Protein AF-A0A7J4SP15-F1 (afdb_monomer_lite)

Structure (mmCIF, N/CA/C/O backbone):
data_AF-A0A7J4SP15-F1
#
_entry.id   AF-A0A7J4SP15-F1
#
loop_
_atom_site.group_PDB
_atom_site.id
_atom_site.type_symbol
_atom_site.label_atom_id
_atom_site.label_alt_id
_atom_site.label_comp_id
_atom_site.label_asym_id
_atom_site.label_entity_id
_atom_site.label_seq_id
_atom_site.pdbx_PDB_ins_code
_atom_site.Cartn_x
_atom_site.Cartn_y
_atom_site.Cartn_z
_atom_site.occupancy
_atom_site.B_iso_or_equiv
_atom_site.auth_seq_id
_atom_site.auth_comp_id
_atom_site.auth_asym_id
_atom_site.auth_atom_id
_atom_site.pdbx_PDB_model_num
ATOM 1 N N . MET A 1 1 ? -10.908 29.852 -64.408 1.00 55.50 1 MET A N 1
ATOM 2 C CA . MET A 1 1 ? -11.757 29.933 -63.208 1.00 55.50 1 MET A CA 1
ATOM 3 C C . MET A 1 1 ? -12.584 28.686 -63.217 1.00 55.50 1 MET A C 1
ATOM 5 O O . MET A 1 1 ? -13.384 28.509 -64.131 1.00 55.50 1 MET A O 1
ATOM 9 N N . ASP A 1 2 ? -12.293 27.818 -62.268 1.00 74.69 2 ASP A N 1
ATOM 10 C CA . ASP A 1 2 ? -13.042 26.592 -62.079 1.00 74.69 2 ASP A CA 1
ATOM 11 C C . ASP A 1 2 ? -14.372 26.927 -61.396 1.00 74.69 2 ASP A C 1
ATOM 13 O O . ASP A 1 2 ? -14.596 28.045 -60.922 1.00 74.69 2 ASP A O 1
ATOM 17 N N . THR A 1 3 ? -15.310 25.991 -61.428 1.00 79.31 3 THR A N 1
ATOM 18 C CA . THR A 1 3 ? -16.632 26.164 -60.822 1.00 79.31 3 THR A CA 1
ATOM 19 C C . THR A 1 3 ? -16.779 25.199 -59.667 1.00 79.31 3 THR A C 1
ATOM 21 O O . THR A 1 3 ? -16.447 24.023 -59.809 1.00 79.31 3 THR A O 1
ATOM 24 N N . CYS A 1 4 ? -17.340 25.674 -58.559 1.00 81.25 4 CYS A N 1
ATOM 25 C CA . CYS A 1 4 ? -17.628 24.847 -57.396 1.00 81.25 4 CYS A CA 1
ATOM 26 C C . CYS A 1 4 ? -18.456 23.609 -57.783 1.00 81.25 4 CYS A C 1
ATOM 28 O O . CYS A 1 4 ? -19.546 23.755 -58.341 1.00 81.25 4 CYS A O 1
ATOM 30 N N . ILE A 1 5 ? -17.988 22.406 -57.436 1.00 83.38 5 ILE A N 1
ATOM 31 C CA . ILE A 1 5 ? -18.673 21.146 -57.782 1.00 83.38 5 ILE A CA 1
ATOM 32 C C . ILE A 1 5 ? -20.044 20.981 -57.108 1.00 83.38 5 ILE A C 1
ATOM 34 O O . ILE A 1 5 ? -20.837 20.151 -57.543 1.00 83.38 5 ILE A O 1
ATOM 38 N N . ILE A 1 6 ? -20.340 21.784 -56.080 1.00 79.81 6 ILE A N 1
ATOM 39 C CA . ILE A 1 6 ? -21.595 21.723 -55.320 1.00 79.81 6 ILE A CA 1
ATOM 40 C C . ILE A 1 6 ? -22.634 22.747 -55.804 1.00 79.81 6 ILE A C 1
ATOM 42 O O . ILE A 1 6 ? -23.815 22.416 -55.897 1.00 79.81 6 ILE A O 1
ATOM 46 N N . CYS A 1 7 ? -22.232 23.987 -56.110 1.00 78.56 7 CYS A N 1
ATOM 47 C CA . CYS A 1 7 ? -23.170 25.070 -56.460 1.00 78.56 7 CYS A CA 1
ATOM 48 C C . CYS A 1 7 ? -22.936 25.732 -57.826 1.00 78.56 7 CYS A C 1
ATOM 50 O O . CYS A 1 7 ? -23.714 26.601 -58.213 1.00 78.56 7 CYS A O 1
ATOM 52 N N . GLY A 1 8 ? -21.879 25.358 -58.551 1.00 74.62 8 GLY A N 1
ATOM 53 C CA . GLY A 1 8 ? -21.599 25.836 -59.909 1.00 74.62 8 GLY A CA 1
ATOM 54 C C . GLY A 1 8 ? -21.107 27.285 -60.025 1.00 74.62 8 GLY A C 1
ATOM 55 O O . GLY A 1 8 ? -20.916 27.769 -61.138 1.00 74.62 8 GLY A O 1
ATOM 56 N N . ILE A 1 9 ? -20.888 27.991 -58.910 1.00 76.12 9 ILE A N 1
ATOM 57 C CA . ILE A 1 9 ? -20.374 29.372 -58.910 1.00 76.12 9 ILE A CA 1
ATOM 58 C C . ILE A 1 9 ? -18.864 29.373 -59.237 1.00 76.12 9 ILE A C 1
ATOM 60 O O . ILE A 1 9 ? -18.153 28.487 -58.748 1.00 76.12 9 ILE A O 1
ATOM 64 N N . PRO A 1 10 ? -18.350 30.343 -60.026 1.00 77.69 10 PRO A N 1
ATOM 65 C CA . PRO A 1 10 ? -16.916 30.480 -60.298 1.00 77.69 10 PRO A CA 1
ATOM 66 C C . PRO A 1 10 ? -16.089 30.683 -59.021 1.00 77.69 10 PRO A C 1
ATOM 68 O O . PRO A 1 10 ? -16.457 31.489 -58.166 1.00 77.69 10 PRO A O 1
ATOM 71 N N . THR A 1 11 ? -14.965 29.979 -58.890 1.00 79.25 11 THR A N 1
ATOM 72 C CA . THR A 1 11 ? -14.083 30.053 -57.719 1.00 79.25 11 THR A CA 1
ATOM 73 C C . THR A 1 11 ? -12.616 29.766 -58.081 1.00 79.25 11 THR A C 1
ATOM 75 O O . THR A 1 11 ? -12.295 29.386 -59.212 1.00 79.25 11 THR A O 1
ATOM 78 N N . GLU A 1 12 ? -11.709 30.044 -57.145 1.00 67.00 12 GLU A N 1
ATOM 79 C CA . GLU A 1 12 ? -10.288 29.700 -57.244 1.00 67.00 12 GLU A CA 1
ATOM 80 C C . GLU A 1 12 ? -10.118 28.265 -56.717 1.00 67.00 12 GLU A C 1
ATOM 82 O O . GLU A 1 12 ? -9.905 28.055 -55.528 1.00 67.00 12 GLU A O 1
ATOM 87 N N . GLY A 1 13 ? -10.319 27.277 -57.599 1.00 73.38 13 GLY A N 1
ATOM 88 C CA . GLY A 1 13 ? -10.329 25.840 -57.282 1.00 73.38 13 GLY A CA 1
ATOM 89 C C . GLY A 1 13 ? -11.670 25.165 -57.601 1.00 73.38 13 GLY A C 1
ATOM 90 O O . GLY A 1 13 ? -12.583 25.800 -58.126 1.00 73.38 13 GLY A O 1
ATOM 91 N N . ASN A 1 14 ? -11.834 23.875 -57.290 1.00 77.00 14 ASN A N 1
ATOM 92 C CA . ASN A 1 14 ? -13.075 23.150 -57.604 1.00 77.00 14 ASN A CA 1
ATOM 93 C C . ASN A 1 14 ? -14.130 23.229 -56.487 1.00 77.00 14 ASN A C 1
ATOM 95 O O . ASN A 1 14 ? -15.208 22.640 -56.608 1.00 77.00 14 ASN A O 1
ATOM 99 N N . ILE A 1 15 ? -13.873 23.976 -55.410 1.00 84.69 15 ILE A N 1
ATOM 100 C CA . ILE A 1 15 ? -14.813 24.169 -54.303 1.00 84.69 15 ILE A CA 1
ATOM 101 C C . ILE A 1 15 ? -14.767 25.615 -53.795 1.00 84.69 15 ILE A C 1
ATOM 103 O O . ILE A 1 15 ? -13.698 26.180 -53.591 1.00 84.69 15 ILE A O 1
ATOM 107 N N . CYS A 1 16 ? -15.931 26.244 -53.597 1.00 78.69 16 CYS A N 1
ATOM 108 C CA . CYS A 1 16 ? -15.986 27.588 -53.015 1.00 78.69 16 CYS A CA 1
ATOM 109 C C . CYS A 1 16 ? -15.917 27.528 -51.484 1.00 78.69 16 CYS A C 1
ATOM 111 O O . CYS A 1 16 ? -16.307 26.531 -50.878 1.00 78.69 16 CYS A O 1
ATOM 113 N N . SER A 1 17 ? -15.505 28.625 -50.843 1.00 79.56 17 SER A N 1
ATOM 114 C CA . SER A 1 17 ? -15.332 28.705 -49.382 1.00 79.56 17 SER A CA 1
ATOM 115 C C . SER A 1 17 ? -16.562 28.269 -48.575 1.00 79.56 17 SER A C 1
ATOM 117 O O . SER A 1 17 ? -16.413 27.636 -47.536 1.00 79.56 17 SER A O 1
ATOM 119 N N . THR A 1 18 ? -17.778 28.534 -49.066 1.00 80.62 18 THR A N 1
ATOM 120 C CA . THR A 1 18 ? -19.028 28.128 -48.397 1.00 80.62 18 THR A CA 1
ATOM 121 C C . THR A 1 18 ? -19.319 26.627 -48.463 1.00 80.62 18 THR A C 1
ATOM 123 O O . THR A 1 18 ? -20.136 26.150 -47.688 1.00 80.62 18 THR A O 1
ATOM 126 N N . HIS A 1 19 ? -18.696 25.888 -49.387 1.00 80.31 19 HIS A N 1
ATOM 127 C CA . HIS A 1 19 ? -18.874 24.439 -49.548 1.00 80.31 19 HIS A CA 1
ATOM 128 C C . HIS A 1 19 ? -17.584 23.656 -49.256 1.00 80.31 19 HIS A C 1
ATOM 130 O O . HIS A 1 19 ? -17.542 22.450 -49.473 1.00 80.31 19 HIS A O 1
ATOM 136 N N . ALA A 1 20 ? -16.535 24.312 -48.751 1.00 79.88 20 ALA A N 1
ATOM 137 C CA . ALA A 1 20 ? -15.255 23.668 -48.452 1.00 79.88 20 ALA A CA 1
ATOM 138 C C . ALA A 1 20 ? -15.377 22.547 -47.404 1.00 79.88 20 ALA A C 1
ATOM 140 O O . ALA A 1 20 ? -14.605 21.595 -47.434 1.00 79.88 20 ALA A O 1
ATOM 141 N N . GLU A 1 21 ? -16.364 22.633 -46.509 1.00 86.00 21 GLU A N 1
ATOM 142 C CA . GLU A 1 21 ? -16.639 21.592 -45.514 1.00 86.00 21 GLU A CA 1
ATOM 143 C C . GLU A 1 21 ? -17.582 20.493 -46.027 1.00 86.00 21 GLU A C 1
ATOM 145 O O . GLU A 1 21 ? -17.741 19.471 -45.370 1.00 86.00 21 GLU A O 1
ATOM 150 N N . ASP A 1 22 ? -18.208 20.670 -47.195 1.00 83.19 22 ASP A N 1
ATOM 151 C CA . ASP A 1 22 ? -19.156 19.712 -47.783 1.00 83.19 22 ASP A CA 1
ATOM 152 C C . ASP A 1 22 ? -18.482 18.590 -48.583 1.00 83.19 22 ASP A C 1
ATOM 154 O O . ASP A 1 22 ? -19.169 17.694 -49.073 1.00 83.19 22 ASP A O 1
ATOM 158 N N . VAL A 1 23 ? -17.155 18.613 -48.702 1.00 85.25 23 VAL A N 1
ATOM 159 C CA . VAL A 1 23 ? -16.366 17.647 -49.474 1.00 85.25 23 VAL A CA 1
ATOM 160 C C . VAL A 1 23 ? -15.177 17.143 -48.661 1.00 85.25 23 VAL A C 1
ATOM 162 O O . VAL A 1 23 ? -14.679 17.847 -47.781 1.00 85.25 23 VAL A O 1
ATOM 165 N N . PHE A 1 24 ? -14.706 15.938 -48.975 1.00 89.75 24 PHE A N 1
ATOM 166 C CA . PHE A 1 24 ? -13.446 15.414 -48.447 1.00 89.75 24 PHE A CA 1
ATOM 167 C C . PHE A 1 24 ? -12.411 15.244 -49.561 1.00 89.75 24 PHE A C 1
ATOM 169 O O . PHE A 1 24 ? -12.739 15.193 -50.750 1.00 89.75 24 PHE A O 1
ATOM 176 N N . PHE A 1 25 ? -11.148 15.144 -49.158 1.00 91.50 25 PHE A N 1
ATOM 177 C CA . PHE A 1 25 ? -10.006 15.058 -50.052 1.00 91.50 25 PHE A CA 1
ATOM 178 C C . PHE A 1 25 ? -9.258 13.733 -49.875 1.00 91.50 25 PHE A C 1
ATOM 180 O O . PHE A 1 25 ? -9.015 13.277 -48.758 1.00 91.50 25 PHE A O 1
ATOM 187 N N . LYS A 1 26 ? -8.846 13.119 -50.984 1.00 91.19 26 LYS A N 1
ATOM 188 C CA . LYS A 1 26 ? -7.818 12.071 -50.996 1.00 91.19 26 LYS A CA 1
ATOM 189 C C . LYS A 1 26 ? -6.466 12.732 -51.223 1.00 91.19 26 LYS A C 1
ATOM 191 O O . LYS A 1 26 ? -6.318 13.514 -52.163 1.00 91.19 26 LYS A O 1
ATOM 196 N N . PHE A 1 27 ? -5.491 12.444 -50.366 1.00 91.69 27 PHE A N 1
ATOM 197 C CA . PHE A 1 27 ? -4.190 13.099 -50.447 1.00 91.69 27 PHE A CA 1
ATOM 198 C C . PHE A 1 27 ? -3.260 12.397 -51.448 1.00 91.69 27 PHE A C 1
ATOM 200 O O . PHE A 1 27 ? -2.816 11.270 -51.229 1.00 91.69 27 PHE A O 1
ATOM 207 N N . GLY A 1 28 ? -2.956 13.079 -52.553 1.00 81.81 28 GLY A N 1
ATOM 208 C CA . GLY A 1 28 ? -2.071 12.603 -53.621 1.00 81.81 28 GLY A CA 1
ATOM 209 C C . GLY A 1 28 ? -0.625 13.107 -53.533 1.00 81.81 28 GLY A C 1
ATOM 210 O O . GLY A 1 28 ? 0.202 12.692 -54.344 1.00 81.81 28 GLY A O 1
ATOM 211 N N . GLY A 1 29 ? -0.310 13.992 -52.580 1.00 81.12 29 GLY A N 1
ATOM 212 C CA . GLY A 1 29 ? 1.038 14.537 -52.378 1.00 81.12 29 GLY A CA 1
ATOM 213 C C . GLY A 1 29 ? 2.021 13.537 -51.755 1.00 81.12 29 GLY A C 1
ATOM 214 O O . GLY A 1 29 ? 1.660 12.430 -51.372 1.00 81.12 29 GLY A O 1
ATOM 215 N N . ASN A 1 30 ? 3.296 13.909 -51.636 1.00 80.44 30 ASN A N 1
ATOM 216 C CA . ASN A 1 30 ? 4.341 13.030 -51.081 1.00 80.44 30 ASN A CA 1
ATOM 217 C C . ASN A 1 30 ? 4.998 13.572 -49.799 1.00 80.44 30 ASN A C 1
ATOM 219 O O . ASN A 1 30 ? 5.871 12.897 -49.255 1.00 80.44 30 ASN A O 1
ATOM 223 N N . SER A 1 31 ? 4.608 14.763 -49.335 1.00 82.06 31 SER A N 1
ATOM 224 C CA . SER A 1 31 ? 5.150 15.426 -48.141 1.00 82.06 31 SER A CA 1
ATOM 225 C C . SER A 1 31 ? 4.030 16.025 -47.290 1.00 82.06 31 SER A C 1
ATOM 227 O O . SER A 1 31 ? 3.018 16.468 -47.824 1.00 82.06 31 SER A O 1
ATOM 229 N N . SER A 1 32 ? 4.216 16.084 -45.972 1.00 82.81 32 SER A N 1
ATOM 230 C CA . SER A 1 32 ? 3.268 16.690 -45.027 1.00 82.81 32 SER A CA 1
ATOM 231 C C . SER A 1 32 ? 3.025 18.181 -45.287 1.00 82.81 32 SER A C 1
ATOM 233 O O . SER A 1 32 ? 1.924 18.665 -45.064 1.00 82.81 32 SER A O 1
ATOM 235 N N . GLU A 1 33 ? 4.026 18.906 -45.798 1.00 81.88 33 GLU A N 1
ATOM 236 C CA . GLU A 1 33 ? 3.950 20.351 -46.090 1.00 81.88 33 GLU A CA 1
ATOM 237 C C . GLU A 1 33 ? 2.992 20.690 -47.242 1.00 81.88 33 GLU A C 1
ATOM 239 O O . GLU A 1 33 ? 2.583 21.836 -47.403 1.00 81.88 33 GLU A O 1
ATOM 244 N N . GLN A 1 34 ? 2.625 19.684 -48.035 1.00 82.81 34 GLN A N 1
ATOM 245 C CA . GLN A 1 34 ? 1.701 19.805 -49.157 1.00 82.81 34 GLN A CA 1
ATOM 246 C C . GLN A 1 34 ? 0.227 19.657 -48.738 1.00 82.81 34 GLN A C 1
ATOM 248 O O . GLN A 1 34 ? -0.668 19.764 -49.573 1.00 82.81 34 GLN A O 1
ATOM 253 N N . LEU A 1 35 ? -0.054 19.387 -47.458 1.00 86.75 35 LEU A N 1
ATOM 254 C CA . LEU A 1 35 ? -1.421 19.322 -46.950 1.00 86.75 35 LEU A CA 1
ATOM 255 C C . LEU A 1 35 ? -1.997 20.723 -46.749 1.00 86.75 35 LEU A C 1
ATOM 257 O O . LEU A 1 35 ? -1.392 21.601 -46.136 1.00 86.75 35 LEU A O 1
ATOM 261 N N . THR A 1 36 ? -3.236 20.911 -47.186 1.00 86.69 36 THR A N 1
ATOM 262 C CA . THR A 1 36 ? -3.961 22.157 -46.923 1.00 86.69 36 THR A CA 1
ATOM 263 C C . THR A 1 36 ? -4.643 22.111 -45.552 1.00 86.69 36 THR A C 1
ATOM 265 O O . THR A 1 36 ? -5.552 21.304 -45.330 1.00 86.69 36 THR A O 1
ATOM 268 N N . ILE A 1 37 ? -4.239 23.004 -44.642 1.00 90.56 37 ILE A N 1
ATOM 269 C CA . ILE A 1 37 ? -4.848 23.162 -43.311 1.00 90.56 37 ILE A CA 1
ATOM 270 C C . ILE A 1 37 ? -6.329 23.550 -43.443 1.00 90.56 37 ILE A C 1
ATOM 272 O O . ILE A 1 37 ? -6.710 24.375 -44.271 1.00 90.56 37 ILE A O 1
ATOM 276 N N . GLY A 1 38 ? -7.176 22.958 -42.603 1.00 85.25 38 GLY A N 1
ATOM 277 C CA . GLY A 1 38 ? -8.614 23.206 -42.548 1.00 85.25 38 GLY A CA 1
ATOM 278 C C . GLY A 1 38 ? -9.454 22.308 -43.458 1.00 85.25 38 GLY A C 1
ATOM 279 O O . GLY A 1 38 ? -10.674 22.295 -43.295 1.00 85.25 38 GLY A O 1
ATOM 280 N N . ARG A 1 39 ? -8.837 21.533 -44.362 1.00 90.56 39 ARG A N 1
ATOM 281 C CA . ARG A 1 39 ? -9.529 20.538 -45.200 1.00 90.56 39 ARG A CA 1
ATOM 282 C C . ARG A 1 39 ? -9.752 19.218 -44.460 1.00 90.56 39 ARG A C 1
ATOM 284 O O . ARG A 1 39 ? -9.027 18.886 -43.519 1.00 90.56 39 ARG A O 1
ATOM 291 N N . TYR A 1 40 ? -10.750 18.469 -44.921 1.00 92.38 40 TYR A N 1
ATOM 292 C CA . TYR A 1 40 ? -11.063 17.122 -44.448 1.00 92.38 40 TYR A CA 1
ATOM 293 C C . TYR A 1 40 ? -10.455 16.094 -45.396 1.00 92.38 40 TYR A C 1
ATOM 295 O O . TYR A 1 40 ? -10.704 16.156 -46.598 1.00 92.38 40 TYR A O 1
ATOM 303 N N . TYR A 1 41 ? -9.682 15.156 -44.866 1.00 93.75 41 TYR A N 1
ATOM 304 C CA . TYR A 1 41 ? -9.041 14.098 -45.635 1.00 93.75 41 TYR A CA 1
ATOM 305 C C . TYR A 1 41 ? -9.559 12.732 -45.223 1.00 93.75 41 TYR A C 1
ATOM 307 O O . TYR A 1 41 ? -9.874 12.497 -44.056 1.00 93.75 41 TYR A O 1
ATOM 315 N N . GLN A 1 42 ? -9.609 11.835 -46.200 1.00 95.00 42 GLN A N 1
ATOM 316 C CA . GLN A 1 42 ? -9.755 10.410 -45.955 1.00 95.00 42 GLN A CA 1
ATOM 317 C C . GLN A 1 42 ? -8.393 9.822 -45.576 1.00 95.00 42 GLN A C 1
ATOM 319 O O . GLN A 1 42 ? -7.389 10.120 -46.224 1.00 95.00 42 GLN A O 1
ATOM 324 N N . GLY A 1 43 ? -8.371 8.970 -44.559 1.00 94.06 43 GLY A N 1
ATOM 325 C CA . GLY A 1 43 ? -7.193 8.213 -44.160 1.00 94.06 43 GLY A CA 1
ATOM 326 C C . GLY A 1 43 ? -7.562 6.856 -43.578 1.00 94.06 43 GLY A C 1
ATOM 327 O O . GLY A 1 43 ? -8.736 6.499 -43.502 1.00 94.06 43 GLY A O 1
ATOM 328 N N . VAL A 1 44 ? -6.545 6.094 -43.194 1.00 94.06 44 VAL A N 1
ATOM 329 C CA . VAL A 1 44 ? -6.688 4.760 -42.605 1.00 94.06 44 VAL A CA 1
ATOM 330 C C . VAL A 1 44 ? -6.058 4.751 -41.221 1.00 94.06 44 VAL A C 1
ATOM 332 O O . VAL A 1 44 ? -4.960 5.280 -41.048 1.00 94.06 44 VAL A O 1
ATOM 335 N N . VAL A 1 45 ? -6.734 4.164 -40.238 1.00 93.44 45 VAL A N 1
ATOM 336 C CA . VAL A 1 45 ? -6.190 4.004 -38.886 1.00 93.44 45 VAL A CA 1
ATOM 337 C C . VAL A 1 45 ? -4.972 3.083 -38.941 1.00 93.44 45 VAL A C 1
ATOM 339 O O . VAL A 1 45 ? -5.076 1.917 -39.313 1.00 93.44 45 VAL A O 1
ATOM 342 N N . GLU A 1 46 ? -3.805 3.619 -38.595 1.00 89.31 46 GLU A N 1
ATOM 343 C CA . GLU A 1 46 ? -2.527 2.895 -38.590 1.00 89.31 46 GLU A CA 1
ATOM 344 C C . GLU A 1 46 ? -2.158 2.413 -37.181 1.00 89.31 46 GLU A C 1
ATOM 346 O O . GLU A 1 46 ? -1.491 1.392 -37.039 1.00 89.31 46 GLU A O 1
ATOM 351 N N . GLY A 1 47 ? -2.636 3.105 -36.144 1.00 83.25 47 GLY A N 1
ATOM 352 C CA . GLY A 1 47 ? -2.402 2.735 -34.752 1.00 83.25 47 GLY A CA 1
ATOM 353 C C . GLY A 1 47 ? -3.284 3.517 -33.786 1.00 83.25 47 GLY A C 1
ATOM 354 O O . GLY A 1 47 ? -3.694 4.645 -34.070 1.00 83.25 47 GLY A O 1
ATOM 355 N N . ILE A 1 48 ? -3.568 2.913 -32.637 1.00 88.50 48 ILE A N 1
ATOM 356 C CA . ILE A 1 48 ? -4.352 3.505 -31.551 1.00 88.50 48 ILE A CA 1
ATOM 357 C C . ILE A 1 48 ? -3.493 3.430 -30.290 1.00 88.50 48 ILE A C 1
ATOM 359 O O . ILE A 1 48 ? -2.991 2.361 -29.957 1.00 88.50 48 ILE A O 1
ATOM 363 N N . ALA A 1 49 ? -3.305 4.566 -29.624 1.00 81.12 49 ALA A N 1
ATOM 364 C CA . ALA A 1 49 ? -2.546 4.697 -28.384 1.00 81.12 49 ALA A CA 1
ATOM 365 C C . ALA A 1 49 ? -3.330 5.566 -27.396 1.00 81.12 49 ALA A C 1
ATOM 367 O O . ALA A 1 49 ? -4.148 6.382 -27.814 1.00 81.12 49 ALA A O 1
ATOM 368 N N . ASP A 1 50 ? -3.031 5.484 -26.100 1.00 70.69 50 ASP A N 1
ATOM 369 C CA . ASP A 1 50 ? -3.806 6.155 -25.037 1.00 70.69 50 ASP A CA 1
ATOM 370 C C . ASP A 1 50 ? -3.904 7.688 -25.176 1.00 70.69 50 ASP A C 1
ATOM 372 O O . ASP A 1 50 ? -4.764 8.337 -24.573 1.00 70.69 50 ASP A O 1
ATOM 376 N N . PHE A 1 51 ? -3.029 8.297 -25.983 1.00 77.75 51 PHE A N 1
ATOM 377 C CA . PHE A 1 51 ? -3.026 9.731 -26.268 1.00 77.75 51 PHE A CA 1
ATOM 378 C C . PHE A 1 51 ? -3.669 10.121 -27.610 1.00 77.75 51 PHE A C 1
ATOM 380 O O . PHE A 1 51 ? -3.849 11.318 -27.852 1.00 77.75 51 PHE A O 1
ATOM 387 N N . GLY A 1 52 ? -4.065 9.179 -28.473 1.00 83.81 52 GLY A N 1
ATOM 388 C CA . GLY A 1 52 ? -4.727 9.487 -29.743 1.00 83.81 52 GLY A CA 1
ATOM 389 C C . GLY A 1 52 ? -4.677 8.380 -30.798 1.00 83.81 52 GLY A C 1
ATOM 390 O O . GLY A 1 52 ? -4.156 7.290 -30.585 1.00 83.81 52 GLY A O 1
ATOM 391 N N . VAL A 1 53 ? -5.223 8.685 -31.973 1.00 90.50 53 VAL A N 1
ATOM 392 C CA . VAL A 1 53 ? -5.285 7.772 -33.120 1.00 90.50 53 VAL A CA 1
ATOM 393 C C . VAL A 1 53 ? -4.362 8.260 -34.226 1.00 90.50 53 VAL A C 1
ATOM 395 O O . VAL A 1 53 ? -4.459 9.404 -34.672 1.00 90.50 53 VAL A O 1
ATOM 398 N N . PHE A 1 54 ? -3.488 7.385 -34.706 1.00 91.88 54 PHE A N 1
ATOM 399 C CA . PHE A 1 54 ? -2.643 7.647 -35.861 1.00 91.88 54 PHE A CA 1
ATOM 400 C C . PHE A 1 54 ? -3.404 7.319 -37.137 1.00 91.88 54 PHE A C 1
ATOM 402 O O . PHE A 1 54 ? -3.830 6.182 -37.349 1.00 91.88 54 PHE A O 1
ATOM 409 N N . VAL A 1 55 ? -3.576 8.323 -37.993 1.00 93.94 55 VAL A N 1
ATOM 410 C CA . VAL A 1 55 ? -4.315 8.193 -39.248 1.00 93.94 55 VAL A CA 1
ATOM 411 C C . VAL A 1 55 ? -3.378 8.455 -40.414 1.00 93.94 55 VAL A C 1
ATOM 413 O O . VAL A 1 55 ? -2.852 9.556 -40.602 1.00 93.94 55 VAL A O 1
ATOM 416 N N . LYS A 1 56 ? -3.192 7.418 -41.221 1.00 93.94 56 LYS A N 1
ATOM 417 C CA . LYS A 1 56 ? -2.400 7.423 -42.440 1.00 93.94 56 LYS A CA 1
ATOM 418 C C . LYS A 1 56 ? -3.210 8.027 -43.581 1.00 93.94 56 LYS A C 1
ATOM 420 O O . LYS A 1 56 ? -4.167 7.423 -44.058 1.00 93.94 56 LYS A O 1
ATOM 425 N N . LEU A 1 57 ? -2.835 9.224 -44.022 1.00 89.50 57 LEU A N 1
ATOM 426 C CA . LEU A 1 57 ? -3.531 9.963 -45.084 1.00 89.50 57 LEU A CA 1
ATOM 427 C C . LEU A 1 57 ? -3.163 9.448 -46.479 1.00 89.50 57 LEU A C 1
ATOM 429 O O . LEU A 1 57 ? -3.960 9.540 -47.410 1.00 89.50 57 LEU A O 1
ATOM 433 N N . ASN A 1 58 ? -1.953 8.905 -46.629 1.00 86.19 58 ASN A N 1
ATOM 434 C CA . ASN A 1 58 ? -1.525 8.149 -47.803 1.00 86.19 58 ASN A CA 1
ATOM 435 C C . ASN A 1 58 ? -0.317 7.250 -47.478 1.00 86.19 58 ASN A C 1
ATOM 437 O O . ASN A 1 58 ? 0.102 7.143 -46.333 1.00 86.19 58 ASN A O 1
ATOM 441 N N . GLY A 1 59 ? 0.303 6.629 -48.487 1.00 73.06 59 GLY A N 1
ATOM 442 C CA . GLY A 1 59 ? 1.425 5.702 -48.289 1.00 73.06 59 GLY A CA 1
ATOM 443 C C . GLY A 1 59 ? 2.655 6.246 -47.536 1.00 73.06 59 GLY A C 1
ATOM 444 O O . GLY A 1 59 ? 3.489 5.438 -47.136 1.00 73.06 59 GLY A O 1
ATOM 445 N N . LYS A 1 60 ? 2.793 7.567 -47.344 1.00 76.75 60 LYS A N 1
ATOM 446 C CA . LYS A 1 60 ? 3.979 8.202 -46.735 1.00 76.75 60 LYS A CA 1
ATOM 447 C C . LYS A 1 60 ? 3.679 9.210 -45.626 1.00 76.75 60 LYS A C 1
ATOM 449 O O . LYS A 1 60 ? 4.616 9.640 -44.963 1.00 76.75 60 LYS A O 1
ATOM 454 N N . VAL A 1 61 ? 2.427 9.627 -45.460 1.00 86.69 61 VAL A N 1
ATOM 455 C CA . VAL A 1 61 ? 2.063 10.734 -44.574 1.00 86.69 61 VAL A CA 1
ATOM 456 C C . VAL A 1 61 ? 1.036 10.268 -43.551 1.00 86.69 61 VAL A C 1
ATOM 458 O O . VAL A 1 61 ? -0.084 9.905 -43.915 1.00 86.69 61 VAL A O 1
ATOM 461 N N . THR A 1 62 ? 1.421 10.327 -42.277 1.00 90.69 62 THR A N 1
ATOM 462 C CA . THR A 1 62 ? 0.590 9.957 -41.125 1.00 90.69 62 THR A CA 1
ATOM 463 C C . THR A 1 62 ? 0.465 11.158 -40.195 1.00 90.69 62 THR A C 1
ATOM 465 O O . THR A 1 62 ? 1.447 11.843 -39.913 1.00 90.69 62 THR A O 1
ATOM 468 N N . GLY A 1 63 ? -0.757 11.438 -39.749 1.00 90.44 63 GLY A N 1
ATOM 469 C CA . GLY A 1 63 ? -1.043 12.468 -38.754 1.00 90.44 63 GLY A CA 1
ATOM 470 C C . GLY A 1 63 ? -1.597 11.869 -37.467 1.00 90.44 63 GLY A C 1
ATOM 471 O O . GLY A 1 63 ? -2.069 10.732 -37.453 1.00 90.44 63 GLY A O 1
ATOM 472 N N . LEU A 1 64 ? -1.556 12.648 -36.389 1.00 93.81 64 LEU A N 1
ATOM 473 C CA . LEU A 1 64 ? -2.061 12.249 -35.079 1.00 93.81 64 LEU A CA 1
ATOM 474 C C . LEU A 1 64 ? -3.367 12.979 -34.768 1.00 93.81 64 LEU A C 1
ATOM 476 O O . LEU A 1 64 ? -3.403 14.207 -34.701 1.00 93.81 64 LEU A O 1
ATOM 480 N N . LEU A 1 65 ? -4.428 12.217 -34.521 1.00 91.94 65 LEU A N 1
ATOM 481 C CA . LEU A 1 65 ? -5.677 12.699 -33.946 1.00 91.94 65 LEU A CA 1
ATOM 482 C C . LEU A 1 65 ? -5.616 12.530 -32.427 1.00 91.94 65 LEU A C 1
ATOM 484 O O . LEU A 1 65 ? -5.860 11.445 -31.904 1.00 91.94 65 LEU A O 1
ATOM 488 N N . HIS A 1 66 ? -5.253 13.593 -31.713 1.00 87.50 66 HIS A N 1
ATOM 489 C CA . HIS A 1 66 ? -5.069 13.543 -30.260 1.00 87.50 66 HIS A CA 1
ATOM 490 C C . HIS A 1 66 ? -6.382 13.204 -29.533 1.00 87.50 66 HIS A C 1
ATOM 492 O O . HIS A 1 66 ? -7.455 13.627 -29.961 1.00 87.50 66 HIS A O 1
ATOM 498 N N . ARG A 1 67 ? -6.318 12.530 -28.376 1.00 81.56 67 ARG A N 1
ATOM 499 C CA . ARG A 1 67 ? -7.507 12.125 -27.596 1.00 81.56 67 ARG A CA 1
ATOM 500 C C . ARG A 1 67 ? -8.432 13.291 -27.228 1.00 81.56 67 ARG A C 1
ATOM 502 O O . ARG A 1 67 ? -9.642 13.133 -27.161 1.00 81.56 67 ARG A O 1
ATOM 509 N N . ASN A 1 68 ? -7.857 14.481 -27.057 1.00 80.56 68 ASN A N 1
ATOM 510 C CA . ASN A 1 68 ? -8.579 15.717 -26.733 1.00 80.56 68 ASN A CA 1
ATOM 511 C C . ASN A 1 68 ? -9.386 16.266 -27.923 1.00 80.56 68 ASN A C 1
ATOM 513 O O . ASN A 1 68 ? -10.232 17.136 -27.745 1.00 80.56 68 ASN A O 1
ATOM 517 N N . GLU A 1 69 ? -9.099 15.792 -29.136 1.00 84.19 69 GLU A N 1
ATOM 518 C CA . GLU A 1 69 ? -9.787 16.169 -30.370 1.00 84.19 69 GLU A CA 1
ATOM 519 C C . GLU A 1 69 ? -10.842 15.134 -30.783 1.00 84.19 69 GLU A C 1
ATOM 521 O O . GLU A 1 69 ? -11.608 15.396 -31.710 1.00 84.19 69 GLU A O 1
ATOM 526 N N . LEU A 1 70 ? -10.915 13.981 -30.106 1.00 82.00 70 LEU A N 1
ATOM 527 C CA . LEU A 1 70 ? -11.970 12.989 -30.303 1.00 82.00 70 LEU A CA 1
ATOM 528 C C . LEU A 1 70 ? -13.288 13.494 -29.701 1.00 82.00 70 LEU A C 1
ATOM 530 O O . LEU A 1 70 ? -13.323 14.062 -28.612 1.00 82.00 70 LEU A O 1
ATOM 534 N N . LYS A 1 71 ? -14.410 13.248 -30.387 1.00 75.19 71 LYS A N 1
ATOM 535 C CA . LYS A 1 71 ? -15.749 13.574 -29.852 1.00 75.19 71 LYS A CA 1
ATOM 536 C C . LYS A 1 71 ? -16.254 12.579 -28.803 1.00 75.19 71 LYS A C 1
ATOM 538 O O . LYS A 1 71 ? -17.311 12.800 -28.217 1.00 75.19 71 LYS A O 1
ATOM 543 N N . GLN A 1 72 ? -15.522 11.492 -28.593 1.00 73.06 72 GLN A N 1
ATOM 544 C CA . GLN A 1 72 ? -15.829 10.436 -27.641 1.00 73.06 72 GLN A CA 1
ATOM 545 C C . GLN A 1 72 ? -14.536 9.895 -27.034 1.00 73.06 72 GLN A C 1
ATOM 547 O O . GLN A 1 72 ? -13.455 10.094 -27.587 1.00 73.06 72 GLN A O 1
ATOM 552 N N . ARG A 1 73 ? -14.670 9.224 -25.891 1.00 57.25 73 ARG A N 1
ATOM 553 C CA . ARG A 1 73 ? -13.578 8.517 -25.218 1.00 57.25 73 ARG A CA 1
ATOM 554 C C . ARG A 1 73 ? -12.897 7.542 -26.177 1.00 57.25 73 ARG A C 1
ATOM 556 O O . ARG A 1 73 ? -13.587 6.878 -26.952 1.00 57.25 73 ARG A O 1
ATOM 563 N N . LEU A 1 74 ? -11.568 7.462 -26.118 1.00 63.34 74 LEU A N 1
ATOM 564 C CA . LEU A 1 74 ? -10.782 6.568 -26.971 1.00 63.34 74 LEU A CA 1
ATOM 565 C C . LEU A 1 74 ? -11.192 5.105 -26.742 1.00 63.34 74 LEU A C 1
ATOM 567 O O . LEU A 1 74 ? -11.318 4.339 -27.684 1.00 63.34 74 LEU A O 1
ATOM 571 N N . GLU A 1 75 ? -11.521 4.756 -25.502 1.00 53.16 75 GLU A N 1
ATOM 572 C CA . GLU A 1 75 ? -11.949 3.421 -25.078 1.00 53.16 75 GLU A CA 1
ATOM 573 C C . GLU A 1 75 ? -13.346 3.048 -25.606 1.00 53.16 75 GLU A C 1
ATOM 575 O O . GLU A 1 75 ? -13.743 1.888 -25.595 1.00 53.16 75 GLU A O 1
ATOM 580 N N . SER A 1 76 ? -14.122 4.040 -26.051 1.00 70.56 76 SER A N 1
ATOM 581 C CA . SER A 1 76 ? -15.438 3.864 -26.684 1.00 70.56 76 SER A CA 1
ATOM 582 C C . SER A 1 76 ? -15.389 4.089 -28.197 1.00 70.56 76 SER A C 1
ATOM 584 O O . SER A 1 76 ? -16.419 4.025 -28.871 1.00 70.56 76 SER A O 1
ATOM 586 N N . LEU A 1 77 ? -14.206 4.391 -28.737 1.00 77.62 77 LEU A N 1
ATOM 587 C CA . LEU A 1 77 ? -13.988 4.577 -30.157 1.00 77.62 77 LEU A CA 1
ATOM 588 C C . LEU A 1 77 ? -13.955 3.194 -30.812 1.00 77.62 77 LEU A C 1
ATOM 590 O O . LEU A 1 77 ? -12.978 2.469 -30.694 1.00 77.62 77 LEU A O 1
ATOM 594 N N . GLY A 1 78 ? -15.031 2.824 -31.505 1.00 79.31 78 GLY A N 1
ATOM 595 C CA . GLY A 1 78 ? -15.121 1.552 -32.233 1.00 79.31 78 GLY A CA 1
ATOM 596 C C . GLY A 1 78 ? -14.302 1.517 -33.525 1.00 79.31 78 GLY A C 1
ATOM 597 O O . GLY A 1 78 ? -14.778 0.952 -34.501 1.00 79.31 78 GLY A O 1
ATOM 598 N N . TRP A 1 79 ? -13.156 2.199 -33.563 1.00 87.00 79 TRP A N 1
ATOM 599 C CA . TRP A 1 79 ? -12.232 2.160 -34.692 1.00 87.00 79 TRP A CA 1
ATOM 600 C C . TRP A 1 79 ? -11.167 1.105 -34.428 1.00 87.00 79 TRP A C 1
ATOM 602 O O . TRP A 1 79 ? -10.599 1.057 -33.340 1.00 87.00 79 TRP A O 1
ATOM 612 N N . GLU A 1 80 ? -10.869 0.303 -35.436 1.00 85.38 80 GLU A N 1
ATOM 613 C CA . GLU A 1 80 ? -9.802 -0.688 -35.424 1.00 85.38 80 GLU A CA 1
ATOM 614 C C . GLU A 1 80 ? -8.701 -0.305 -36.422 1.00 85.38 80 GLU A C 1
ATOM 616 O O . GLU A 1 80 ? -8.879 0.521 -37.321 1.00 85.38 80 GLU A O 1
ATOM 621 N N . ILE A 1 81 ? -7.515 -0.897 -36.262 1.00 90.31 81 ILE A N 1
ATOM 622 C CA . ILE A 1 81 ? -6.418 -0.706 -37.216 1.00 90.31 81 ILE A CA 1
ATOM 623 C C . ILE A 1 81 ? -6.862 -1.229 -38.588 1.00 90.31 81 ILE A C 1
ATOM 625 O O . ILE A 1 81 ? -7.256 -2.385 -38.724 1.00 90.31 81 ILE A O 1
ATOM 629 N N . GLY A 1 82 ? -6.753 -0.382 -39.611 1.00 86.69 82 GLY A N 1
ATOM 630 C CA . GLY A 1 82 ? -7.237 -0.657 -40.964 1.00 86.69 82 GLY A CA 1
ATOM 631 C C . GLY A 1 82 ? -8.558 0.030 -41.318 1.00 86.69 82 GLY A C 1
ATOM 632 O O . GLY A 1 82 ? -8.900 0.068 -42.502 1.00 86.69 82 GLY A O 1
ATOM 633 N N . ASP A 1 83 ? -9.257 0.630 -40.350 1.00 91.56 83 ASP A N 1
ATOM 634 C CA . ASP A 1 83 ? -10.501 1.347 -40.622 1.00 91.56 83 ASP A CA 1
ATOM 635 C C . ASP A 1 83 ? -10.270 2.625 -41.426 1.00 91.56 83 ASP A C 1
ATOM 637 O O . ASP A 1 83 ? -9.329 3.390 -41.193 1.00 91.56 83 ASP A O 1
ATOM 641 N N . VAL A 1 84 ? -11.173 2.874 -42.373 1.00 92.31 84 VAL A N 1
ATOM 642 C CA . VAL A 1 84 ? -11.206 4.103 -43.165 1.00 92.31 84 VAL A CA 1
ATOM 643 C C . VAL A 1 84 ? -11.926 5.180 -42.365 1.00 92.31 84 VAL A C 1
ATOM 645 O O . VAL A 1 84 ? -13.101 5.036 -42.038 1.00 92.31 84 VAL A O 1
ATOM 648 N N . VAL A 1 85 ? -11.231 6.279 -42.087 1.00 93.88 85 VAL A N 1
ATOM 649 C CA . VAL A 1 85 ? -11.731 7.377 -41.252 1.00 93.88 85 VAL A CA 1
ATOM 650 C C . VAL A 1 85 ? -11.522 8.724 -41.928 1.00 93.88 85 VAL A C 1
ATOM 652 O O . VAL A 1 85 ? -10.664 8.886 -42.802 1.00 93.88 85 VAL A O 1
ATOM 655 N N . TYR A 1 86 ? -12.298 9.719 -41.502 1.00 94.38 86 TYR A N 1
ATOM 656 C CA . TYR A 1 86 ? -12.185 11.084 -42.005 1.00 94.38 86 TYR A CA 1
ATOM 657 C C . TYR A 1 86 ? -11.679 12.007 -40.903 1.00 94.38 86 TYR A C 1
ATOM 659 O O . TYR A 1 86 ? -12.174 12.013 -39.771 1.00 94.38 86 TYR A O 1
ATOM 667 N N . VAL A 1 87 ? -10.695 12.831 -41.246 1.00 93.88 87 VAL A N 1
ATOM 668 C CA . VAL A 1 87 ? -9.976 13.689 -40.299 1.00 93.88 87 VAL A CA 1
ATOM 669 C C . VAL A 1 87 ? -9.754 15.079 -40.881 1.00 93.88 87 VAL A C 1
ATOM 671 O O . VAL A 1 87 ? -9.556 15.244 -42.081 1.00 93.88 87 VAL A O 1
ATOM 674 N N . LYS A 1 88 ? -9.796 16.108 -40.036 1.00 94.19 88 LYS A N 1
ATOM 675 C CA . LYS A 1 88 ? -9.508 17.496 -40.416 1.00 94.19 88 LYS A CA 1
ATOM 676 C C . LYS A 1 88 ? -8.047 17.809 -40.134 1.00 94.19 88 LYS A C 1
ATOM 678 O O . LYS A 1 88 ? -7.606 17.616 -39.009 1.00 94.19 88 LYS A O 1
ATOM 683 N N . VAL A 1 89 ? -7.305 18.363 -41.085 1.00 93.50 89 VAL A N 1
ATOM 684 C CA . VAL A 1 89 ? -5.943 18.849 -40.792 1.00 93.50 89 VAL A CA 1
ATOM 685 C C . VAL A 1 89 ? -6.050 20.165 -40.019 1.00 93.50 89 VAL A C 1
ATOM 687 O O . VAL A 1 89 ? -6.558 21.151 -40.555 1.00 93.50 89 VAL A O 1
ATOM 690 N N . LYS A 1 90 ? -5.606 20.196 -38.758 1.00 90.00 90 LYS A N 1
ATOM 691 C CA . LYS A 1 90 ? -5.639 21.398 -37.902 1.00 90.00 90 LYS A CA 1
ATOM 692 C C . LYS A 1 90 ? -4.339 22.188 -37.949 1.00 90.00 90 LYS A C 1
ATOM 694 O O . LYS A 1 90 ? -4.385 23.414 -37.881 1.00 90.00 90 LYS A O 1
ATOM 699 N N . GLY A 1 91 ? -3.207 21.507 -38.084 1.00 84.06 91 GLY A N 1
ATOM 700 C CA . GLY A 1 91 ? -1.898 22.144 -38.093 1.00 84.06 91 GLY A CA 1
ATOM 701 C C . GLY A 1 91 ? -0.824 21.241 -38.677 1.00 84.06 91 GLY A C 1
ATOM 702 O O . GLY A 1 91 ? -0.932 20.018 -38.636 1.00 84.06 91 GLY A O 1
ATOM 703 N N . ILE A 1 92 ? 0.205 21.870 -39.235 1.00 86.31 92 ILE A N 1
ATOM 704 C CA . ILE A 1 92 ? 1.435 21.215 -39.675 1.00 86.31 92 ILE A CA 1
ATOM 705 C C . ILE A 1 92 ? 2.548 21.919 -38.906 1.00 86.31 92 ILE A C 1
ATOM 707 O O . ILE A 1 92 ? 2.738 23.124 -39.072 1.00 86.31 92 ILE A O 1
ATOM 711 N N . GLN A 1 93 ? 3.208 21.202 -38.002 1.00 77.62 93 GLN A N 1
ATOM 712 C CA . GLN A 1 93 ? 4.275 21.757 -37.172 1.00 77.62 93 GLN A CA 1
ATOM 713 C C . GLN A 1 93 ? 5.628 21.673 -37.892 1.00 77.62 93 GLN A C 1
ATOM 715 O O . GLN A 1 93 ? 5.823 20.854 -38.799 1.00 77.62 93 GLN A O 1
ATOM 720 N N . ASP A 1 94 ? 6.595 22.476 -37.442 1.00 49.91 94 ASP A N 1
ATOM 721 C CA . ASP A 1 94 ? 7.980 22.377 -37.903 1.00 49.91 94 ASP A CA 1
ATOM 722 C C . ASP A 1 94 ? 8.499 20.951 -37.653 1.00 49.91 94 ASP A C 1
ATOM 724 O O . ASP A 1 94 ? 8.406 20.442 -36.533 1.00 49.91 94 ASP A O 1
ATOM 728 N N . LYS A 1 95 ? 9.070 20.323 -38.695 1.00 52.69 95 LYS A N 1
ATOM 729 C CA . LYS A 1 95 ? 9.464 18.894 -38.784 1.00 52.69 95 LYS A CA 1
ATOM 730 C C . LYS A 1 95 ? 8.369 17.912 -39.234 1.00 52.69 95 LYS A C 1
ATOM 732 O O . LYS A 1 95 ? 8.551 16.711 -39.084 1.00 52.69 95 LYS A O 1
ATOM 737 N N . GLY A 1 96 ? 7.268 18.388 -39.817 1.00 59.66 96 GLY A N 1
ATOM 738 C CA . GLY A 1 96 ? 6.340 17.534 -40.573 1.00 59.66 96 GLY A CA 1
ATOM 739 C C . GLY A 1 96 ? 5.324 16.747 -39.740 1.00 59.66 96 GLY A C 1
ATOM 740 O O . GLY A 1 96 ? 4.602 15.919 -40.291 1.00 59.66 96 GLY A O 1
ATOM 741 N N . LYS A 1 97 ? 5.212 17.032 -38.434 1.00 78.06 97 LYS A N 1
ATOM 742 C CA . LYS A 1 97 ? 4.118 16.511 -37.602 1.00 78.06 97 LYS A CA 1
ATOM 743 C C . LYS A 1 97 ? 2.794 17.138 -38.035 1.00 78.06 97 LYS A C 1
ATOM 745 O O . LYS A 1 97 ? 2.707 18.359 -38.174 1.00 78.06 97 LYS A O 1
ATOM 750 N N . ILE A 1 98 ? 1.774 16.306 -38.220 1.00 88.94 98 ILE A N 1
ATOM 751 C CA . ILE A 1 98 ? 0.439 16.741 -38.635 1.00 88.94 98 ILE A CA 1
ATOM 752 C C . ILE A 1 98 ? -0.527 16.530 -37.479 1.00 88.94 98 ILE A C 1
ATOM 754 O O . ILE A 1 98 ? -0.777 15.393 -37.073 1.00 88.94 98 ILE A O 1
ATOM 758 N N . ASP A 1 99 ? -1.099 17.628 -37.000 1.00 90.50 99 ASP A N 1
ATOM 759 C CA . ASP A 1 99 ? -2.162 17.603 -36.007 1.00 90.50 99 ASP A CA 1
ATOM 760 C C . ASP A 1 99 ? -3.501 17.435 -36.722 1.00 90.50 99 ASP A C 1
ATOM 762 O O . ASP A 1 99 ? -3.922 18.280 -37.526 1.00 90.50 99 ASP A O 1
ATOM 766 N N . LEU A 1 100 ? -4.179 16.334 -36.420 1.00 93.62 100 LEU A N 1
ATOM 767 C CA . LEU A 1 100 ? -5.494 16.013 -36.944 1.00 93.62 100 LEU A CA 1
ATOM 768 C C . LEU A 1 100 ? -6.572 16.332 -35.911 1.00 93.62 100 LEU A C 1
ATOM 770 O O . LEU A 1 100 ? -6.383 16.205 -34.704 1.00 93.62 100 LEU A O 1
ATOM 774 N N . GLY A 1 101 ? -7.729 16.743 -36.411 1.00 90.19 101 GLY A N 1
ATOM 775 C CA . GLY A 1 101 ? -8.955 16.946 -35.657 1.00 90.19 101 GLY A CA 1
ATOM 776 C C . GLY A 1 101 ? -10.062 16.027 -36.152 1.00 90.19 101 GLY A C 1
ATOM 777 O O . GLY A 1 101 ? -10.039 15.555 -37.293 1.00 90.19 101 GLY A O 1
ATOM 778 N N . TRP A 1 102 ? -11.062 15.797 -35.306 1.00 90.44 102 TRP A N 1
ATOM 779 C CA . TRP A 1 102 ? -12.220 14.988 -35.669 1.00 90.44 102 TRP A CA 1
ATOM 780 C C . TRP A 1 102 ? -12.974 15.605 -36.853 1.00 90.44 102 TRP A C 1
ATOM 782 O O . TRP A 1 102 ? -13.309 16.794 -36.843 1.00 90.44 102 TRP A O 1
ATOM 792 N N . SER A 1 103 ? -13.264 14.802 -37.879 1.00 89.81 103 SER A N 1
ATOM 793 C CA . SER A 1 103 ? -14.082 15.261 -39.004 1.00 89.81 103 SER A CA 1
ATOM 794 C C . SER A 1 103 ? -15.541 15.442 -38.595 1.00 89.81 103 SER A C 1
ATOM 796 O O . SER A 1 103 ? -16.096 14.683 -37.804 1.00 89.81 103 SER A O 1
ATOM 798 N N . ILE A 1 104 ? -16.208 16.435 -39.178 1.00 83.25 104 ILE A N 1
ATOM 799 C CA . ILE A 1 104 ? -17.640 16.676 -38.956 1.00 83.25 104 ILE A CA 1
ATOM 800 C C . ILE A 1 104 ? -18.535 15.518 -39.431 1.00 83.25 104 ILE A C 1
ATOM 802 O O . ILE A 1 104 ? -19.675 15.434 -38.984 1.00 83.25 104 ILE A O 1
ATOM 806 N N . ARG A 1 105 ? -18.009 14.650 -40.300 1.00 84.12 105 ARG A N 1
ATOM 807 C CA . ARG A 1 105 ? -18.666 13.501 -40.937 1.00 84.12 105 ARG A CA 1
ATOM 808 C C . ARG A 1 105 ? -17.702 12.319 -40.983 1.00 84.12 105 ARG A C 1
ATOM 810 O O . ARG A 1 105 ? -16.501 12.552 -41.141 1.00 84.12 105 ARG A O 1
ATOM 817 N N . GLN A 1 106 ? -18.205 11.099 -40.832 1.00 88.88 106 GLN A N 1
ATOM 818 C CA . GLN A 1 106 ? -17.377 9.882 -40.756 1.00 88.88 106 GLN A CA 1
ATOM 819 C C . GLN A 1 106 ? -17.707 8.838 -41.832 1.00 88.88 106 GLN A C 1
ATOM 821 O O . GLN A 1 106 ? -17.026 7.822 -41.903 1.00 88.88 106 GLN A O 1
ATOM 826 N N . ASP A 1 107 ? -18.682 9.104 -42.703 1.00 83.31 107 ASP A N 1
ATOM 827 C CA . ASP A 1 107 ? -19.016 8.242 -43.843 1.00 83.31 107 ASP A CA 1
ATOM 828 C C . ASP A 1 107 ? -18.907 9.016 -45.166 1.00 83.31 107 ASP A C 1
ATOM 830 O O . ASP A 1 107 ? -19.229 10.207 -45.237 1.00 83.31 107 ASP A O 1
ATOM 834 N N . GLU A 1 108 ? -18.476 8.338 -46.233 1.00 83.00 108 GLU A N 1
ATOM 835 C CA . GLU A 1 108 ? -18.361 8.915 -47.576 1.00 83.00 108 GLU A CA 1
ATOM 836 C C . GLU A 1 108 ? -19.680 9.547 -48.047 1.00 83.00 108 GLU A C 1
ATOM 838 O O . GLU A 1 108 ? -19.678 10.636 -48.622 1.00 83.00 108 GLU A O 1
ATOM 843 N N . ASN A 1 109 ? -20.812 8.896 -47.756 1.00 81.75 109 ASN A N 1
ATOM 844 C CA . ASN A 1 109 ? -22.145 9.309 -48.200 1.00 81.75 109 ASN A CA 1
ATOM 845 C C . ASN A 1 109 ? -22.659 10.568 -47.491 1.00 81.75 109 ASN A C 1
ATOM 847 O O . ASN A 1 109 ? -23.618 11.194 -47.951 1.00 81.75 109 ASN A O 1
ATOM 851 N N . GLU A 1 110 ? -22.050 10.945 -46.365 1.00 82.12 110 GLU A N 1
ATOM 852 C CA . GLU A 1 110 ? -22.385 12.178 -45.653 1.00 82.12 110 GLU A CA 1
ATOM 853 C C . GLU A 1 110 ? -21.763 13.406 -46.331 1.00 82.12 110 GLU A C 1
ATOM 855 O O . GLU A 1 110 ? -22.258 14.527 -46.163 1.00 82.12 110 GLU A O 1
ATOM 860 N N . PHE A 1 111 ? -20.686 13.213 -47.099 1.00 83.69 111 PHE A N 1
ATOM 861 C CA . PHE A 1 111 ? -20.074 14.254 -47.913 1.00 83.69 111 PHE A CA 1
ATOM 862 C C . PHE A 1 111 ? -20.763 14.359 -49.276 1.00 83.69 111 PHE A C 1
ATOM 864 O O . PHE A 1 111 ? -21.214 13.387 -49.874 1.00 83.69 111 PHE A O 1
ATOM 871 N N . ARG A 1 112 ? -20.831 15.578 -49.811 1.00 79.75 112 ARG A N 1
ATOM 872 C CA . ARG A 1 112 ? -21.507 15.880 -51.083 1.00 79.75 112 ARG A CA 1
ATOM 873 C C . ARG A 1 112 ? -20.578 15.748 -52.294 1.00 79.75 112 ARG A C 1
ATOM 875 O O . ARG A 1 112 ? -21.010 15.991 -53.420 1.00 79.75 112 ARG A O 1
ATOM 882 N N . GLY A 1 113 ? -19.314 15.386 -52.073 1.00 79.62 113 GLY A N 1
ATOM 883 C CA . GLY A 1 113 ? -18.317 15.140 -53.113 1.00 79.62 113 GLY A CA 1
ATOM 884 C C . GLY A 1 113 ? -16.940 14.773 -52.550 1.00 79.62 113 GLY A C 1
ATOM 885 O O . GLY A 1 113 ? -16.637 15.057 -51.391 1.00 79.62 113 GLY A O 1
ATOM 886 N N . ALA A 1 114 ? -16.108 14.172 -53.401 1.00 85.62 114 ALA A N 1
ATOM 887 C CA . ALA A 1 114 ? -14.721 13.817 -53.116 1.00 85.62 114 ALA A CA 1
ATOM 888 C C . ALA A 1 114 ? -13.795 14.472 -54.149 1.00 85.62 114 ALA A C 1
ATOM 890 O O . ALA A 1 114 ? -14.117 14.505 -55.340 1.00 85.62 114 ALA A O 1
ATOM 891 N N . LEU A 1 115 ? -12.652 14.985 -53.703 1.00 85.31 115 LEU A N 1
ATOM 892 C CA . LEU A 1 115 ? -11.634 15.612 -54.552 1.00 85.31 115 LEU A CA 1
ATOM 893 C C . LEU A 1 115 ? -10.248 15.026 -54.250 1.00 85.31 115 LEU A C 1
ATOM 895 O O . LEU A 1 115 ? -10.038 14.415 -53.206 1.00 85.31 115 LEU A O 1
ATOM 899 N N . VAL A 1 116 ? -9.288 15.194 -55.160 1.00 86.50 116 VAL A N 1
ATOM 900 C CA . VAL A 1 116 ? -7.887 14.815 -54.917 1.00 86.50 116 VAL A CA 1
ATOM 901 C C . VAL A 1 116 ? -7.073 16.075 -54.670 1.00 86.50 116 VAL A C 1
ATOM 903 O O . VAL A 1 116 ? -7.092 16.989 -55.496 1.00 86.50 116 VAL A O 1
ATOM 906 N N . ASP A 1 117 ? -6.343 16.108 -53.557 1.00 85.06 117 ASP A N 1
ATOM 907 C CA . ASP A 1 117 ? -5.358 17.154 -53.286 1.00 85.06 117 ASP A CA 1
ATOM 908 C C . ASP A 1 117 ? -3.975 16.676 -53.744 1.00 85.06 117 ASP A C 1
ATOM 910 O O . ASP A 1 117 ? -3.373 15.792 -53.129 1.00 85.06 117 ASP A O 1
ATOM 914 N N . GLY A 1 118 ? -3.495 17.218 -54.865 1.00 75.25 118 GLY A N 1
ATOM 915 C CA . GLY A 1 118 ? -2.198 16.867 -55.450 1.00 75.25 118 GLY A CA 1
ATOM 916 C C . GLY A 1 118 ? -0.993 17.478 -54.728 1.00 75.25 118 GLY A C 1
ATOM 917 O O . GLY A 1 118 ? 0.137 17.150 -55.077 1.00 75.25 118 GLY A O 1
ATOM 918 N N . GLY A 1 119 ? -1.213 18.357 -53.746 1.00 66.06 119 GLY A N 1
ATOM 919 C CA . GLY A 1 119 ? -0.156 18.960 -52.938 1.00 66.06 119 GLY A CA 1
ATOM 920 C C . GLY A 1 119 ? 0.400 20.298 -53.433 1.00 66.06 119 GLY A C 1
ATOM 921 O O . GLY A 1 119 ? 0.941 21.056 -52.635 1.00 66.06 119 GLY A O 1
ATOM 922 N N . ASP A 1 120 ? 0.193 20.634 -54.711 1.00 58.00 120 ASP A N 1
ATOM 923 C CA . ASP A 1 120 ? 0.660 21.890 -55.327 1.00 58.00 120 ASP A CA 1
ATOM 924 C C . ASP A 1 120 ? -0.512 22.827 -55.712 1.00 58.00 120 ASP A C 1
ATOM 926 O O . ASP A 1 120 ? -0.412 23.658 -56.616 1.00 58.00 120 ASP A O 1
ATOM 930 N N . GLY A 1 121 ? -1.668 22.681 -55.051 1.00 53.00 121 GLY A N 1
ATOM 931 C CA . GLY A 1 121 ? -2.830 23.568 -55.215 1.00 53.00 121 GLY A CA 1
ATOM 932 C C . GLY A 1 121 ? -3.656 23.371 -56.495 1.00 53.00 121 GLY A C 1
ATOM 933 O O . GLY A 1 121 ? -4.560 24.160 -56.759 1.00 53.00 121 GLY A O 1
ATOM 934 N N . THR A 1 122 ? -3.395 22.324 -57.286 1.00 47.59 122 THR A N 1
ATOM 935 C CA . THR A 1 122 ? -4.246 21.938 -58.425 1.00 47.59 122 THR A CA 1
ATOM 936 C C . THR A 1 122 ? -4.988 20.634 -58.128 1.00 47.59 122 THR A C 1
ATOM 938 O O . THR A 1 122 ? -4.399 19.567 -57.978 1.00 47.59 122 THR A O 1
ATOM 941 N N . GLU A 1 123 ? -6.310 20.741 -58.008 1.00 53.06 123 GLU A N 1
ATOM 942 C CA . GLU A 1 123 ? -7.231 19.633 -57.743 1.00 53.06 123 GLU A CA 1
ATOM 943 C C . GLU A 1 123 ? -7.602 18.939 -59.069 1.00 53.06 123 GLU A C 1
ATOM 945 O O . GLU A 1 123 ? -8.130 19.584 -59.978 1.00 53.06 123 GLU A O 1
ATOM 950 N N . SER A 1 124 ? -7.351 17.630 -59.195 1.00 45.72 124 SER A N 1
ATOM 951 C CA . SER A 1 124 ? -7.707 16.833 -60.387 1.00 45.72 124 SER A CA 1
ATOM 952 C C . SER A 1 124 ? -8.814 15.810 -60.088 1.00 45.72 124 SER A C 1
ATOM 954 O O . SER A 1 124 ? -8.992 15.387 -58.946 1.00 45.72 124 SER A O 1
ATOM 956 N N . LYS A 1 125 ? -9.587 15.425 -61.116 1.00 38.62 125 LYS A N 1
ATOM 957 C CA . LYS A 1 125 ? -10.774 14.550 -61.012 1.00 38.62 125 LYS A CA 1
ATOM 958 C C . LYS A 1 125 ? -10.438 13.047 -61.059 1.00 38.62 125 LYS A C 1
ATOM 960 O O . LYS A 1 125 ? -9.548 12.639 -61.792 1.00 38.62 125 LYS A O 1
ATOM 965 N N . ASN A 1 126 ? -11.241 12.283 -60.302 1.00 34.09 126 ASN A N 1
ATOM 966 C CA . ASN A 1 126 ? -11.312 10.823 -60.096 1.00 34.09 126 ASN A CA 1
ATOM 967 C C . ASN A 1 126 ? -10.753 9.884 -61.181 1.00 34.09 126 ASN A C 1
ATOM 969 O O . ASN A 1 126 ? -11.101 10.023 -62.350 1.00 34.09 126 ASN A O 1
ATOM 973 N N . GLU A 1 127 ? -10.150 8.777 -60.722 1.00 29.39 127 GLU A N 1
ATOM 974 C CA . GLU A 1 127 ? -10.257 7.466 -61.377 1.00 29.39 127 GLU A CA 1
ATOM 975 C C . GLU A 1 127 ? -10.584 6.338 -60.381 1.00 29.39 127 GLU A C 1
ATOM 977 O O . GLU A 1 127 ? -10.157 6.314 -59.228 1.00 29.39 127 GLU A O 1
ATOM 982 N N . SER A 1 128 ? -11.419 5.433 -60.879 1.00 29.02 128 SER A N 1
ATOM 983 C CA . SER A 1 128 ? -11.971 4.220 -60.286 1.00 29.02 128 SER A CA 1
ATOM 984 C C . SER A 1 128 ? -11.098 2.990 -60.564 1.00 29.02 128 SER A C 1
ATOM 986 O O . SER A 1 128 ? -10.709 2.803 -61.714 1.00 29.02 128 SER A O 1
ATOM 988 N N . GLY A 1 129 ? -10.973 2.073 -59.595 1.00 26.98 129 GLY A N 1
ATOM 989 C CA . GLY A 1 129 ? -10.922 0.632 -59.883 1.00 26.98 129 GLY A CA 1
ATOM 990 C C . GLY A 1 129 ? -9.736 -0.193 -59.355 1.00 26.98 129 GLY A C 1
ATOM 991 O O . GLY A 1 129 ? -8.610 -0.010 -59.793 1.00 26.98 129 GLY A O 1
ATOM 992 N N . GLN A 1 130 ? -10.122 -1.215 -58.576 1.00 24.72 130 GLN A N 1
ATOM 993 C CA . GLN A 1 130 ? -9.618 -2.601 -58.488 1.00 24.72 130 GLN A CA 1
ATOM 994 C C . GLN A 1 130 ? -8.679 -3.018 -57.338 1.00 24.72 130 GLN A C 1
ATOM 996 O O . GLN A 1 130 ? -7.569 -2.522 -57.175 1.00 24.72 130 GLN A O 1
ATOM 1001 N N . ASP A 1 131 ? -9.209 -3.996 -56.590 1.00 32.69 131 ASP A N 1
ATOM 1002 C CA . ASP A 1 131 ? -8.630 -4.824 -55.532 1.00 32.69 131 ASP A CA 1
ATOM 1003 C C . ASP A 1 131 ? -7.400 -5.617 -55.983 1.00 32.69 131 ASP A C 1
ATOM 1005 O O . ASP A 1 131 ? -7.437 -6.216 -57.055 1.00 32.69 131 ASP A O 1
ATOM 1009 N N . GLU A 1 132 ? -6.423 -5.797 -55.086 1.00 24.67 132 GLU A N 1
ATOM 1010 C CA . GLU A 1 132 ? -5.732 -7.085 -54.935 1.00 24.67 132 GLU A CA 1
ATOM 1011 C C . GLU A 1 132 ? -5.436 -7.370 -53.454 1.00 24.67 132 GLU A C 1
ATOM 1013 O O . GLU A 1 132 ? -4.701 -6.661 -52.767 1.00 24.67 132 GLU A O 1
ATOM 1018 N N . THR A 1 133 ? -6.032 -8.456 -52.973 1.00 31.84 133 THR A N 1
ATOM 1019 C CA . THR A 1 133 ? -5.690 -9.149 -51.733 1.00 31.84 133 THR A CA 1
ATOM 1020 C C . THR A 1 133 ? -4.383 -9.914 -51.941 1.00 31.84 133 THR A C 1
ATOM 1022 O O . THR A 1 133 ? -4.275 -10.706 -52.875 1.00 31.84 133 THR A O 1
ATOM 1025 N N . SER A 1 134 ? -3.395 -9.760 -51.052 1.00 25.03 134 SER A N 1
ATOM 1026 C CA . SER A 1 134 ? -2.335 -10.768 -50.935 1.00 25.03 134 SER A CA 1
ATOM 1027 C C . SER A 1 134 ? -1.881 -10.989 -49.492 1.00 25.03 134 SER A C 1
ATOM 1029 O O . SER A 1 134 ? -1.636 -10.070 -48.714 1.00 25.03 134 SER A O 1
ATOM 1031 N N . SER A 1 135 ? -1.860 -12.278 -49.168 1.00 24.64 135 SER A N 1
ATOM 1032 C CA . SER A 1 135 ? -1.458 -12.938 -47.933 1.00 24.64 135 SER A CA 1
ATOM 1033 C C . SER A 1 135 ? 0.011 -12.673 -47.591 1.00 24.64 135 SER A C 1
ATOM 1035 O O . SER A 1 135 ? 0.887 -12.910 -48.421 1.00 24.64 135 SER A O 1
ATOM 1037 N N . TRP A 1 136 ? 0.291 -12.277 -46.348 1.00 25.06 136 TRP A N 1
ATOM 1038 C CA . TRP A 1 136 ? 1.654 -12.131 -45.837 1.00 25.06 136 TRP A CA 1
ATOM 1039 C C . TRP A 1 136 ? 2.177 -13.470 -45.302 1.00 25.06 136 TRP A C 1
ATOM 1041 O O . TRP A 1 136 ? 1.909 -13.853 -44.166 1.00 25.06 136 TRP A O 1
ATOM 1051 N N . GLU A 1 137 ? 2.964 -14.174 -46.117 1.00 21.53 137 GLU A N 1
ATOM 1052 C CA . GLU A 1 137 ? 3.985 -15.085 -45.593 1.00 21.53 137 GLU A CA 1
ATOM 1053 C C . GLU A 1 137 ? 5.167 -14.251 -45.080 1.00 21.53 137 GLU A C 1
ATOM 1055 O O . GLU A 1 137 ? 5.778 -13.479 -45.822 1.00 21.53 137 GLU A O 1
ATOM 1060 N N . VAL A 1 138 ? 5.510 -14.416 -43.801 1.00 27.16 138 VAL A N 1
ATOM 1061 C CA . VAL A 1 138 ? 6.674 -13.772 -43.185 1.00 27.16 138 VAL A CA 1
ATOM 1062 C C . VAL A 1 138 ? 7.953 -14.404 -43.736 1.00 27.16 138 VAL A C 1
ATOM 1064 O O . VAL A 1 138 ? 8.330 -15.514 -43.364 1.00 27.16 138 VAL A O 1
ATOM 1067 N N . LYS A 1 139 ? 8.665 -13.664 -44.590 1.00 24.39 139 LYS A N 1
ATOM 1068 C CA . LYS A 1 139 ? 10.098 -13.863 -44.827 1.00 24.39 139 LYS A CA 1
ATOM 1069 C C . LYS A 1 139 ? 10.871 -12.708 -44.205 1.00 24.39 139 LYS A C 1
ATOM 1071 O O . LYS A 1 139 ? 10.769 -11.564 -44.633 1.00 24.39 139 LYS A O 1
ATOM 1076 N N . THR A 1 140 ? 11.664 -13.035 -43.191 1.00 32.97 140 THR A N 1
ATOM 1077 C CA . THR A 1 140 ? 12.677 -12.162 -42.598 1.00 32.97 140 THR A CA 1
ATOM 1078 C C . THR A 1 140 ? 13.794 -11.888 -43.606 1.00 32.97 140 THR A C 1
ATOM 1080 O O . THR A 1 140 ? 14.707 -12.701 -43.753 1.00 32.97 140 THR A O 1
ATOM 1083 N N . GLU A 1 141 ? 13.756 -10.729 -44.260 1.00 27.61 141 GLU A N 1
ATOM 1084 C CA . GLU A 1 141 ? 14.938 -10.112 -44.867 1.00 27.61 141 GLU A CA 1
ATOM 1085 C C . GLU A 1 141 ? 15.367 -8.893 -44.038 1.00 27.61 141 GLU A C 1
ATOM 1087 O O . GLU A 1 141 ? 14.587 -7.978 -43.770 1.00 27.61 141 GLU A O 1
ATOM 1092 N N . ARG A 1 142 ? 16.631 -8.908 -43.594 1.00 31.38 142 ARG A N 1
ATOM 1093 C CA . ARG A 1 142 ? 17.277 -7.833 -42.829 1.00 31.38 142 ARG A CA 1
ATOM 1094 C C . ARG A 1 142 ? 17.464 -6.605 -43.724 1.00 31.38 142 ARG A C 1
ATOM 1096 O O . ARG A 1 142 ? 18.165 -6.690 -44.731 1.00 31.38 142 ARG A O 1
ATOM 1103 N N . LYS A 1 143 ? 16.937 -5.442 -43.324 1.00 30.55 143 LYS A N 1
ATOM 1104 C CA . LYS A 1 143 ? 17.380 -4.158 -43.891 1.00 30.55 143 LYS A CA 1
ATOM 1105 C C . LYS A 1 143 ? 18.779 -3.846 -43.357 1.00 30.55 143 LYS A C 1
ATOM 1107 O O . LYS A 1 143 ? 18.993 -3.782 -42.151 1.00 30.55 143 LYS A O 1
ATOM 1112 N N . SER A 1 144 ? 19.737 -3.650 -44.258 1.00 32.28 144 SER A N 1
ATOM 1113 C CA . SER A 1 144 ? 21.078 -3.164 -43.935 1.00 32.28 144 SER A CA 1
ATOM 1114 C C . SER A 1 144 ? 20.984 -1.788 -43.263 1.00 32.28 144 SER A C 1
ATOM 1116 O O . SER A 1 144 ? 20.691 -0.801 -43.938 1.00 32.28 144 SER A O 1
ATOM 1118 N N . GLY A 1 145 ? 21.193 -1.727 -41.945 1.00 47.00 145 GLY A N 1
ATOM 1119 C CA . GLY A 1 145 ? 21.211 -0.474 -41.184 1.00 47.00 145 GLY A CA 1
ATOM 1120 C C . GLY A 1 145 ? 20.747 -0.568 -39.727 1.00 47.00 145 GLY A C 1
ATOM 1121 O O . GLY A 1 145 ? 21.143 0.291 -38.945 1.00 47.00 145 GLY A O 1
ATOM 1122 N N . SER A 1 146 ? 19.968 -1.587 -39.344 1.00 58.50 146 SER A N 1
ATOM 1123 C CA . SER A 1 146 ? 19.540 -1.786 -37.949 1.00 58.50 146 SER A CA 1
ATOM 1124 C C . SER A 1 146 ? 20.668 -2.389 -37.109 1.00 58.50 146 SER A C 1
ATOM 1126 O O . SER A 1 146 ? 21.320 -3.334 -37.562 1.00 58.50 146 SER A O 1
ATOM 1128 N N . GLY A 1 147 ? 20.897 -1.858 -35.906 1.00 75.69 147 GLY A N 1
ATOM 1129 C CA . GLY A 1 147 ? 21.869 -2.412 -34.962 1.00 75.69 147 GLY A CA 1
ATOM 1130 C C . GLY A 1 147 ? 21.591 -3.877 -34.587 1.00 75.69 147 GLY A C 1
ATOM 1131 O O . GLY A 1 147 ? 20.503 -4.402 -34.821 1.00 75.69 147 GLY A O 1
ATOM 1132 N N . VAL A 1 148 ? 22.599 -4.552 -34.038 1.00 86.88 148 VAL A N 1
ATOM 1133 C CA . VAL A 1 148 ? 22.522 -5.907 -33.486 1.00 86.88 148 VAL A CA 1
ATOM 1134 C C . VAL A 1 148 ? 21.861 -5.832 -32.102 1.00 86.88 148 VAL A C 1
ATOM 1136 O O . VAL A 1 148 ? 22.411 -5.140 -31.244 1.00 86.88 148 VAL A O 1
ATOM 1139 N N . PRO A 1 149 ? 20.737 -6.539 -31.862 1.00 87.25 149 PRO A N 1
ATOM 1140 C CA . PRO A 1 149 ? 20.126 -6.617 -30.535 1.00 87.25 149 PRO A CA 1
ATOM 1141 C C . PRO A 1 149 ? 21.038 -7.318 -29.524 1.00 87.25 149 PRO A C 1
ATOM 1143 O O . PRO A 1 149 ? 21.754 -8.263 -29.878 1.00 87.25 149 PRO A O 1
ATOM 1146 N N . ILE A 1 150 ? 20.963 -6.919 -28.256 1.00 88.31 150 ILE A N 1
ATOM 1147 C CA . ILE A 1 150 ? 21.771 -7.436 -27.144 1.00 88.31 150 ILE A CA 1
ATOM 1148 C C . ILE A 1 150 ? 21.668 -8.963 -27.037 1.00 88.31 150 ILE A C 1
ATOM 1150 O O . ILE A 1 150 ? 22.683 -9.652 -26.928 1.00 88.31 150 ILE A O 1
ATOM 1154 N N . GLY A 1 151 ? 20.465 -9.518 -27.176 1.00 84.56 151 GLY A N 1
ATOM 1155 C CA . GLY A 1 151 ? 20.192 -10.955 -27.123 1.00 84.56 151 GLY A CA 1
ATOM 1156 C C . GLY A 1 151 ? 20.844 -11.771 -28.247 1.00 84.56 151 GLY A C 1
ATOM 1157 O O . GLY A 1 151 ? 20.815 -12.999 -28.214 1.00 84.56 151 GLY A O 1
ATOM 1158 N N . MET A 1 152 ? 21.448 -11.124 -29.251 1.00 87.88 152 MET A N 1
ATOM 1159 C CA . MET A 1 152 ? 22.212 -11.791 -30.311 1.00 87.88 152 MET A CA 1
ATOM 1160 C C . MET A 1 152 ? 23.731 -11.649 -30.159 1.00 87.88 152 MET A C 1
ATOM 1162 O O . MET A 1 152 ? 24.465 -12.273 -30.928 1.00 87.88 152 MET A O 1
ATOM 1166 N N . LEU A 1 153 ? 24.221 -10.897 -29.168 1.00 88.50 153 LEU A N 1
ATOM 1167 C CA . LEU A 1 153 ? 25.648 -10.589 -29.034 1.00 88.50 153 LEU A CA 1
ATOM 1168 C C . LEU A 1 153 ? 26.518 -11.816 -28.748 1.00 88.50 153 LEU A C 1
ATOM 1170 O O . LEU A 1 153 ? 27.684 -11.824 -29.135 1.00 88.50 153 LEU A O 1
ATOM 1174 N N . GLU A 1 154 ? 25.969 -12.893 -28.174 1.00 87.06 154 GLU A N 1
ATOM 1175 C CA . GLU A 1 154 ? 26.722 -14.145 -27.985 1.00 87.06 154 GLU A CA 1
ATOM 1176 C C . GLU A 1 154 ? 27.266 -14.709 -29.306 1.00 87.06 154 GLU A C 1
ATOM 1178 O O . GLU A 1 154 ? 28.341 -15.308 -29.344 1.00 87.06 154 GLU A O 1
ATOM 1183 N N . LYS A 1 155 ? 26.535 -14.504 -30.409 1.00 87.62 155 LYS A N 1
ATOM 1184 C CA . LYS A 1 155 ? 26.921 -14.978 -31.746 1.00 87.62 155 LYS A CA 1
ATOM 1185 C C . LYS A 1 155 ? 27.918 -14.052 -32.440 1.00 87.62 155 LYS A C 1
ATOM 1187 O O . LYS A 1 155 ? 28.484 -14.440 -33.457 1.00 87.62 155 LYS A O 1
ATOM 1192 N N . GLU A 1 156 ? 28.142 -12.865 -31.887 1.00 88.94 156 GLU A N 1
ATOM 1193 C CA . GLU A 1 156 ? 28.984 -11.816 -32.463 1.00 88.94 156 GLU A CA 1
ATOM 1194 C C . GLU A 1 156 ? 30.286 -11.598 -31.675 1.00 88.94 156 GLU A C 1
ATOM 1196 O O . GLU A 1 156 ? 30.999 -10.625 -31.911 1.00 88.94 156 GLU A O 1
ATOM 1201 N N . ILE A 1 157 ? 30.635 -12.506 -30.752 1.00 90.19 157 ILE A N 1
ATOM 1202 C CA . ILE A 1 157 ? 31.877 -12.427 -29.968 1.00 90.19 157 ILE A CA 1
ATOM 1203 C C . ILE A 1 157 ? 33.093 -12.325 -30.901 1.00 90.19 157 ILE A C 1
ATOM 1205 O O . ILE A 1 157 ? 33.342 -13.194 -31.736 1.00 90.19 157 ILE A O 1
ATOM 1209 N N . GLY A 1 158 ? 33.890 -11.274 -30.706 1.00 86.25 158 GLY A N 1
ATOM 1210 C CA . GLY A 1 158 ? 35.082 -10.967 -31.493 1.00 86.25 158 GLY A CA 1
ATOM 1211 C C . GLY A 1 158 ? 34.835 -10.063 -32.704 1.00 86.25 158 GLY A C 1
ATOM 1212 O O . GLY A 1 158 ? 35.813 -9.552 -33.254 1.00 86.25 158 GLY A O 1
ATOM 1213 N N . ASN A 1 159 ? 33.577 -9.823 -33.088 1.00 89.44 159 ASN A N 1
ATOM 1214 C CA . ASN A 1 159 ? 33.212 -8.946 -34.198 1.00 89.44 159 ASN A CA 1
ATOM 1215 C C . ASN A 1 159 ? 32.968 -7.507 -33.727 1.00 89.44 159 ASN A C 1
ATOM 1217 O O . ASN A 1 159 ? 32.567 -7.259 -32.587 1.00 89.44 159 ASN A O 1
ATOM 1221 N N . ASN A 1 160 ? 33.168 -6.561 -34.648 1.00 91.19 160 ASN A N 1
ATOM 1222 C CA . ASN A 1 160 ? 32.696 -5.191 -34.478 1.00 91.19 160 ASN A CA 1
ATOM 1223 C C . ASN A 1 160 ? 31.221 -5.122 -34.861 1.00 91.19 160 ASN A C 1
ATOM 1225 O O . ASN A 1 160 ? 30.843 -5.503 -35.971 1.00 91.19 160 ASN A O 1
ATOM 1229 N N . ILE A 1 161 ? 30.410 -4.614 -33.944 1.00 92.75 161 ILE A N 1
ATOM 1230 C CA . ILE A 1 161 ? 28.971 -4.476 -34.098 1.00 92.75 161 ILE A CA 1
ATOM 1231 C C . ILE A 1 161 ? 28.560 -3.021 -33.949 1.00 92.75 161 ILE A C 1
ATOM 1233 O O . ILE A 1 161 ? 29.262 -2.185 -33.378 1.00 92.75 161 ILE A O 1
ATOM 1237 N N . LYS A 1 162 ? 27.377 -2.746 -34.479 1.00 92.38 162 LYS A N 1
ATOM 1238 C CA . LYS A 1 162 ? 26.629 -1.530 -34.221 1.00 92.38 162 LYS A CA 1
ATOM 1239 C C . LYS A 1 162 ? 25.400 -1.931 -33.424 1.00 92.38 162 LYS A C 1
ATOM 1241 O O . LYS A 1 162 ? 24.724 -2.855 -33.855 1.00 92.38 162 LYS A O 1
ATOM 1246 N N . MET A 1 163 ? 25.108 -1.274 -32.314 1.00 92.50 163 MET A N 1
ATOM 1247 C CA . MET A 1 163 ? 23.908 -1.514 -31.506 1.00 92.50 163 MET A CA 1
ATOM 1248 C C . MET A 1 163 ? 23.279 -0.195 -31.075 1.00 92.50 163 MET A C 1
ATOM 1250 O O . MET A 1 163 ? 23.921 0.855 -31.136 1.00 92.50 163 MET A O 1
ATOM 1254 N N . GLU A 1 164 ? 22.021 -0.244 -30.665 1.00 93.19 164 GLU A N 1
ATOM 1255 C CA . GLU A 1 164 ? 21.256 0.920 -30.226 1.00 93.19 164 GLU A CA 1
ATOM 1256 C C . GLU A 1 164 ? 20.506 0.553 -28.947 1.00 93.19 164 GLU A C 1
ATOM 1258 O O . GLU A 1 164 ? 20.073 -0.586 -28.801 1.00 93.19 164 GLU A O 1
ATOM 1263 N N . GLY A 1 165 ? 20.389 1.489 -28.008 1.00 91.00 165 GLY A N 1
ATOM 1264 C CA . GLY A 1 165 ? 19.713 1.231 -26.739 1.00 91.00 165 GLY A CA 1
ATOM 1265 C C . GLY A 1 165 ? 19.686 2.446 -25.819 1.00 91.00 165 GLY A C 1
ATOM 1266 O O . GLY A 1 165 ? 20.382 3.437 -26.046 1.00 91.00 165 GLY A O 1
ATOM 1267 N N . LYS A 1 166 ? 18.865 2.370 -24.775 1.00 90.88 166 LYS A N 1
ATOM 1268 C CA . LYS A 1 166 ? 18.756 3.371 -23.709 1.00 90.88 166 LYS A CA 1
ATOM 1269 C C . LYS A 1 166 ? 19.878 3.169 -22.692 1.00 90.88 166 LYS A C 1
ATOM 1271 O O . LYS A 1 166 ? 20.129 2.047 -22.265 1.00 90.88 166 LYS A O 1
ATOM 1276 N N . VAL A 1 167 ? 20.529 4.246 -22.262 1.00 88.88 167 VAL A N 1
ATOM 1277 C CA . VAL A 1 167 ? 21.502 4.195 -21.161 1.00 88.88 167 VAL A CA 1
ATOM 1278 C C . VAL A 1 167 ? 20.754 4.010 -19.836 1.00 88.88 167 VAL A C 1
ATOM 1280 O O . VAL A 1 167 ? 20.034 4.917 -19.418 1.00 88.88 167 VAL A O 1
ATOM 1283 N N . SER A 1 168 ? 20.908 2.861 -19.175 1.00 84.00 168 SER A N 1
ATOM 1284 C CA . SER A 1 168 ? 20.254 2.546 -17.893 1.00 84.00 168 SER A CA 1
ATOM 1285 C C . SER A 1 168 ? 21.096 2.923 -16.670 1.00 84.00 168 SER A C 1
ATOM 1287 O O . SER A 1 168 ? 20.536 3.330 -15.658 1.00 84.00 168 SER A O 1
ATOM 1289 N N . ASP A 1 169 ? 22.428 2.853 -16.754 1.00 82.69 169 ASP A N 1
ATOM 1290 C CA . ASP A 1 169 ? 23.348 3.235 -15.668 1.00 82.69 169 ASP A CA 1
ATOM 1291 C C . ASP A 1 169 ? 24.696 3.723 -16.237 1.00 82.69 169 ASP A C 1
ATOM 1293 O O . ASP A 1 169 ? 25.106 3.342 -17.337 1.00 82.69 169 ASP A O 1
ATOM 1297 N N . ILE A 1 170 ? 25.414 4.568 -15.492 1.00 84.06 170 ILE A N 1
ATOM 1298 C CA . ILE A 1 170 ? 26.763 5.033 -15.843 1.00 84.06 170 ILE A CA 1
ATOM 1299 C C . ILE A 1 170 ? 27.664 4.959 -14.610 1.00 84.06 170 ILE A C 1
ATOM 1301 O O . ILE A 1 170 ? 27.486 5.693 -13.639 1.00 84.06 170 ILE A O 1
ATOM 1305 N N . ARG A 1 171 ? 28.720 4.142 -14.680 1.00 85.38 171 ARG A N 1
ATOM 1306 C CA . ARG A 1 171 ? 29.700 3.987 -13.596 1.00 85.38 171 ARG A CA 1
ATOM 1307 C C . ARG A 1 171 ? 31.091 4.407 -14.034 1.00 85.38 171 ARG A C 1
ATOM 1309 O O . ARG A 1 171 ? 31.704 3.806 -14.917 1.00 85.38 171 ARG A O 1
ATOM 1316 N N . GLN A 1 172 ? 31.638 5.410 -13.352 1.00 81.62 172 GLN A N 1
ATOM 1317 C CA . GLN A 1 172 ? 33.039 5.781 -13.513 1.00 81.62 172 GLN A CA 1
ATOM 1318 C C . GLN A 1 172 ? 33.922 4.847 -12.684 1.00 81.62 172 GLN A C 1
ATOM 1320 O O . GLN A 1 172 ? 33.791 4.774 -11.463 1.00 81.62 172 GLN A O 1
ATOM 1325 N N . THR A 1 173 ? 34.857 4.163 -13.340 1.00 83.75 173 THR A N 1
ATOM 1326 C CA . THR A 1 173 ? 35.890 3.379 -12.652 1.00 83.75 173 THR A CA 1
ATOM 1327 C C . THR A 1 173 ? 37.230 4.119 -12.657 1.00 83.75 173 THR A C 1
ATOM 1329 O O . THR A 1 173 ? 37.373 5.190 -13.253 1.00 83.75 173 THR A O 1
ATOM 1332 N N . THR A 1 174 ? 38.245 3.544 -12.007 1.00 79.25 174 THR A N 1
ATOM 1333 C CA . THR A 1 174 ? 39.636 4.018 -12.112 1.00 79.25 174 THR A CA 1
ATOM 1334 C C . THR A 1 174 ? 40.216 3.861 -13.527 1.00 79.25 174 THR A C 1
ATOM 1336 O O . THR A 1 174 ? 41.218 4.500 -13.844 1.00 79.25 174 THR A O 1
ATOM 1339 N N . GLY A 1 175 ? 39.592 3.033 -14.376 1.00 81.38 175 GLY A N 1
ATOM 1340 C CA . GLY A 1 175 ? 39.930 2.831 -15.785 1.00 81.38 175 GLY A CA 1
ATOM 1341 C C . GLY A 1 175 ? 38.835 3.377 -16.714 1.00 81.38 175 GLY A C 1
ATOM 1342 O O . GLY A 1 175 ? 38.655 4.594 -16.749 1.00 81.38 175 GLY A O 1
ATOM 1343 N N . PRO A 1 176 ? 38.133 2.525 -17.488 1.00 85.94 176 PRO A N 1
ATOM 1344 C CA . PRO A 1 176 ? 37.091 2.965 -18.415 1.00 85.94 176 PRO A CA 1
ATOM 1345 C C . PRO A 1 176 ? 35.832 3.470 -17.698 1.00 85.94 176 PRO A C 1
ATOM 1347 O O . PRO A 1 176 ? 35.526 3.072 -16.567 1.00 85.94 176 PRO A O 1
ATOM 1350 N N . THR A 1 177 ? 35.073 4.312 -18.390 1.00 87.25 177 THR A N 1
ATOM 1351 C CA . THR A 1 177 ? 33.681 4.602 -18.038 1.00 87.25 177 THR A CA 1
ATOM 1352 C C . THR A 1 177 ? 32.825 3.428 -18.511 1.00 87.25 177 THR A C 1
ATOM 1354 O O . THR A 1 177 ? 32.941 3.000 -19.659 1.00 87.25 177 THR A O 1
ATOM 1357 N N . LEU A 1 178 ? 32.003 2.874 -17.621 1.00 89.31 178 LEU A N 1
ATOM 1358 C CA . LEU A 1 178 ? 31.073 1.792 -17.934 1.00 89.31 178 LEU A CA 1
ATOM 1359 C C . LEU A 1 178 ? 29.683 2.389 -18.145 1.00 89.31 178 LEU A C 1
ATOM 1361 O O . LEU A 1 178 ? 29.174 3.069 -17.257 1.00 89.31 178 LEU A O 1
ATOM 1365 N N . PHE A 1 179 ? 29.092 2.121 -19.300 1.00 91.12 179 PHE A N 1
ATOM 1366 C CA . PHE A 1 179 ? 27.712 2.450 -19.631 1.00 91.12 179 PHE A CA 1
ATOM 1367 C C . PHE A 1 179 ? 26.915 1.152 -19.636 1.00 91.12 179 PHE A C 1
ATOM 1369 O O . PHE A 1 179 ? 27.279 0.221 -20.348 1.00 91.12 179 PHE A O 1
ATOM 1376 N N . GLU A 1 180 ? 25.861 1.062 -18.837 1.00 90.31 180 GLU A N 1
ATOM 1377 C CA . GLU A 1 180 ? 24.886 -0.016 -18.969 1.00 90.31 180 GLU A CA 1
ATOM 1378 C C . GLU A 1 180 ? 23.832 0.412 -19.988 1.00 90.31 180 GLU A C 1
ATOM 1380 O O . GLU A 1 180 ? 23.293 1.517 -19.908 1.00 90.31 180 GLU A O 1
ATOM 1385 N N . ILE A 1 181 ? 23.605 -0.438 -20.983 1.00 92.06 181 ILE A N 1
ATOM 1386 C CA . ILE A 1 181 ? 22.749 -0.165 -22.132 1.00 92.06 181 ILE A CA 1
ATOM 1387 C C . ILE A 1 181 ? 21.652 -1.209 -22.172 1.00 92.06 181 ILE A C 1
ATOM 1389 O O . ILE A 1 181 ? 21.934 -2.402 -22.061 1.00 92.06 181 ILE A O 1
ATOM 1393 N N . GLN A 1 182 ? 20.424 -0.749 -22.359 1.00 89.56 182 GLN A N 1
ATOM 1394 C CA . GLN A 1 182 ? 19.229 -1.567 -22.431 1.00 89.56 182 GLN A CA 1
ATOM 1395 C C . GLN A 1 182 ? 18.570 -1.443 -23.805 1.00 89.56 182 GLN A C 1
ATOM 1397 O O . GLN A 1 182 ? 18.366 -0.334 -24.301 1.00 89.56 182 GLN A O 1
ATOM 1402 N N . ASP A 1 183 ? 18.191 -2.576 -24.382 1.00 89.12 183 ASP A N 1
ATOM 1403 C CA . ASP A 1 183 ? 17.292 -2.665 -25.533 1.00 89.12 183 ASP A CA 1
ATOM 1404 C C . ASP A 1 183 ? 16.102 -3.590 -25.208 1.00 89.12 183 ASP A C 1
ATOM 1406 O O . ASP A 1 183 ? 15.899 -3.970 -24.051 1.00 89.12 183 ASP A O 1
ATOM 1410 N N . GLU A 1 184 ? 15.292 -3.950 -26.207 1.00 82.00 184 GLU A N 1
ATOM 1411 C CA . GLU A 1 184 ? 14.137 -4.840 -26.033 1.00 82.00 184 GLU A CA 1
ATOM 1412 C C . GLU A 1 184 ? 14.506 -6.282 -25.636 1.00 82.00 184 GLU A C 1
ATOM 1414 O O . GLU A 1 184 ? 13.638 -7.078 -25.291 1.00 82.00 184 GLU A O 1
ATOM 1419 N N . SER A 1 185 ? 15.782 -6.653 -25.719 1.00 83.44 185 SER A N 1
ATOM 1420 C CA . SER A 1 185 ? 16.267 -8.017 -25.514 1.00 83.44 185 SER A CA 1
ATOM 1421 C C . SER A 1 185 ? 17.070 -8.202 -24.226 1.00 83.44 185 SER A C 1
ATOM 1423 O O . SER A 1 185 ? 17.231 -9.337 -23.775 1.00 83.44 185 SER A O 1
ATOM 1425 N N . GLY A 1 186 ? 17.556 -7.123 -23.606 1.00 82.69 186 GLY A N 1
ATOM 1426 C CA . GLY A 1 186 ? 18.222 -7.195 -22.308 1.00 82.69 186 GLY A CA 1
ATOM 1427 C C . GLY A 1 186 ? 19.073 -5.976 -21.968 1.00 82.69 186 GLY A C 1
ATOM 1428 O O . GLY A 1 186 ? 18.938 -4.910 -22.562 1.00 82.69 186 GLY A O 1
ATOM 1429 N N . LYS A 1 187 ? 19.960 -6.148 -20.982 1.00 88.81 187 LYS A N 1
ATOM 1430 C CA . LYS A 1 187 ? 20.945 -5.147 -20.543 1.00 88.81 187 LYS A CA 1
ATOM 1431 C C . LYS A 1 187 ? 22.361 -5.654 -20.818 1.00 88.81 187 LYS A C 1
ATOM 1433 O O . LYS A 1 187 ? 22.635 -6.842 -20.649 1.00 88.81 187 LYS A O 1
ATOM 1438 N N . ILE A 1 188 ? 23.275 -4.766 -21.202 1.00 91.00 188 ILE A N 1
ATOM 1439 C CA . ILE A 1 188 ? 24.698 -5.086 -21.362 1.00 91.00 188 ILE A CA 1
ATOM 1440 C C . ILE A 1 188 ? 25.603 -3.936 -20.926 1.00 91.00 188 ILE A C 1
ATOM 1442 O O . ILE A 1 188 ? 25.236 -2.767 -21.003 1.00 91.00 188 ILE A O 1
ATOM 1446 N N . ILE A 1 189 ? 26.819 -4.270 -20.496 1.00 91.62 189 ILE A N 1
ATOM 1447 C CA . ILE A 1 189 ? 27.852 -3.289 -20.167 1.00 91.62 189 ILE A CA 1
ATOM 1448 C C . ILE A 1 189 ? 28.676 -2.956 -21.415 1.00 91.62 189 ILE A C 1
ATOM 1450 O O . ILE A 1 189 ? 29.318 -3.825 -22.015 1.00 91.62 189 ILE A O 1
ATOM 1454 N N . CYS A 1 190 ? 28.724 -1.670 -21.743 1.00 91.25 190 CYS A N 1
ATOM 1455 C CA . CYS A 1 190 ? 29.582 -1.073 -22.754 1.00 91.25 190 CYS A CA 1
ATOM 1456 C C . CYS A 1 190 ? 30.702 -0.271 -22.072 1.00 91.25 190 CYS A C 1
ATOM 1458 O O . CYS A 1 190 ? 30.443 0.668 -21.319 1.00 91.25 190 CYS A O 1
ATOM 1460 N N . SER A 1 191 ? 31.964 -0.628 -22.310 1.00 91.19 191 SER A N 1
ATOM 1461 C CA . SER A 1 191 ? 33.114 0.076 -21.735 1.00 91.19 191 SER A CA 1
ATOM 1462 C C . SER A 1 191 ? 33.728 1.056 -22.730 1.00 91.19 191 SER A C 1
ATOM 1464 O O . SER A 1 191 ? 34.170 0.630 -23.794 1.00 91.19 191 SER A O 1
ATOM 1466 N N . ALA A 1 192 ? 33.843 2.326 -22.339 1.00 87.75 192 ALA A N 1
ATOM 1467 C CA . ALA A 1 192 ? 34.514 3.375 -23.105 1.00 87.75 192 ALA A CA 1
ATOM 1468 C C . ALA A 1 192 ? 35.795 3.832 -22.393 1.00 87.75 192 ALA A C 1
ATOM 1470 O O . ALA A 1 192 ? 35.784 4.106 -21.188 1.00 87.75 192 ALA A O 1
ATOM 1471 N N . PHE A 1 193 ? 36.904 3.950 -23.125 1.00 84.62 193 PHE A N 1
ATOM 1472 C CA . PHE A 1 193 ? 38.191 4.371 -22.569 1.00 84.62 193 PHE A CA 1
ATOM 1473 C C . PHE A 1 193 ? 38.827 5.498 -23.390 1.00 84.62 193 PHE A C 1
ATOM 1475 O O . PHE A 1 193 ? 38.987 5.380 -24.598 1.00 84.62 193 PHE A O 1
ATOM 1482 N N . GLU A 1 194 ? 39.244 6.570 -22.713 1.00 75.88 194 GLU A N 1
ATOM 1483 C CA . GLU A 1 194 ? 40.069 7.637 -23.304 1.00 75.88 194 GLU A CA 1
ATOM 1484 C C . GLU A 1 194 ? 41.398 7.763 -22.542 1.00 75.88 194 GLU A C 1
ATOM 1486 O O . GLU A 1 194 ? 42.478 7.663 -23.119 1.00 75.88 194 GLU A O 1
ATOM 1491 N N . SER A 1 195 ? 41.332 7.962 -21.221 1.00 71.38 195 SER A N 1
ATOM 1492 C CA . SER A 1 195 ? 42.499 8.029 -20.333 1.00 71.38 195 SER A CA 1
ATOM 1493 C C . SER A 1 195 ? 42.106 7.685 -18.886 1.00 71.38 195 SER A C 1
ATOM 1495 O O . SER A 1 195 ? 40.935 7.846 -18.530 1.00 71.38 195 SER A O 1
ATOM 1497 N N . PRO A 1 196 ? 43.037 7.207 -18.034 1.00 69.06 196 PRO A N 1
ATOM 1498 C CA . PRO A 1 196 ? 42.710 6.789 -16.669 1.00 69.06 196 PRO A CA 1
ATOM 1499 C C . PRO A 1 196 ? 42.065 7.910 -15.843 1.00 69.06 196 PRO A C 1
ATOM 1501 O O . PRO A 1 196 ? 42.614 9.006 -15.738 1.00 69.06 196 PRO A O 1
ATOM 1504 N N . GLY A 1 197 ? 40.912 7.625 -15.234 1.00 61.97 197 GLY A N 1
ATOM 1505 C CA . GLY A 1 197 ? 40.208 8.545 -14.333 1.00 61.97 197 GLY A CA 1
ATOM 1506 C C . GLY A 1 197 ? 39.435 9.690 -15.003 1.00 61.97 197 GLY A C 1
ATOM 1507 O O . GLY A 1 197 ? 38.826 10.487 -14.290 1.00 61.97 197 GLY A O 1
ATOM 1508 N N . LYS A 1 198 ? 39.416 9.784 -16.340 1.00 75.38 198 LYS A N 1
ATOM 1509 C CA . LYS A 1 198 ? 38.613 10.772 -17.077 1.00 75.38 198 LYS A CA 1
ATOM 1510 C C . LYS A 1 198 ? 37.305 10.135 -17.553 1.00 75.38 198 LYS A C 1
ATOM 1512 O O . LYS A 1 198 ? 37.329 9.068 -18.164 1.00 75.38 198 LYS A O 1
ATOM 1517 N N . ARG A 1 199 ? 36.169 10.794 -17.292 1.00 77.50 199 ARG A N 1
ATOM 1518 C CA . ARG A 1 199 ? 34.860 10.366 -17.808 1.00 77.50 199 ARG A CA 1
ATOM 1519 C C . ARG A 1 199 ? 34.798 10.592 -19.316 1.00 77.50 199 ARG A C 1
ATOM 1521 O O . ARG A 1 199 ? 34.939 11.729 -19.767 1.00 77.50 199 ARG A O 1
ATOM 1528 N N . VAL A 1 200 ? 34.576 9.519 -20.068 1.00 79.56 200 VAL A N 1
ATOM 1529 C CA . VAL A 1 200 ? 34.336 9.574 -21.516 1.00 79.56 200 VAL A CA 1
ATOM 1530 C C . VAL A 1 200 ? 32.865 9.940 -21.745 1.00 79.56 200 VAL A C 1
ATOM 1532 O O . VAL A 1 200 ? 32.010 9.476 -20.997 1.00 79.56 200 VAL A O 1
ATOM 1535 N N . TYR A 1 201 ? 32.574 10.799 -22.729 1.00 81.75 201 TYR A N 1
ATOM 1536 C CA . TYR A 1 201 ? 31.224 11.305 -23.040 1.00 81.75 201 TYR A CA 1
ATOM 1537 C C . TYR A 1 201 ? 30.482 11.925 -21.833 1.00 81.75 201 TYR A C 1
ATOM 1539 O O . TYR A 1 201 ? 29.445 11.415 -21.408 1.00 81.75 201 TYR A O 1
ATOM 1547 N N . PRO A 1 202 ? 30.985 13.036 -21.258 1.00 79.94 202 PRO A N 1
ATOM 1548 C CA . PRO A 1 202 ? 30.378 13.654 -20.074 1.00 79.94 202 PRO A CA 1
ATOM 1549 C C . PRO A 1 202 ? 28.950 14.165 -20.313 1.00 79.94 202 PRO A C 1
ATOM 1551 O O . PRO A 1 202 ? 28.182 14.263 -19.353 1.00 79.94 202 PRO A O 1
ATOM 1554 N N . ASP A 1 203 ? 28.613 14.463 -21.569 1.00 82.56 203 ASP A N 1
ATOM 1555 C CA . ASP A 1 203 ? 27.310 14.988 -21.973 1.00 82.56 203 ASP A CA 1
ATOM 1556 C C . ASP A 1 203 ? 26.223 13.908 -22.039 1.00 82.56 203 ASP A C 1
ATOM 1558 O O . ASP A 1 203 ? 25.052 14.250 -21.921 1.00 82.56 203 ASP A O 1
ATOM 1562 N N . ILE A 1 204 ? 26.600 12.625 -22.160 1.00 85.75 204 ILE A N 1
ATOM 1563 C CA . ILE A 1 204 ? 25.640 11.515 -22.174 1.00 85.75 204 ILE A CA 1
ATOM 1564 C C . ILE A 1 204 ? 25.099 11.290 -20.765 1.00 85.75 204 ILE A C 1
ATOM 1566 O O . ILE A 1 204 ? 25.860 11.191 -19.790 1.00 85.75 204 ILE A O 1
ATOM 1570 N N . LYS A 1 205 ? 23.776 11.184 -20.660 1.00 82.31 205 LYS A N 1
ATOM 1571 C CA . LYS A 1 205 ? 23.061 10.986 -19.395 1.00 82.31 205 LYS A CA 1
ATOM 1572 C C . LYS A 1 205 ? 22.293 9.671 -19.382 1.00 82.31 205 LYS A C 1
ATOM 1574 O O . LYS A 1 205 ? 21.949 9.120 -20.424 1.00 82.31 205 LYS A O 1
ATOM 1579 N N . VAL A 1 206 ? 22.019 9.183 -18.175 1.00 81.50 206 VAL A N 1
ATOM 1580 C CA . VAL A 1 206 ? 21.068 8.085 -17.965 1.00 81.50 206 VAL A CA 1
ATOM 1581 C C . VAL A 1 206 ? 19.713 8.493 -18.554 1.00 81.50 206 VAL A C 1
ATOM 1583 O O . VAL A 1 206 ? 19.291 9.639 -18.401 1.00 81.50 206 VAL A O 1
ATOM 1586 N N . GLY A 1 207 ? 19.067 7.567 -19.258 1.00 78.94 207 GLY A N 1
ATOM 1587 C CA . GLY A 1 207 ? 17.807 7.777 -19.970 1.00 78.94 207 GLY A CA 1
ATOM 1588 C C . GLY A 1 207 ? 17.953 8.187 -21.438 1.00 78.94 207 GLY A C 1
ATOM 1589 O O . GLY A 1 207 ? 16.985 8.064 -22.183 1.00 78.94 207 GLY A O 1
ATOM 1590 N N . GLU A 1 208 ? 19.134 8.621 -21.890 1.00 88.00 208 GLU A N 1
ATOM 1591 C CA . GLU A 1 208 ? 19.346 8.940 -23.306 1.00 88.00 208 GLU A CA 1
ATOM 1592 C C . GLU A 1 208 ? 19.456 7.670 -24.156 1.00 88.00 208 GLU A C 1
ATOM 1594 O O . GLU A 1 208 ? 20.034 6.664 -23.738 1.00 88.00 208 GLU A O 1
ATOM 1599 N N . VAL A 1 209 ? 18.921 7.724 -25.377 1.00 90.75 209 VAL A N 1
ATOM 1600 C CA . VAL A 1 209 ? 19.111 6.664 -26.370 1.00 90.75 209 VAL A CA 1
ATOM 1601 C C . VAL A 1 209 ? 20.416 6.917 -27.099 1.00 90.75 209 VAL A C 1
ATOM 1603 O O . VAL A 1 209 ? 20.680 8.026 -27.564 1.00 90.75 209 VAL A O 1
ATOM 1606 N N . VAL A 1 210 ? 21.240 5.885 -27.217 1.00 93.06 210 VAL A N 1
ATOM 1607 C CA . VAL A 1 210 ? 22.547 5.967 -27.857 1.00 93.06 210 VAL A CA 1
ATOM 1608 C C . VAL A 1 210 ? 22.710 4.884 -28.911 1.00 93.06 210 VAL A C 1
ATOM 1610 O O . VAL A 1 210 ? 22.146 3.797 -28.827 1.00 93.06 210 VAL A O 1
ATOM 1613 N N . GLN A 1 211 ? 23.528 5.197 -29.905 1.00 93.25 211 GLN A N 1
ATOM 1614 C CA . GLN A 1 211 ? 24.069 4.265 -30.874 1.00 93.25 211 GLN A CA 1
ATOM 1615 C C . GLN A 1 211 ? 25.527 3.998 -30.525 1.00 93.25 211 GLN A C 1
ATOM 1617 O O . GLN A 1 211 ? 26.311 4.933 -30.339 1.00 93.25 211 GLN A O 1
ATOM 1622 N N . ILE A 1 212 ? 25.889 2.725 -30.464 1.00 92.81 212 ILE A N 1
ATOM 1623 C CA . ILE A 1 212 ? 27.208 2.264 -30.052 1.00 92.81 212 ILE A CA 1
ATOM 1624 C C . ILE A 1 212 ? 27.817 1.468 -31.192 1.00 92.81 212 ILE A C 1
ATOM 1626 O O . ILE A 1 212 ? 27.207 0.535 -31.709 1.00 92.81 212 ILE A O 1
ATOM 1630 N N . GLU A 1 213 ? 29.030 1.844 -31.571 1.00 93.56 213 GLU A N 1
ATOM 1631 C CA . GLU A 1 213 ? 29.893 1.072 -32.456 1.00 93.56 213 GLU A CA 1
ATOM 1632 C C . GLU A 1 213 ? 31.060 0.559 -31.609 1.00 93.56 213 GLU A C 1
ATOM 1634 O O . GLU A 1 213 ? 31.708 1.336 -30.902 1.00 93.56 213 GLU A O 1
ATOM 1639 N N . GLY A 1 214 ? 31.295 -0.749 -31.619 1.00 91.75 214 GLY A N 1
ATOM 1640 C CA . GLY A 1 214 ? 32.316 -1.351 -30.771 1.00 91.75 214 GLY A CA 1
ATOM 1641 C C . GLY A 1 214 ? 32.456 -2.850 -30.962 1.00 91.75 214 GLY A C 1
ATOM 1642 O O . GLY A 1 214 ? 31.717 -3.472 -31.726 1.00 91.75 214 GLY A O 1
ATOM 1643 N N . LYS A 1 215 ? 33.415 -3.441 -30.258 1.00 92.56 215 LYS A N 1
ATOM 1644 C CA . LYS A 1 215 ? 33.757 -4.856 -30.376 1.00 92.56 215 LYS A CA 1
ATOM 1645 C C . LYS A 1 215 ? 33.138 -5.671 -29.249 1.00 92.56 215 LYS A C 1
ATOM 1647 O O . LYS A 1 215 ? 33.281 -5.322 -28.078 1.00 92.56 215 LYS A O 1
ATOM 1652 N N . VAL A 1 216 ? 32.489 -6.784 -29.586 1.00 92.38 216 VAL A N 1
ATOM 1653 C CA . VAL A 1 216 ? 31.950 -7.710 -28.579 1.00 92.38 216 VAL A CA 1
ATOM 1654 C C . VAL A 1 216 ? 33.079 -8.552 -28.001 1.00 92.38 216 VAL A C 1
ATOM 1656 O O . VAL A 1 216 ? 33.800 -9.231 -28.736 1.00 92.38 216 VAL A O 1
ATOM 1659 N N . GLU A 1 217 ? 33.212 -8.564 -26.680 1.00 89.19 217 GLU A N 1
ATOM 1660 C CA . GLU A 1 217 ? 34.225 -9.343 -25.978 1.00 89.19 217 GLU A CA 1
ATOM 1661 C C . GLU A 1 217 ? 33.633 -10.162 -24.834 1.00 89.19 217 GLU A C 1
ATOM 1663 O O . GLU A 1 217 ? 32.670 -9.772 -24.176 1.00 89.19 217 GLU A O 1
ATOM 1668 N N . LEU A 1 218 ? 34.267 -11.301 -24.558 1.00 86.75 218 LEU A N 1
ATOM 1669 C CA . LEU A 1 218 ? 33.981 -12.106 -23.381 1.00 86.75 218 LEU A CA 1
ATOM 1670 C C . LEU A 1 218 ? 35.016 -11.788 -22.299 1.00 86.75 218 LEU A C 1
ATOM 1672 O O . LEU A 1 218 ? 36.192 -12.133 -22.430 1.00 86.75 218 LEU A O 1
ATOM 1676 N N . ARG A 1 219 ? 34.588 -11.161 -21.202 1.00 77.75 219 ARG A N 1
ATOM 1677 C CA . ARG A 1 219 ? 35.476 -10.787 -20.095 1.00 77.75 219 ARG A CA 1
ATOM 1678 C C . ARG A 1 219 ? 34.961 -11.378 -18.793 1.00 77.75 219 ARG A C 1
ATOM 1680 O O . ARG A 1 219 ? 33.839 -11.121 -18.390 1.00 77.75 219 ARG A O 1
ATOM 1687 N N . ARG A 1 220 ? 35.798 -12.178 -18.118 1.00 71.75 220 ARG A N 1
ATOM 1688 C CA . ARG A 1 220 ? 35.453 -12.873 -16.855 1.00 71.75 220 ARG A CA 1
ATOM 1689 C C . ARG A 1 220 ? 34.171 -13.725 -16.937 1.00 71.75 220 ARG A C 1
ATOM 1691 O O . ARG A 1 220 ? 33.496 -13.907 -15.934 1.00 71.75 220 ARG A O 1
ATOM 1698 N N . GLY A 1 221 ? 33.867 -14.263 -18.119 1.00 72.19 221 GLY A N 1
ATOM 1699 C CA . GLY A 1 221 ? 32.696 -15.115 -18.348 1.00 72.19 221 GLY A CA 1
ATOM 1700 C C . GLY A 1 221 ? 31.404 -14.368 -18.692 1.00 72.19 221 GLY A C 1
ATOM 1701 O O . GLY A 1 221 ? 30.418 -15.030 -18.980 1.00 72.19 221 GLY A O 1
ATOM 1702 N N . SER A 1 222 ? 31.410 -13.031 -18.723 1.00 81.50 222 SER A N 1
ATOM 1703 C CA . SER A 1 222 ? 30.277 -12.205 -19.164 1.00 81.50 222 SER A CA 1
ATOM 1704 C C . SER A 1 222 ? 30.583 -11.493 -20.481 1.00 81.50 222 SER A C 1
ATOM 1706 O O . SER A 1 222 ? 31.720 -11.068 -20.714 1.00 81.50 222 SER A O 1
ATOM 1708 N N . ILE A 1 223 ? 29.568 -11.352 -21.330 1.00 87.69 223 ILE A N 1
ATOM 1709 C CA . ILE A 1 223 ? 29.655 -10.616 -22.594 1.00 87.69 223 ILE A CA 1
ATOM 1710 C C . ILE A 1 223 ? 29.589 -9.116 -22.293 1.00 87.69 223 ILE A C 1
ATOM 1712 O O . ILE A 1 223 ? 28.789 -8.671 -21.475 1.00 87.69 223 ILE A O 1
ATOM 1716 N N . GLN A 1 224 ? 30.453 -8.343 -22.940 1.00 91.44 224 GLN A N 1
ATOM 1717 C CA . GLN A 1 224 ? 30.490 -6.884 -22.871 1.00 91.44 224 GLN A CA 1
ATOM 1718 C C . GLN A 1 224 ? 30.873 -6.313 -24.241 1.00 91.44 224 GLN A C 1
ATOM 1720 O O . GLN A 1 224 ? 31.411 -7.031 -25.087 1.00 91.44 224 GLN A O 1
ATOM 1725 N N . VAL A 1 225 ? 30.645 -5.018 -24.450 1.00 91.25 225 VAL A N 1
ATOM 1726 C CA . VAL A 1 225 ? 31.072 -4.318 -25.672 1.00 91.25 225 VAL A CA 1
ATOM 1727 C C . VAL A 1 225 ? 32.155 -3.303 -25.324 1.00 91.25 225 VAL A C 1
ATOM 1729 O O . VAL A 1 225 ? 31.939 -2.414 -24.504 1.00 91.25 225 VAL A O 1
ATOM 1732 N N . GLU A 1 226 ? 33.330 -3.411 -25.937 1.00 91.88 226 GLU A N 1
ATOM 1733 C CA . GLU A 1 226 ? 34.327 -2.340 -25.905 1.00 91.88 226 GLU A CA 1
ATOM 1734 C C . GLU A 1 226 ? 33.939 -1.303 -26.961 1.00 91.88 226 GLU A C 1
ATOM 1736 O O . GLU A 1 226 ? 33.972 -1.587 -28.157 1.00 91.88 226 GLU A O 1
ATOM 1741 N N . SER A 1 227 ? 33.477 -0.130 -26.525 1.00 89.62 227 SER A N 1
ATOM 1742 C CA . SER A 1 227 ? 32.938 0.887 -27.427 1.00 89.62 227 SER A CA 1
ATOM 1743 C C . SER A 1 227 ? 34.057 1.709 -28.062 1.00 89.62 227 SER A C 1
ATOM 1745 O O . SER A 1 227 ? 34.823 2.355 -27.341 1.00 89.62 227 SER A O 1
ATOM 1747 N N . ASP A 1 228 ? 34.074 1.769 -29.391 1.00 87.94 228 ASP A N 1
ATOM 1748 C CA . ASP A 1 228 ? 34.904 2.700 -30.158 1.00 87.94 228 ASP A CA 1
ATOM 1749 C C . ASP A 1 228 ? 34.249 4.088 -30.202 1.00 87.94 228 ASP A C 1
ATOM 1751 O O . ASP A 1 228 ? 34.917 5.117 -30.079 1.00 87.94 228 ASP A O 1
ATOM 1755 N N . VAL A 1 229 ? 32.922 4.120 -30.385 1.00 89.62 229 VAL A N 1
ATOM 1756 C CA . VAL A 1 229 ? 32.132 5.351 -30.490 1.00 89.62 229 VAL A CA 1
ATOM 1757 C C . VAL A 1 229 ? 30.764 5.169 -29.837 1.00 89.62 229 VAL A C 1
ATOM 1759 O O . VAL A 1 229 ? 30.066 4.194 -30.109 1.00 89.62 229 VAL A O 1
ATOM 1762 N N . ILE A 1 230 ? 30.346 6.160 -29.046 1.00 91.31 230 ILE A N 1
ATOM 1763 C CA . ILE A 1 230 ? 28.970 6.305 -28.554 1.00 91.31 230 ILE A CA 1
ATOM 1764 C C . ILE A 1 230 ? 28.401 7.626 -29.088 1.00 91.31 230 ILE A C 1
ATOM 1766 O O . ILE A 1 230 ? 29.010 8.683 -28.907 1.00 91.31 230 ILE A O 1
ATOM 1770 N N . ARG A 1 231 ? 27.252 7.578 -29.773 1.00 90.69 231 ARG A N 1
ATOM 1771 C CA . ARG A 1 231 ? 26.544 8.761 -30.294 1.00 90.69 231 ARG A CA 1
ATOM 1772 C C . ARG A 1 231 ? 25.130 8.832 -29.718 1.00 90.69 231 ARG A C 1
ATOM 1774 O O . ARG A 1 231 ? 24.428 7.829 -29.804 1.00 90.69 231 ARG A O 1
ATOM 1781 N N . PRO A 1 232 ? 24.673 9.984 -29.203 1.00 89.69 232 PRO A N 1
ATOM 1782 C CA . PRO A 1 232 ? 23.271 10.146 -28.840 1.00 89.69 232 PRO A CA 1
ATOM 1783 C C . PRO A 1 232 ? 22.383 10.053 -30.088 1.00 89.69 232 PRO A C 1
ATOM 1785 O O . PRO A 1 232 ? 22.705 10.603 -31.146 1.00 89.69 232 PRO A O 1
ATOM 1788 N N . LEU A 1 233 ? 21.265 9.348 -29.955 1.00 87.69 233 LEU A N 1
ATOM 1789 C CA . LEU A 1 233 ? 20.173 9.295 -30.917 1.00 87.69 233 LEU A CA 1
ATOM 1790 C C . LEU A 1 233 ? 19.037 10.198 -30.427 1.00 87.69 233 LEU A C 1
ATOM 1792 O O . LEU A 1 233 ? 18.803 10.339 -29.231 1.00 87.69 233 LEU A O 1
ATOM 1796 N N . SER A 1 234 ? 18.331 10.833 -31.360 1.00 81.12 234 SER A N 1
ATOM 1797 C CA . SER A 1 234 ? 17.184 11.696 -31.054 1.00 81.12 234 SER A CA 1
ATOM 1798 C C . SER A 1 234 ? 16.161 11.665 -32.189 1.00 81.12 234 SER A C 1
ATOM 1800 O O . SER A 1 234 ? 16.476 11.233 -33.301 1.00 81.12 234 SER A O 1
ATOM 1802 N N . GLY A 1 235 ? 14.944 12.135 -31.908 1.00 78.06 235 GLY A N 1
ATOM 1803 C CA . GLY A 1 235 ? 13.827 12.090 -32.853 1.00 78.06 235 GLY A CA 1
ATOM 1804 C C . GLY A 1 235 ? 13.284 10.673 -33.039 1.00 78.06 235 GLY A C 1
ATOM 1805 O O . GLY A 1 235 ? 13.499 9.809 -32.195 1.00 78.06 235 GLY A O 1
ATOM 1806 N N . GLU A 1 236 ? 12.634 10.427 -34.176 1.00 69.88 236 GLU A N 1
ATOM 1807 C CA . GLU A 1 236 ? 11.833 9.217 -34.437 1.00 69.88 236 GLU A CA 1
ATOM 1808 C C . GLU A 1 236 ? 12.568 7.895 -34.167 1.00 69.88 236 GLU A C 1
ATOM 1810 O O . GLU A 1 236 ? 11.976 6.953 -33.652 1.00 69.88 236 GLU A O 1
ATOM 1815 N N . ASN A 1 237 ? 13.870 7.819 -34.463 1.00 76.19 237 ASN A N 1
ATOM 1816 C CA . ASN A 1 237 ? 14.653 6.603 -34.217 1.00 76.19 237 ASN A CA 1
ATOM 1817 C C . ASN A 1 237 ? 14.834 6.317 -32.721 1.00 76.19 237 ASN A C 1
ATOM 1819 O O . ASN A 1 237 ? 14.801 5.160 -32.317 1.00 76.19 237 ASN A O 1
ATOM 1823 N N . ALA A 1 238 ? 15.042 7.355 -31.905 1.00 76.88 238 ALA A N 1
ATOM 1824 C CA . ALA A 1 238 ? 15.143 7.198 -30.458 1.00 76.88 238 ALA A CA 1
ATOM 1825 C C . ALA A 1 238 ? 13.776 6.853 -29.857 1.00 76.88 238 ALA A C 1
ATOM 1827 O O . ALA A 1 238 ? 13.689 5.937 -29.042 1.00 76.88 238 ALA A O 1
ATOM 1828 N N . ASP A 1 239 ? 12.721 7.526 -30.321 1.00 73.25 239 ASP A N 1
ATOM 1829 C CA . ASP A 1 239 ? 11.348 7.296 -29.865 1.00 73.25 239 ASP A CA 1
ATOM 1830 C C . ASP A 1 239 ? 10.908 5.848 -30.150 1.00 73.25 239 ASP A C 1
ATOM 1832 O O . ASP A 1 239 ? 10.422 5.168 -29.252 1.00 73.25 239 ASP A O 1
ATOM 1836 N N . ALA A 1 240 ? 11.190 5.323 -31.349 1.00 77.56 240 ALA A N 1
ATOM 1837 C CA . ALA A 1 240 ? 10.870 3.942 -31.718 1.00 77.56 240 ALA A CA 1
ATOM 1838 C C . ALA A 1 240 ? 11.637 2.887 -30.897 1.00 77.56 240 ALA A C 1
ATOM 1840 O O . ALA A 1 240 ? 11.142 1.778 -30.691 1.00 77.56 240 ALA A O 1
ATOM 1841 N N . ILE A 1 241 ? 12.860 3.192 -30.448 1.00 79.44 241 ILE A N 1
ATOM 1842 C CA . ILE A 1 241 ? 13.624 2.301 -29.560 1.00 79.44 241 ILE A CA 1
ATOM 1843 C C . ILE A 1 241 ? 13.015 2.318 -28.159 1.00 79.44 241 ILE A C 1
ATOM 1845 O O . ILE A 1 241 ? 12.805 1.257 -27.577 1.00 79.44 241 ILE A O 1
ATOM 1849 N N . LEU A 1 242 ? 12.703 3.504 -27.631 1.00 77.88 242 LEU A N 1
ATOM 1850 C CA . LEU A 1 242 ? 12.063 3.636 -26.323 1.00 77.88 242 LEU A CA 1
ATOM 1851 C C . LEU A 1 242 ? 10.708 2.929 -26.295 1.00 77.88 242 LEU A C 1
ATOM 1853 O O . LEU A 1 242 ? 10.456 2.182 -25.360 1.00 77.88 242 LEU A O 1
ATOM 1857 N N . GLU A 1 243 ? 9.893 3.082 -27.338 1.00 75.44 243 GLU A N 1
ATOM 1858 C CA . GLU A 1 243 ? 8.591 2.418 -27.459 1.00 75.44 243 GLU A CA 1
ATOM 1859 C C . GLU A 1 243 ? 8.716 0.889 -27.400 1.00 75.44 243 GLU A C 1
ATOM 1861 O O . GLU A 1 243 ? 7.995 0.232 -26.650 1.00 75.44 243 GLU A O 1
ATOM 1866 N N . LYS A 1 244 ? 9.687 0.310 -28.118 1.00 81.75 244 LYS A N 1
ATOM 1867 C CA . LYS A 1 244 ? 9.956 -1.136 -28.065 1.00 81.75 244 LYS A CA 1
ATOM 1868 C C . LYS A 1 244 ? 10.410 -1.598 -26.685 1.00 81.75 244 LYS A C 1
ATOM 1870 O O . LYS A 1 244 ? 9.939 -2.630 -26.212 1.00 81.75 244 LYS A O 1
ATOM 1875 N N . ILE A 1 245 ? 11.318 -0.851 -26.051 1.00 79.56 245 ILE A N 1
ATOM 1876 C CA . ILE A 1 245 ? 11.789 -1.156 -24.694 1.00 79.56 245 ILE A CA 1
ATOM 1877 C C . ILE A 1 245 ? 10.604 -1.123 -23.727 1.00 79.56 245 ILE A C 1
ATOM 1879 O O . ILE A 1 245 ? 10.409 -2.076 -22.978 1.00 79.56 245 ILE A O 1
ATOM 1883 N N . SER A 1 246 ? 9.790 -0.067 -23.775 1.00 78.69 246 SER A N 1
ATOM 1884 C CA . SER A 1 246 ? 8.618 0.099 -22.916 1.00 78.69 246 SER A CA 1
ATOM 1885 C C . SER A 1 246 ? 7.594 -1.016 -23.112 1.00 78.69 246 SER A C 1
ATOM 1887 O O . SER A 1 246 ? 7.110 -1.552 -22.120 1.00 78.69 246 SER A O 1
ATOM 1889 N N . LEU A 1 247 ? 7.315 -1.429 -24.354 1.00 81.50 247 LEU A N 1
ATOM 1890 C CA . LEU A 1 247 ? 6.399 -2.538 -24.636 1.00 81.50 247 LEU A CA 1
ATOM 1891 C C . LEU A 1 247 ? 6.891 -3.854 -24.015 1.00 81.50 247 LEU A C 1
ATOM 1893 O O . LEU A 1 247 ? 6.118 -4.563 -23.379 1.00 81.50 247 LEU A O 1
ATOM 1897 N N . VAL A 1 248 ? 8.180 -4.180 -24.157 1.00 84.81 248 VAL A N 1
ATOM 1898 C CA . VAL A 1 248 ? 8.732 -5.411 -23.566 1.00 84.81 248 VAL A CA 1
ATOM 1899 C C . VAL A 1 248 ? 8.751 -5.349 -22.042 1.00 84.81 248 VAL A C 1
ATOM 1901 O O . VAL A 1 248 ? 8.439 -6.344 -21.387 1.00 84.81 248 VAL A O 1
ATOM 1904 N N . VAL A 1 249 ? 9.101 -4.196 -21.465 1.00 83.69 249 VAL A N 1
ATOM 1905 C CA . VAL A 1 249 ? 9.044 -3.995 -20.011 1.00 83.69 249 VAL A CA 1
ATOM 1906 C C . VAL A 1 249 ? 7.614 -4.182 -19.511 1.00 83.69 249 VAL A C 1
ATOM 1908 O O . VAL A 1 249 ? 7.424 -4.894 -18.529 1.00 83.69 249 VAL A O 1
ATOM 1911 N N . TYR A 1 250 ? 6.624 -3.622 -20.206 1.00 86.00 250 TYR A N 1
ATOM 1912 C CA . TYR A 1 250 ? 5.209 -3.773 -19.876 1.00 86.00 250 TYR A CA 1
ATOM 1913 C C . TYR A 1 250 ? 4.759 -5.240 -19.924 1.00 86.00 250 TYR A C 1
ATOM 1915 O O . TYR A 1 250 ? 4.217 -5.745 -18.945 1.00 86.00 250 TYR A O 1
ATOM 1923 N N . GLU A 1 251 ? 5.053 -5.960 -21.010 1.00 87.25 251 GLU A N 1
ATOM 1924 C CA . GLU A 1 251 ? 4.713 -7.385 -21.148 1.00 87.25 251 GLU A CA 1
ATOM 1925 C C . GLU A 1 251 ? 5.383 -8.251 -20.066 1.00 87.25 251 GLU A C 1
ATOM 1927 O O . GLU A 1 251 ? 4.759 -9.160 -19.526 1.00 87.25 251 GLU A O 1
ATOM 1932 N N . LYS A 1 252 ? 6.637 -7.953 -19.687 1.00 88.12 252 LYS A N 1
ATOM 1933 C CA . LYS A 1 252 ? 7.333 -8.641 -18.579 1.00 88.12 252 LYS A CA 1
ATOM 1934 C C . LYS A 1 252 ? 6.741 -8.275 -17.208 1.00 88.12 252 LYS A C 1
ATOM 1936 O O . LYS A 1 252 ? 6.739 -9.096 -16.284 1.00 88.12 252 LYS A O 1
ATOM 1941 N N . ALA A 1 253 ? 6.300 -7.031 -17.044 1.00 92.62 253 ALA A N 1
ATOM 1942 C CA . ALA A 1 253 ? 5.748 -6.522 -15.796 1.00 92.62 253 ALA A CA 1
ATOM 1943 C C . ALA A 1 253 ? 4.323 -7.005 -15.542 1.00 92.62 253 ALA A C 1
ATOM 1945 O O . ALA A 1 253 ? 3.939 -7.158 -14.385 1.00 92.62 253 ALA A O 1
ATOM 1946 N N . ARG A 1 254 ? 3.547 -7.256 -16.594 1.00 94.62 254 ARG A N 1
ATOM 1947 C CA . ARG A 1 254 ? 2.190 -7.763 -16.456 1.00 94.62 254 ARG A CA 1
ATOM 1948 C C . ARG A 1 254 ? 2.210 -9.121 -15.738 1.00 94.62 254 ARG A C 1
ATOM 1950 O O . ARG A 1 254 ? 2.954 -10.015 -16.148 1.00 94.62 254 ARG A O 1
ATOM 1957 N N . PRO A 1 255 ? 1.444 -9.297 -14.649 1.00 92.75 255 PRO A N 1
ATOM 1958 C CA . PRO A 1 255 ? 1.417 -10.571 -13.955 1.00 92.75 255 PRO A CA 1
ATOM 1959 C C . PRO A 1 255 ? 0.664 -11.625 -14.768 1.00 92.75 255 PRO A C 1
ATOM 1961 O O . PRO A 1 255 ? -0.281 -11.324 -15.499 1.00 92.75 255 PRO A O 1
ATOM 1964 N N . ASP A 1 256 ? 1.065 -12.885 -14.600 1.00 89.81 256 ASP A N 1
ATOM 1965 C CA . ASP A 1 256 ? 0.253 -14.016 -15.040 1.00 89.81 256 ASP A CA 1
ATOM 1966 C C . ASP A 1 256 ? -1.100 -14.015 -14.312 1.00 89.81 256 ASP A C 1
ATOM 1968 O O . ASP A 1 256 ? -1.293 -13.339 -13.297 1.00 89.81 256 ASP A O 1
ATOM 1972 N N . LYS A 1 257 ? -2.046 -14.827 -14.796 1.00 92.69 257 LYS A N 1
ATOM 1973 C CA . LYS A 1 257 ? -3.304 -15.046 -14.072 1.00 92.69 257 LYS A CA 1
ATOM 1974 C C . LYS A 1 257 ? -3.018 -15.505 -12.643 1.00 92.69 257 LYS A C 1
ATOM 1976 O O . LYS A 1 257 ? -2.275 -16.465 -12.441 1.00 92.69 257 LYS A O 1
ATOM 1981 N N . PHE A 1 258 ? -3.659 -14.854 -11.682 1.00 95.06 258 PHE A N 1
ATOM 1982 C CA . PHE A 1 258 ? -3.494 -15.125 -10.262 1.00 95.06 258 PHE A CA 1
ATOM 1983 C C . PHE A 1 258 ? -4.833 -15.484 -9.620 1.00 95.06 258 PHE A C 1
ATOM 1985 O O . PHE A 1 258 ? -5.902 -15.129 -10.113 1.00 95.06 258 PHE A O 1
ATOM 1992 N N . GLU A 1 259 ? -4.763 -16.241 -8.532 1.00 95.62 259 GLU A N 1
ATOM 1993 C CA . GLU A 1 259 ? -5.928 -16.648 -7.755 1.00 95.62 259 GLU A CA 1
ATOM 1994 C C . GLU A 1 259 ? -6.130 -15.662 -6.604 1.00 95.62 259 GLU A C 1
ATOM 1996 O O . GLU A 1 259 ? -5.260 -15.540 -5.740 1.00 95.62 259 GLU A O 1
ATOM 2001 N N . SER A 1 260 ? -7.273 -14.976 -6.576 1.00 94.38 260 SER A N 1
ATOM 2002 C CA . SER A 1 260 ? -7.630 -14.072 -5.478 1.00 94.38 260 SER A CA 1
ATOM 2003 C C . SER A 1 260 ? -7.678 -14.790 -4.128 1.00 94.38 260 SER A C 1
ATOM 2005 O O . SER A 1 260 ? -7.884 -16.004 -4.045 1.00 94.38 260 SER A O 1
ATOM 2007 N N . ILE A 1 261 ? -7.465 -14.040 -3.051 1.00 92.88 261 ILE A N 1
ATOM 2008 C CA . ILE A 1 261 ? -7.650 -14.527 -1.680 1.00 92.88 261 ILE A CA 1
ATOM 2009 C C . ILE A 1 261 ? -9.146 -14.599 -1.376 1.00 92.88 261 ILE A C 1
ATOM 2011 O O . ILE A 1 261 ? -9.618 -15.599 -0.842 1.00 92.88 261 ILE A O 1
ATOM 2015 N N . GLU A 1 262 ? -9.895 -13.576 -1.777 1.00 91.81 262 GLU A N 1
ATOM 2016 C CA . GLU A 1 262 ? -11.352 -13.553 -1.771 1.00 91.81 262 GLU A CA 1
ATOM 2017 C C . GLU A 1 262 ? -11.871 -13.102 -3.143 1.00 91.81 262 GLU A C 1
ATOM 2019 O O . GLU A 1 262 ? -11.611 -11.989 -3.603 1.00 91.81 262 GLU A O 1
ATOM 2024 N N . GLU A 1 263 ? -12.632 -13.975 -3.808 1.00 90.69 263 GLU A N 1
ATOM 2025 C CA . GLU A 1 263 ? -13.230 -13.656 -5.105 1.00 90.69 263 GLU A CA 1
ATOM 2026 C C . GLU A 1 263 ? -14.143 -12.427 -5.013 1.00 90.69 263 GLU A C 1
ATOM 2028 O O . GLU A 1 263 ? -15.041 -12.354 -4.177 1.00 90.69 263 GLU A O 1
ATOM 2033 N N . GLY A 1 264 ? -13.934 -11.466 -5.915 1.00 89.75 264 GLY A N 1
ATOM 2034 C CA . GLY A 1 264 ? -14.756 -10.260 -5.988 1.00 89.75 264 GLY A CA 1
ATOM 2035 C C . GLY A 1 264 ? -14.488 -9.235 -4.887 1.00 89.75 264 GLY A C 1
ATOM 2036 O O . GLY A 1 264 ? -15.217 -8.251 -4.824 1.00 89.75 264 GLY A O 1
ATOM 2037 N N . LEU A 1 265 ? -13.452 -9.410 -4.056 1.00 91.31 265 LEU A N 1
ATOM 2038 C CA . LEU A 1 265 ? -13.088 -8.417 -3.044 1.00 91.31 265 LEU A CA 1
ATOM 2039 C C . LEU A 1 265 ? -12.699 -7.071 -3.676 1.00 91.31 265 LEU A C 1
ATOM 2041 O O . LEU A 1 265 ? -13.115 -6.021 -3.187 1.00 91.31 265 LEU A O 1
ATOM 2045 N N . VAL A 1 266 ? -11.927 -7.109 -4.765 1.00 92.69 266 VAL A N 1
ATOM 2046 C CA . VAL A 1 266 ? -11.487 -5.948 -5.556 1.00 92.69 266 VAL A CA 1
ATOM 2047 C C . VAL A 1 266 ? -11.736 -6.190 -7.044 1.00 92.69 266 VAL A C 1
ATOM 2049 O O . VAL A 1 266 ? -11.883 -7.331 -7.484 1.00 92.69 266 VAL A O 1
ATOM 2052 N N . ASP A 1 267 ? -11.748 -5.120 -7.841 1.00 92.62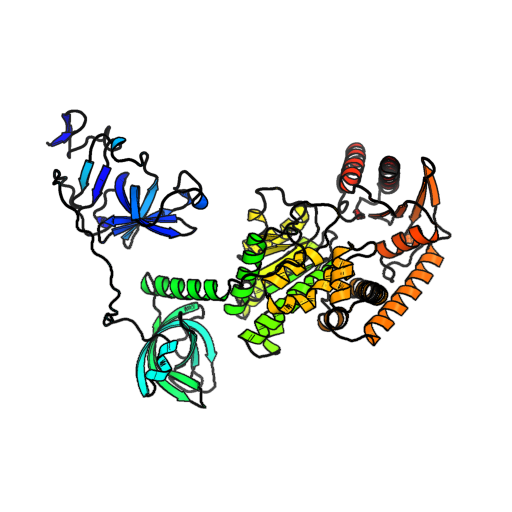 267 ASP A N 1
ATOM 2053 C CA . ASP A 1 267 ? -11.755 -5.249 -9.300 1.00 92.62 267 ASP A CA 1
ATOM 2054 C C . ASP A 1 267 ? -10.446 -5.895 -9.778 1.00 92.62 267 ASP A C 1
ATOM 2056 O O . ASP A 1 267 ? -9.364 -5.322 -9.627 1.00 92.62 267 ASP A O 1
ATOM 2060 N N . TYR A 1 268 ? -10.554 -7.093 -10.360 1.00 93.69 268 TYR A N 1
ATOM 2061 C CA . TYR A 1 268 ? -9.407 -7.899 -10.787 1.00 93.69 268 TYR A CA 1
ATOM 2062 C C . TYR A 1 268 ? -8.510 -7.132 -11.766 1.00 93.69 268 TYR A C 1
ATOM 2064 O O . TYR A 1 268 ? -7.288 -7.158 -11.636 1.00 93.69 268 TYR A O 1
ATOM 2072 N N . ALA A 1 269 ? -9.108 -6.401 -12.714 1.00 93.19 269 ALA A N 1
ATOM 2073 C CA . ALA A 1 269 ? -8.358 -5.612 -13.689 1.00 93.19 269 ALA A CA 1
ATOM 2074 C C . ALA A 1 269 ? -7.581 -4.469 -13.018 1.00 93.19 269 ALA A C 1
ATOM 2076 O O . ALA A 1 269 ? -6.455 -4.161 -13.401 1.00 93.19 269 ALA A O 1
ATOM 2077 N N . SER A 1 270 ? -8.143 -3.837 -11.990 1.00 93.06 270 SER A N 1
ATOM 2078 C CA . SER A 1 270 ? -7.448 -2.809 -11.214 1.00 93.06 270 SER A CA 1
ATOM 2079 C C . SER A 1 270 ? -6.310 -3.391 -10.372 1.00 93.06 270 SER A C 1
ATOM 2081 O O . SER A 1 270 ? -5.236 -2.790 -10.342 1.00 93.06 270 SER A O 1
ATOM 2083 N N . ALA A 1 271 ? -6.483 -4.573 -9.769 1.00 95.94 271 ALA A N 1
ATOM 2084 C CA . ALA A 1 271 ? -5.399 -5.280 -9.080 1.00 95.94 271 ALA A CA 1
ATOM 2085 C C . ALA A 1 271 ? -4.269 -5.696 -10.045 1.00 95.94 271 ALA A C 1
ATOM 2087 O O . ALA A 1 271 ? -3.098 -5.464 -9.746 1.00 95.94 271 ALA A O 1
ATOM 2088 N N . GLU A 1 272 ? -4.604 -6.222 -11.231 1.00 96.62 272 GLU A N 1
ATOM 2089 C CA . GLU A 1 272 ? -3.643 -6.545 -12.299 1.00 96.62 272 GLU A CA 1
ATOM 2090 C C . GLU A 1 272 ? -2.866 -5.298 -12.751 1.00 96.62 272 GLU A C 1
ATOM 2092 O O . GLU A 1 272 ? -1.640 -5.341 -12.871 1.00 96.62 272 GLU A O 1
ATOM 2097 N N . ARG A 1 273 ? -3.551 -4.161 -12.944 1.00 95.44 273 ARG A N 1
ATOM 2098 C CA . ARG A 1 273 ? -2.905 -2.883 -13.286 1.00 95.44 273 ARG A CA 1
ATOM 2099 C C . ARG A 1 273 ? -1.971 -2.396 -12.180 1.00 95.44 273 ARG A C 1
ATOM 2101 O O . ARG A 1 273 ? -0.841 -2.026 -12.479 1.00 95.44 273 ARG A O 1
ATOM 2108 N N . ALA A 1 274 ? -2.400 -2.432 -10.916 1.00 97.62 274 ALA A N 1
ATOM 2109 C CA . ALA A 1 274 ? -1.555 -2.036 -9.787 1.00 97.62 274 ALA A CA 1
ATOM 2110 C C . ALA A 1 274 ? -0.296 -2.911 -9.695 1.00 97.62 274 ALA A C 1
ATOM 2112 O O . ALA A 1 274 ? 0.808 -2.396 -9.534 1.00 97.62 274 ALA A O 1
ATOM 2113 N N . ALA A 1 275 ? -0.450 -4.226 -9.853 1.00 98.25 275 ALA A N 1
ATOM 2114 C CA . ALA A 1 275 ? 0.668 -5.158 -9.887 1.00 98.25 275 ALA A CA 1
ATOM 2115 C C . ALA A 1 275 ? 1.617 -4.906 -11.065 1.00 98.25 275 ALA A C 1
ATOM 2117 O O . ALA A 1 275 ? 2.834 -4.957 -10.884 1.00 98.25 275 ALA A O 1
ATOM 2118 N N . THR A 1 276 ? 1.071 -4.591 -12.242 1.00 96.75 276 THR A N 1
ATOM 2119 C CA . THR A 1 276 ? 1.854 -4.238 -13.432 1.00 96.75 276 THR A CA 1
ATOM 2120 C C . THR A 1 276 ? 2.700 -2.994 -13.169 1.00 96.75 276 THR A C 1
ATOM 2122 O O . THR A 1 276 ? 3.910 -3.046 -13.358 1.00 96.75 276 THR A O 1
ATOM 2125 N N . GLU A 1 277 ? 2.116 -1.916 -12.640 1.00 96.88 277 GLU A N 1
ATOM 2126 C CA . GLU A 1 277 ? 2.850 -0.686 -12.296 1.00 96.88 277 GLU A CA 1
ATOM 2127 C C . GLU A 1 277 ? 3.953 -0.926 -11.256 1.00 96.88 277 GLU A C 1
ATOM 2129 O O . GLU A 1 277 ? 5.078 -0.446 -11.395 1.00 96.88 277 GLU A O 1
ATOM 2134 N N . ILE A 1 278 ? 3.666 -1.729 -10.228 1.00 98.25 278 ILE A N 1
ATOM 2135 C CA . ILE A 1 278 ? 4.654 -2.108 -9.212 1.00 98.25 278 ILE A CA 1
ATOM 2136 C C . ILE A 1 278 ? 5.817 -2.875 -9.849 1.00 98.25 278 ILE A C 1
ATOM 2138 O O . ILE A 1 278 ? 6.980 -2.556 -9.603 1.00 98.25 278 ILE A O 1
ATOM 2142 N N . ARG A 1 279 ? 5.529 -3.870 -10.693 1.00 97.06 279 ARG A N 1
ATOM 2143 C CA . ARG A 1 279 ? 6.558 -4.668 -11.374 1.00 97.06 279 ARG A CA 1
ATOM 2144 C C . ARG A 1 279 ? 7.339 -3.843 -12.395 1.00 97.06 279 ARG A C 1
ATOM 2146 O O . ARG A 1 279 ? 8.548 -4.029 -12.502 1.00 97.06 279 ARG A O 1
ATOM 2153 N N . MET A 1 280 ? 6.704 -2.896 -13.086 1.00 93.94 280 MET A N 1
ATOM 2154 C CA . MET A 1 280 ? 7.393 -1.937 -13.955 1.00 93.94 280 MET A CA 1
ATOM 2155 C C . MET A 1 280 ? 8.380 -1.090 -13.156 1.00 93.94 280 MET A C 1
ATOM 2157 O O . MET A 1 280 ? 9.550 -1.021 -13.530 1.00 93.94 280 MET A O 1
ATOM 2161 N N . ALA A 1 281 ? 7.957 -0.533 -12.016 1.00 94.12 281 ALA A N 1
ATOM 2162 C CA . ALA A 1 281 ? 8.846 0.234 -11.151 1.00 94.12 281 ALA A CA 1
ATOM 2163 C C . ALA A 1 281 ? 10.072 -0.590 -10.721 1.00 94.12 281 ALA A C 1
ATOM 2165 O O . ALA A 1 281 ? 11.200 -0.098 -10.778 1.00 94.12 281 ALA A O 1
ATOM 2166 N N . ILE A 1 282 ? 9.883 -1.874 -10.393 1.00 93.69 282 ILE A N 1
ATOM 2167 C CA . ILE A 1 282 ? 10.991 -2.792 -10.099 1.00 93.69 282 ILE A CA 1
ATOM 2168 C C . ILE A 1 282 ? 11.906 -2.950 -11.313 1.00 93.69 282 ILE A C 1
ATOM 2170 O O . ILE A 1 282 ? 13.104 -2.756 -11.161 1.00 93.69 282 ILE A O 1
ATOM 2174 N N . LEU A 1 283 ? 11.392 -3.261 -12.506 1.00 87.94 283 LEU A N 1
ATOM 2175 C CA . LEU A 1 283 ? 12.204 -3.490 -13.715 1.00 87.94 283 LEU A CA 1
ATOM 2176 C C . LEU A 1 283 ? 12.989 -2.248 -14.167 1.00 87.94 283 LEU A C 1
ATOM 2178 O O . LEU A 1 283 ? 14.108 -2.357 -14.687 1.00 87.94 283 LEU A O 1
ATOM 2182 N N . GLU A 1 284 ? 12.415 -1.068 -13.946 1.00 83.94 284 GLU A N 1
ATOM 2183 C CA . GLU A 1 284 ? 12.991 0.228 -14.306 1.00 83.94 284 GLU A CA 1
ATOM 2184 C C . GLU A 1 284 ? 13.840 0.856 -13.193 1.00 83.94 284 GLU A C 1
ATOM 2186 O O . GLU A 1 284 ? 14.345 1.965 -13.356 1.00 83.94 284 GLU A O 1
ATOM 2191 N N . SER A 1 285 ? 14.053 0.141 -12.082 1.00 86.75 285 SER A N 1
ATOM 2192 C CA . SER A 1 285 ? 14.838 0.626 -10.934 1.00 86.75 285 SER A CA 1
ATOM 2193 C C . SER A 1 285 ? 14.259 1.899 -10.296 1.00 86.75 285 SER A C 1
ATOM 2195 O O . SER A 1 285 ? 14.988 2.708 -9.720 1.00 86.75 285 SER A O 1
ATOM 2197 N N . ILE A 1 286 ? 12.940 2.076 -10.388 1.00 89.88 286 ILE A N 1
ATOM 2198 C CA . ILE A 1 286 ? 12.193 3.158 -9.753 1.00 89.88 286 ILE A CA 1
ATOM 2199 C C . ILE A 1 286 ? 11.922 2.768 -8.289 1.00 89.88 286 ILE A C 1
ATOM 2201 O O . ILE A 1 286 ? 11.348 1.707 -8.035 1.00 89.88 286 ILE A O 1
ATOM 2205 N N . PRO A 1 287 ? 12.315 3.596 -7.300 1.00 93.81 287 PRO A N 1
ATOM 2206 C CA . PRO A 1 287 ? 12.003 3.347 -5.902 1.00 93.81 287 PRO A CA 1
ATOM 2207 C C . PRO A 1 287 ? 10.496 3.306 -5.653 1.00 93.81 287 PRO A C 1
ATOM 2209 O O . PRO A 1 287 ? 9.738 4.097 -6.207 1.00 93.81 287 PRO A O 1
ATOM 2212 N N . ILE A 1 288 ? 10.078 2.429 -4.751 1.00 97.69 288 ILE A N 1
ATOM 2213 C CA . ILE A 1 288 ? 8.698 2.239 -4.326 1.00 97.69 288 ILE A CA 1
ATOM 2214 C C . ILE A 1 288 ? 8.592 2.650 -2.861 1.00 97.69 288 ILE A C 1
ATOM 2216 O O . ILE A 1 288 ? 9.291 2.121 -1.992 1.00 97.69 288 ILE A O 1
ATOM 2220 N N . ILE A 1 289 ? 7.707 3.602 -2.577 1.00 96.75 289 ILE A N 1
ATOM 2221 C CA . ILE A 1 289 ? 7.441 4.088 -1.223 1.00 96.75 289 ILE A CA 1
ATOM 2222 C C . ILE A 1 289 ? 6.047 3.630 -0.801 1.00 96.75 289 ILE A C 1
ATOM 2224 O O . ILE A 1 289 ? 5.044 4.088 -1.341 1.00 96.75 289 ILE A O 1
ATOM 2228 N N . ILE A 1 290 ? 5.980 2.758 0.205 1.00 97.50 290 ILE A N 1
ATOM 2229 C CA . ILE A 1 290 ? 4.724 2.251 0.769 1.00 97.50 290 ILE A CA 1
ATOM 2230 C C . ILE A 1 290 ? 4.351 3.096 1.986 1.00 97.50 290 ILE A C 1
ATOM 2232 O O . ILE A 1 290 ? 5.048 3.090 3.002 1.00 97.50 290 ILE A O 1
ATOM 2236 N N . ARG A 1 291 ? 3.234 3.813 1.913 1.00 94.00 291 ARG A N 1
ATOM 2237 C CA . ARG A 1 291 ? 2.638 4.571 3.014 1.00 94.00 291 ARG A CA 1
ATOM 2238 C C . ARG A 1 291 ? 1.455 3.811 3.590 1.00 94.00 291 ARG A C 1
ATOM 2240 O O . ARG A 1 291 ? 0.588 3.389 2.842 1.00 94.00 291 ARG A O 1
ATOM 2247 N N . HIS A 1 292 ? 1.396 3.680 4.911 1.00 93.06 292 HIS A N 1
ATOM 2248 C CA . HIS A 1 292 ? 0.261 3.052 5.593 1.00 93.06 292 HIS A CA 1
ATOM 2249 C C . HIS A 1 292 ? -0.038 3.739 6.932 1.00 93.06 292 HIS A C 1
ATOM 2251 O O . HIS A 1 292 ? 0.876 4.314 7.537 1.00 93.06 292 HIS A O 1
ATOM 2257 N N . PRO A 1 293 ? -1.277 3.670 7.444 1.00 89.38 293 PRO A N 1
ATOM 2258 C CA . PRO A 1 293 ? -1.593 4.201 8.758 1.00 89.38 293 PRO A CA 1
ATOM 2259 C C . PRO A 1 293 ? -0.843 3.422 9.844 1.00 89.38 293 PRO A C 1
ATOM 2261 O O . PRO A 1 293 ? -0.628 2.212 9.744 1.00 89.38 293 PRO A O 1
ATOM 2264 N N . ALA A 1 294 ? -0.445 4.107 10.915 1.00 89.12 294 ALA A N 1
ATOM 2265 C CA . ALA A 1 294 ? 0.230 3.510 12.070 1.00 89.12 294 ALA A CA 1
ATOM 2266 C C . ALA A 1 294 ? -0.739 2.727 12.988 1.00 89.12 294 ALA A C 1
ATOM 2268 O O . ALA A 1 294 ? -0.726 2.885 14.209 1.00 89.12 294 ALA A O 1
ATOM 2269 N N . THR A 1 295 ? -1.603 1.905 12.395 1.00 89.75 295 THR A N 1
ATOM 2270 C CA . THR A 1 295 ? -2.543 0.983 13.052 1.00 89.75 295 THR A CA 1
ATOM 2271 C C . THR A 1 295 ? -2.042 -0.455 12.911 1.00 89.75 295 THR A C 1
ATOM 2273 O O . THR A 1 295 ? -1.081 -0.700 12.180 1.00 89.75 295 THR A O 1
ATOM 2276 N N . VAL A 1 296 ? -2.662 -1.413 13.609 1.00 92.94 296 VAL A N 1
ATOM 2277 C CA . VAL A 1 296 ? -2.332 -2.840 13.428 1.00 92.94 296 VAL A CA 1
ATOM 2278 C C . VAL A 1 296 ? -2.574 -3.256 11.982 1.00 92.94 296 VAL A C 1
ATOM 2280 O O . VAL A 1 296 ? -1.643 -3.698 11.319 1.00 92.94 296 VAL A O 1
ATOM 2283 N N . ASP A 1 297 ? -3.784 -3.009 11.480 1.00 94.12 297 ASP A N 1
ATOM 2284 C CA . ASP A 1 297 ? -4.164 -3.318 10.102 1.00 94.12 297 ASP A CA 1
ATOM 2285 C C . ASP A 1 297 ? -3.231 -2.648 9.081 1.00 94.12 297 ASP A C 1
ATOM 2287 O O . ASP A 1 297 ? -2.700 -3.313 8.203 1.00 94.12 297 ASP A O 1
ATOM 2291 N N . GLY A 1 298 ? -2.902 -1.362 9.255 1.00 94.00 298 GLY A N 1
ATOM 2292 C CA . GLY A 1 298 ? -1.975 -0.668 8.359 1.00 94.00 298 GLY A CA 1
ATOM 2293 C C . GLY A 1 298 ? -0.567 -1.269 8.337 1.00 94.00 298 GLY A C 1
ATOM 2294 O O . GLY A 1 298 ? 0.031 -1.378 7.268 1.00 94.00 298 GLY A O 1
ATOM 2295 N N . HIS A 1 299 ? -0.023 -1.680 9.491 1.00 95.62 299 HIS A N 1
ATOM 2296 C CA . HIS A 1 299 ? 1.290 -2.338 9.536 1.00 95.62 299 HIS A CA 1
ATOM 2297 C C . HIS A 1 299 ? 1.275 -3.686 8.821 1.00 95.62 299 HIS A C 1
ATOM 2299 O O . HIS A 1 299 ? 2.215 -3.971 8.079 1.00 95.62 299 HIS A O 1
ATOM 2305 N N . ILE A 1 300 ? 0.225 -4.487 9.021 1.00 97.25 300 ILE A N 1
ATOM 2306 C CA . ILE A 1 300 ? 0.080 -5.783 8.355 1.00 97.25 300 ILE A CA 1
ATOM 2307 C C . ILE A 1 300 ? -0.088 -5.567 6.849 1.00 97.25 300 ILE A C 1
ATOM 2309 O O . ILE A 1 300 ? 0.671 -6.136 6.071 1.00 97.25 300 ILE A O 1
ATOM 2313 N N . ALA A 1 301 ? -0.985 -4.674 6.432 1.00 97.69 301 ALA A N 1
ATOM 2314 C CA . ALA A 1 301 ? -1.226 -4.306 5.040 1.00 97.69 301 ALA A CA 1
ATOM 2315 C C . ALA A 1 301 ? 0.051 -3.838 4.320 1.00 97.69 301 ALA A C 1
ATOM 2317 O O . ALA A 1 301 ? 0.403 -4.340 3.252 1.00 97.69 301 ALA A O 1
ATOM 2318 N N . GLY A 1 302 ? 0.797 -2.918 4.939 1.00 97.56 302 GLY A N 1
ATOM 2319 C CA . GLY A 1 302 ? 2.054 -2.421 4.392 1.00 97.56 302 GLY A CA 1
ATOM 2320 C C . GLY A 1 302 ? 3.122 -3.508 4.286 1.00 97.56 302 GLY A C 1
ATOM 2321 O O . GLY A 1 302 ? 3.798 -3.590 3.263 1.00 97.56 302 GLY A O 1
ATOM 2322 N N . ALA A 1 303 ? 3.268 -4.345 5.317 1.00 97.25 303 ALA A N 1
ATOM 2323 C CA . ALA A 1 303 ? 4.212 -5.461 5.309 1.00 97.25 303 ALA A CA 1
ATOM 2324 C C . ALA A 1 303 ? 3.826 -6.550 4.294 1.00 97.25 303 ALA A C 1
ATOM 2326 O O . ALA A 1 303 ? 4.705 -7.153 3.694 1.00 97.25 303 ALA A O 1
ATOM 2327 N N . THR A 1 304 ? 2.528 -6.758 4.061 1.00 97.75 304 THR A N 1
ATOM 2328 C CA . THR A 1 304 ? 1.989 -7.725 3.091 1.00 97.75 304 THR A CA 1
ATOM 2329 C C . THR A 1 304 ? 2.463 -7.410 1.674 1.00 97.75 304 THR A C 1
ATOM 2331 O O . THR A 1 304 ? 3.046 -8.262 1.007 1.00 97.75 304 THR A O 1
ATOM 2334 N N . ILE A 1 305 ? 2.277 -6.165 1.226 1.00 97.25 305 ILE A N 1
ATOM 2335 C CA . ILE A 1 305 ? 2.734 -5.730 -0.102 1.00 97.25 305 ILE A CA 1
ATOM 2336 C C . ILE A 1 305 ? 4.259 -5.660 -0.154 1.00 97.25 305 ILE A C 1
ATOM 2338 O O . ILE A 1 305 ? 4.859 -6.113 -1.127 1.00 97.25 305 ILE A O 1
ATOM 2342 N N . GLU A 1 306 ? 4.893 -5.118 0.893 1.00 97.62 306 GLU A N 1
ATOM 2343 C CA . GLU A 1 306 ? 6.354 -5.047 0.992 1.00 97.62 306 GLU A CA 1
ATOM 2344 C C . GLU A 1 306 ? 6.989 -6.430 0.820 1.00 97.62 306 GLU A C 1
ATOM 2346 O O . GLU A 1 306 ? 7.963 -6.549 0.081 1.00 97.62 306 GLU A O 1
ATOM 2351 N N . HIS A 1 307 ? 6.406 -7.469 1.428 1.00 96.12 307 HIS A N 1
ATOM 2352 C CA . HIS A 1 307 ? 6.868 -8.847 1.300 1.00 96.12 307 HIS A CA 1
ATOM 2353 C C . HIS A 1 307 ? 6.922 -9.263 -0.170 1.00 96.12 307 HIS A C 1
ATOM 2355 O O . HIS A 1 307 ? 8.011 -9.546 -0.663 1.00 96.12 307 HIS A O 1
ATOM 2361 N N . SER A 1 308 ? 5.807 -9.226 -0.909 1.00 97.06 308 SER A N 1
ATOM 2362 C CA . SER A 1 308 ? 5.782 -9.599 -2.338 1.00 97.06 308 SER A CA 1
ATOM 2363 C C . SER A 1 308 ? 6.747 -8.785 -3.203 1.00 97.06 308 SER A C 1
ATOM 2365 O O . SER A 1 308 ? 7.445 -9.346 -4.047 1.00 97.06 308 SER A O 1
ATOM 2367 N N . ILE A 1 309 ? 6.847 -7.473 -2.967 1.00 97.12 309 ILE A N 1
ATOM 2368 C CA . ILE A 1 309 ? 7.761 -6.606 -3.725 1.00 97.12 309 ILE A CA 1
ATOM 2369 C C . ILE A 1 309 ? 9.224 -6.980 -3.456 1.00 97.12 309 ILE A C 1
ATOM 2371 O O . ILE A 1 309 ? 10.027 -6.999 -4.387 1.00 97.12 309 ILE A O 1
ATOM 2375 N N . ILE A 1 310 ? 9.586 -7.309 -2.211 1.00 94.62 310 ILE A N 1
ATOM 2376 C CA . ILE A 1 310 ? 10.961 -7.681 -1.856 1.00 94.62 310 ILE A CA 1
ATOM 2377 C C . ILE A 1 310 ? 11.440 -8.883 -2.670 1.00 94.62 310 ILE A C 1
ATOM 2379 O O . ILE A 1 310 ? 12.540 -8.809 -3.211 1.00 94.62 310 ILE A O 1
ATOM 2383 N N . ARG A 1 311 ? 10.635 -9.945 -2.831 1.00 92.75 311 ARG A N 1
ATOM 2384 C CA . ARG A 1 311 ? 11.061 -11.101 -3.645 1.00 92.75 311 ARG A CA 1
ATOM 2385 C C . ARG A 1 311 ? 11.263 -10.727 -5.102 1.00 92.75 311 ARG A C 1
ATOM 2387 O O . ARG A 1 311 ? 12.274 -11.107 -5.674 1.00 92.75 311 ARG A O 1
ATOM 2394 N N . GLN A 1 312 ? 10.361 -9.941 -5.680 1.00 93.44 312 GLN A N 1
ATOM 2395 C CA . GLN A 1 312 ? 10.506 -9.464 -7.058 1.00 93.44 312 GLN A CA 1
ATOM 2396 C C . GLN A 1 312 ? 11.788 -8.622 -7.240 1.00 93.44 312 GLN A C 1
ATOM 2398 O O . GLN A 1 312 ? 12.510 -8.772 -8.225 1.00 93.44 312 GLN A O 1
ATOM 2403 N N . VAL A 1 313 ? 12.135 -7.784 -6.256 1.00 92.94 313 VAL A N 1
ATOM 2404 C CA . VAL A 1 313 ? 13.407 -7.037 -6.234 1.00 92.94 313 VAL A CA 1
ATOM 2405 C C . VAL A 1 313 ? 14.609 -7.976 -6.080 1.00 92.94 313 VAL A C 1
ATOM 2407 O O . VAL A 1 313 ? 15.629 -7.786 -6.743 1.00 92.94 313 VAL A O 1
ATOM 2410 N N . GLU A 1 314 ? 14.529 -8.991 -5.222 1.00 90.31 314 GLU A N 1
ATOM 2411 C CA . GLU A 1 314 ? 15.591 -9.988 -5.053 1.00 90.31 314 GLU A CA 1
ATOM 2412 C C . GLU A 1 314 ? 15.809 -10.822 -6.321 1.00 90.31 314 GLU A C 1
ATOM 2414 O O . GLU A 1 314 ? 16.957 -11.070 -6.687 1.00 90.31 314 GLU A O 1
ATOM 2419 N N . GLU A 1 315 ? 14.740 -11.209 -7.013 1.00 88.56 315 GLU A N 1
ATOM 2420 C CA . GLU A 1 315 ? 14.791 -11.958 -8.270 1.00 88.56 315 GLU A CA 1
ATOM 2421 C C . GLU A 1 315 ? 15.409 -11.132 -9.407 1.00 88.56 315 GLU A C 1
ATOM 2423 O O . GLU A 1 315 ? 16.229 -11.656 -10.161 1.00 88.56 315 GLU A O 1
ATOM 2428 N N . GLU A 1 316 ? 15.085 -9.837 -9.506 1.00 87.19 316 GLU A N 1
ATOM 2429 C CA . GLU A 1 316 ? 15.622 -8.967 -10.562 1.00 87.19 316 GLU A CA 1
ATOM 2430 C C . GLU A 1 316 ? 17.073 -8.527 -10.288 1.00 87.19 316 GLU A C 1
ATOM 2432 O O . GLU A 1 316 ? 17.890 -8.476 -11.208 1.00 87.19 316 GLU A O 1
ATOM 2437 N N . TYR A 1 317 ? 17.431 -8.224 -9.033 1.00 84.88 317 TYR A N 1
ATOM 2438 C CA . TYR A 1 317 ? 18.726 -7.608 -8.701 1.00 84.88 317 TYR A CA 1
ATOM 2439 C C . TYR A 1 317 ? 19.720 -8.531 -7.981 1.00 84.88 317 TYR A C 1
ATOM 2441 O O . TYR A 1 317 ? 20.909 -8.206 -7.899 1.00 84.88 317 TYR A O 1
ATOM 2449 N N . GLY A 1 318 ? 19.272 -9.659 -7.423 1.00 72.12 318 GLY A N 1
ATOM 2450 C CA . GLY A 1 318 ? 20.106 -10.682 -6.777 1.00 72.12 318 GLY A CA 1
ATOM 2451 C C . GLY A 1 318 ? 20.860 -10.251 -5.508 1.00 72.12 318 GLY A C 1
ATOM 2452 O O . GLY A 1 318 ? 21.639 -11.037 -4.967 1.00 72.12 318 GLY A O 1
ATOM 2453 N N . GLN A 1 319 ? 20.694 -9.011 -5.032 1.00 72.00 319 GLN A N 1
ATOM 2454 C CA . GLN A 1 319 ? 21.434 -8.452 -3.895 1.00 72.00 319 GLN A CA 1
ATOM 2455 C C . GLN A 1 319 ? 20.491 -7.892 -2.830 1.00 72.00 319 GLN A C 1
ATOM 2457 O O . GLN A 1 319 ? 19.704 -6.995 -3.107 1.00 72.00 319 GLN A O 1
ATOM 2462 N N . ILE A 1 320 ? 20.684 -8.300 -1.572 1.00 64.00 320 ILE A N 1
ATOM 2463 C CA . ILE A 1 320 ? 19.933 -7.788 -0.404 1.00 64.00 320 ILE A CA 1
ATOM 2464 C C . ILE A 1 320 ? 20.023 -6.254 -0.294 1.00 64.00 320 ILE A C 1
ATOM 2466 O O . ILE A 1 320 ? 19.070 -5.579 0.081 1.00 64.00 320 ILE A O 1
ATOM 2470 N N . GLN A 1 321 ? 21.160 -5.663 -0.677 1.00 69.75 321 GLN A N 1
ATOM 2471 C CA . GLN A 1 321 ? 21.358 -4.206 -0.665 1.00 69.75 321 GLN A CA 1
ATOM 2472 C C . GLN A 1 321 ? 20.429 -3.465 -1.639 1.00 69.75 321 GLN A C 1
ATOM 2474 O O . GLN A 1 321 ? 20.171 -2.278 -1.439 1.00 69.75 321 GLN A O 1
ATOM 2479 N N . ALA A 1 322 ? 19.909 -4.149 -2.664 1.00 76.62 322 ALA A N 1
ATOM 2480 C CA . ALA A 1 322 ? 18.927 -3.584 -3.576 1.00 76.62 322 ALA A CA 1
ATOM 2481 C C . ALA A 1 322 ? 17.601 -3.299 -2.857 1.00 76.62 322 ALA A C 1
ATOM 2483 O O . ALA A 1 322 ? 16.965 -2.298 -3.171 1.00 76.62 322 ALA A O 1
ATOM 2484 N N . ILE A 1 323 ? 17.223 -4.085 -1.844 1.00 80.94 323 ILE A N 1
ATOM 2485 C CA . ILE A 1 323 ? 15.952 -3.913 -1.126 1.00 80.94 323 ILE A CA 1
ATOM 2486 C C . ILE A 1 323 ? 15.838 -2.500 -0.542 1.00 80.94 323 ILE A C 1
ATOM 2488 O O . ILE A 1 323 ? 14.860 -1.804 -0.787 1.00 80.94 323 ILE A O 1
ATOM 2492 N N . HIS A 1 324 ? 16.865 -2.033 0.174 1.00 79.50 324 HIS A N 1
ATOM 2493 C CA . HIS A 1 324 ? 16.854 -0.703 0.799 1.00 79.50 324 HIS A CA 1
ATOM 2494 C C . HIS A 1 324 ? 16.898 0.461 -0.196 1.00 79.50 324 HIS A C 1
ATOM 2496 O O . HIS A 1 324 ? 16.597 1.590 0.183 1.00 79.50 324 HIS A O 1
ATOM 2502 N N . ARG A 1 325 ? 17.301 0.209 -1.446 1.00 82.00 325 ARG A N 1
ATOM 2503 C CA . ARG A 1 325 ? 17.288 1.220 -2.507 1.00 82.00 325 ARG A CA 1
ATOM 2504 C C . ARG A 1 325 ? 15.932 1.293 -3.205 1.00 82.00 325 ARG A C 1
ATOM 2506 O O . ARG A 1 325 ? 15.517 2.384 -3.575 1.00 82.00 325 ARG A O 1
ATOM 2513 N N . HIS A 1 326 ? 15.273 0.152 -3.391 1.00 89.69 326 HIS A N 1
ATOM 2514 C CA . HIS A 1 326 ? 14.082 0.059 -4.234 1.00 89.69 326 HIS A CA 1
ATOM 2515 C C . HIS A 1 326 ? 12.775 0.058 -3.453 1.00 89.69 326 HIS A C 1
ATOM 2517 O O . HIS A 1 326 ? 11.756 0.390 -4.036 1.00 89.69 326 HIS A O 1
ATOM 2523 N N . VAL A 1 327 ? 12.765 -0.299 -2.167 1.00 94.81 327 VAL A N 1
ATOM 2524 C CA . VAL A 1 327 ? 11.522 -0.378 -1.390 1.00 94.81 327 VAL A CA 1
ATOM 2525 C C . VAL A 1 327 ? 11.717 0.230 -0.016 1.00 94.81 327 VAL A C 1
ATOM 2527 O O . VAL A 1 327 ? 12.590 -0.187 0.753 1.00 94.81 327 VAL A O 1
ATOM 2530 N N . ASP A 1 328 ? 10.856 1.180 0.327 1.00 94.38 328 ASP A N 1
ATOM 2531 C CA . ASP A 1 328 ? 10.806 1.786 1.650 1.00 94.38 328 ASP A CA 1
ATOM 2532 C C . ASP A 1 328 ? 9.363 1.872 2.149 1.00 94.38 328 ASP A C 1
ATOM 2534 O O . ASP A 1 328 ? 8.499 2.475 1.512 1.00 94.38 328 ASP A O 1
ATOM 2538 N N . ARG A 1 329 ? 9.098 1.282 3.314 1.00 95.44 329 ARG A N 1
ATOM 2539 C CA . ARG A 1 329 ? 7.796 1.359 3.976 1.00 95.44 329 ARG A CA 1
ATOM 2540 C C . ARG A 1 329 ? 7.846 2.431 5.050 1.00 95.44 329 ARG A C 1
ATOM 2542 O O . ARG A 1 329 ? 8.755 2.444 5.873 1.00 95.44 329 ARG A O 1
ATOM 2549 N N . ARG A 1 330 ? 6.867 3.334 5.073 1.00 93.31 330 ARG A N 1
ATOM 2550 C CA . ARG A 1 330 ? 6.818 4.471 6.000 1.00 93.31 330 ARG A CA 1
ATOM 2551 C C . ARG A 1 330 ? 5.418 4.631 6.595 1.00 93.31 330 ARG A C 1
ATOM 2553 O O . ARG A 1 330 ? 4.519 5.106 5.894 1.00 93.31 330 ARG A O 1
ATOM 2560 N N . PRO A 1 331 ? 5.222 4.330 7.888 1.00 91.69 331 PRO A N 1
ATOM 2561 C CA . PRO A 1 331 ? 3.952 4.609 8.539 1.00 91.69 331 PRO A CA 1
ATOM 2562 C C . PRO A 1 331 ? 3.664 6.118 8.591 1.00 91.69 331 PRO A C 1
ATOM 2564 O O . PRO A 1 331 ? 4.580 6.950 8.592 1.00 91.69 331 PRO A O 1
ATOM 2567 N N . TYR A 1 332 ? 2.385 6.477 8.652 1.00 86.44 332 TYR A N 1
ATOM 2568 C CA . TYR A 1 332 ? 1.914 7.834 8.925 1.00 86.44 332 TYR A CA 1
ATOM 2569 C C . TYR A 1 332 ? 0.829 7.833 10.006 1.00 86.44 332 TYR A C 1
ATOM 2571 O O . TYR A 1 332 ? 0.210 6.812 10.305 1.00 86.44 332 TYR A O 1
ATOM 2579 N N . GLN A 1 333 ? 0.617 8.988 10.634 1.00 79.12 333 GLN A N 1
ATOM 2580 C CA . GLN A 1 333 ? -0.416 9.141 11.654 1.00 79.12 333 GLN A CA 1
ATOM 2581 C C . GLN A 1 333 ? -1.715 9.630 11.015 1.00 79.12 333 GLN A C 1
ATOM 2583 O O . GLN A 1 333 ? -1.719 10.690 10.394 1.00 79.12 333 GLN A O 1
ATOM 2588 N N . SER A 1 334 ? -2.805 8.887 11.220 1.00 68.56 334 SER A N 1
ATOM 2589 C CA . SER A 1 334 ? -4.146 9.235 10.727 1.00 68.56 334 SER A CA 1
ATOM 2590 C C . SER A 1 334 ? -4.838 10.289 11.605 1.00 68.56 334 SER A C 1
ATOM 2592 O O . SER A 1 334 ? -5.901 10.053 12.179 1.00 68.56 334 SER A O 1
ATOM 2594 N N . ASN A 1 335 ? -4.174 11.422 11.834 1.00 65.56 335 ASN A N 1
ATOM 2595 C CA . ASN A 1 335 ? -4.608 12.478 12.757 1.00 65.56 335 ASN A CA 1
ATOM 2596 C C . ASN A 1 335 ? -4.488 13.893 12.164 1.00 65.56 335 ASN A C 1
ATOM 2598 O O . ASN A 1 335 ? -4.321 14.848 12.923 1.00 65.56 335 ASN A O 1
ATOM 2602 N N . GLY A 1 336 ? -4.549 14.032 10.836 1.00 67.00 336 GLY A N 1
ATOM 2603 C CA . GLY A 1 336 ? -4.398 15.316 10.142 1.00 67.00 336 GLY A CA 1
ATOM 2604 C C . GLY A 1 336 ? -2.940 15.697 9.858 1.00 67.00 336 GLY A C 1
ATOM 2605 O O . GLY A 1 336 ? -2.656 16.820 9.447 1.00 67.00 336 GLY A O 1
ATOM 2606 N N . GLN A 1 337 ? -1.986 14.794 10.103 1.00 71.25 337 GLN A N 1
ATOM 2607 C CA . GLN A 1 337 ? -0.559 14.996 9.823 1.00 71.25 337 GLN A CA 1
ATOM 2608 C C . GLN A 1 337 ? -0.134 14.434 8.454 1.00 71.25 337 GLN A C 1
ATOM 2610 O O . GLN A 1 337 ? 1.050 14.462 8.115 1.00 71.25 337 GLN A O 1
ATOM 2615 N N . GLU A 1 338 ? -1.077 13.949 7.649 1.00 79.00 338 GLU A N 1
ATOM 2616 C CA . GLU A 1 338 ? -0.859 13.376 6.320 1.00 79.00 338 GLU A CA 1
ATOM 2617 C C . GLU A 1 338 ? -0.218 14.396 5.372 1.00 79.00 338 GLU A C 1
ATOM 2619 O O . GLU A 1 338 ? 0.753 14.075 4.689 1.00 79.00 338 GLU A O 1
ATOM 2624 N N . MET A 1 339 ? -0.668 15.657 5.404 1.00 83.94 339 MET A N 1
ATOM 2625 C CA . MET A 1 339 ? -0.047 16.741 4.634 1.00 83.94 339 MET A CA 1
ATOM 2626 C C . MET A 1 339 ? 1.416 16.969 5.046 1.00 83.94 339 MET A C 1
ATOM 2628 O O . MET A 1 339 ? 2.292 17.085 4.192 1.00 83.94 339 MET A O 1
ATOM 2632 N N . ASN A 1 340 ? 1.718 16.964 6.349 1.00 84.38 340 ASN A N 1
ATOM 2633 C CA . ASN A 1 340 ? 3.098 17.091 6.833 1.00 84.38 340 ASN A CA 1
ATOM 2634 C C . ASN A 1 340 ? 3.969 15.918 6.362 1.00 84.38 340 ASN A C 1
ATOM 2636 O O . ASN A 1 340 ? 5.117 16.112 5.955 1.00 84.38 340 ASN A O 1
ATOM 2640 N N . ALA A 1 341 ? 3.421 14.702 6.387 1.00 85.56 341 ALA A N 1
ATOM 2641 C CA . ALA A 1 341 ? 4.090 13.509 5.890 1.00 85.56 341 ALA A CA 1
ATOM 2642 C C . ALA A 1 341 ? 4.360 13.598 4.375 1.00 85.56 341 ALA A C 1
ATOM 2644 O O . ALA A 1 341 ? 5.465 13.271 3.935 1.00 85.56 341 ALA A O 1
ATOM 2645 N N . ALA A 1 342 ? 3.396 14.100 3.600 1.00 88.06 342 ALA A N 1
ATOM 2646 C CA . ALA A 1 342 ? 3.521 14.286 2.160 1.00 88.06 342 ALA A CA 1
ATOM 2647 C C . ALA A 1 342 ? 4.539 15.371 1.779 1.00 88.06 342 ALA A C 1
ATOM 2649 O O . ALA A 1 342 ? 5.346 15.167 0.871 1.00 88.06 342 ALA A O 1
ATOM 2650 N N . ILE A 1 343 ? 4.568 16.494 2.504 1.00 90.44 343 ILE A N 1
ATOM 2651 C CA . ILE A 1 343 ? 5.582 17.546 2.324 1.00 90.44 343 ILE A CA 1
ATOM 2652 C C . ILE A 1 343 ? 6.982 16.985 2.589 1.00 90.44 343 ILE A C 1
ATOM 2654 O O . ILE A 1 343 ? 7.904 17.233 1.811 1.00 90.44 343 ILE A O 1
ATOM 2658 N N . LEU A 1 344 ? 7.153 16.203 3.660 1.00 91.00 344 LEU A N 1
ATOM 2659 C CA . LEU A 1 344 ? 8.441 15.594 3.989 1.00 91.00 344 LEU A CA 1
ATOM 2660 C C . LEU A 1 344 ? 8.908 14.619 2.902 1.00 91.00 344 LEU A C 1
ATOM 2662 O O . LEU A 1 344 ? 10.084 14.625 2.539 1.00 91.00 344 LEU A O 1
ATOM 2666 N N . ASP A 1 345 ? 8.005 13.796 2.375 1.00 92.81 345 ASP A N 1
ATOM 2667 C CA . ASP A 1 345 ? 8.322 12.890 1.271 1.00 92.81 345 ASP A CA 1
ATOM 2668 C C . ASP A 1 345 ? 8.680 13.639 -0.005 1.00 92.81 345 ASP A C 1
ATOM 2670 O O . ASP A 1 345 ? 9.684 13.310 -0.629 1.00 92.81 345 ASP A O 1
ATOM 2674 N N . THR A 1 346 ? 7.907 14.669 -0.347 1.00 93.06 346 THR A N 1
ATOM 2675 C CA . THR A 1 346 ? 8.160 15.521 -1.512 1.00 93.06 346 THR A CA 1
ATOM 2676 C C . THR A 1 346 ? 9.532 16.184 -1.401 1.00 93.06 346 THR A C 1
ATOM 2678 O O . THR A 1 346 ? 10.322 16.144 -2.339 1.00 93.06 346 THR A O 1
ATOM 2681 N N . SER A 1 347 ? 9.870 16.732 -0.229 1.00 93.50 347 SER A N 1
ATOM 2682 C CA . SER A 1 347 ? 11.187 17.329 0.018 1.00 93.50 347 SER A CA 1
ATOM 2683 C C . SER A 1 347 ? 12.312 16.306 -0.150 1.00 93.50 347 SER A C 1
ATOM 2685 O O . SER A 1 347 ? 13.292 16.583 -0.836 1.00 93.50 347 SER A O 1
ATOM 2687 N N . ARG A 1 348 ? 12.169 15.107 0.434 1.00 91.81 348 ARG A N 1
ATOM 2688 C CA . ARG A 1 348 ? 13.165 14.027 0.312 1.00 91.81 348 ARG A CA 1
ATOM 2689 C C . ARG A 1 348 ? 13.343 13.575 -1.131 1.00 91.81 348 ARG A C 1
ATOM 2691 O O . ARG A 1 348 ? 14.475 13.394 -1.564 1.00 91.81 348 ARG A O 1
ATOM 2698 N N . MET A 1 349 ? 12.242 13.416 -1.858 1.00 92.38 349 MET A N 1
ATOM 2699 C CA . MET A 1 349 ? 12.233 13.058 -3.270 1.00 92.38 349 MET A CA 1
ATOM 2700 C C . MET A 1 349 ? 13.018 14.084 -4.088 1.00 92.38 349 MET A C 1
ATOM 2702 O O . MET A 1 349 ? 14.009 13.723 -4.715 1.00 92.38 349 MET A O 1
ATOM 2706 N N . LEU A 1 350 ? 12.653 15.368 -4.006 1.00 91.00 350 LEU A N 1
ATOM 2707 C CA . LEU A 1 350 ? 13.319 16.443 -4.748 1.00 91.00 350 LEU A CA 1
ATOM 2708 C C . LEU A 1 350 ? 14.807 16.573 -4.388 1.00 91.00 350 LEU A C 1
ATOM 2710 O O . LEU A 1 350 ? 15.642 16.806 -5.262 1.00 91.00 350 LEU A O 1
ATOM 2714 N N . GLU A 1 351 ? 15.167 16.390 -3.115 1.00 89.75 351 GLU A N 1
ATOM 2715 C CA . GLU A 1 351 ? 16.568 16.361 -2.690 1.00 89.75 351 GLU A CA 1
ATOM 2716 C C . GLU A 1 351 ? 17.339 15.177 -3.287 1.00 89.75 351 GLU A C 1
ATOM 2718 O O . GLU A 1 351 ? 18.484 15.359 -3.709 1.00 89.75 351 GLU A O 1
ATOM 2723 N N . SER A 1 352 ? 16.728 13.988 -3.346 1.00 86.19 352 SER A N 1
ATOM 2724 C CA . SER A 1 352 ? 17.328 12.796 -3.961 1.00 86.19 352 SER A CA 1
ATOM 2725 C C . SER A 1 352 ? 17.542 12.992 -5.458 1.00 86.19 352 SER A C 1
ATOM 2727 O O . SER A 1 352 ? 18.642 12.757 -5.958 1.00 86.19 352 SER A O 1
ATOM 2729 N N . GLN A 1 353 ? 16.544 13.535 -6.161 1.00 83.31 353 GLN A N 1
ATOM 2730 C CA . GLN A 1 353 ? 16.671 13.870 -7.579 1.00 83.31 353 GLN A CA 1
ATOM 2731 C C . GLN A 1 353 ? 17.801 14.874 -7.819 1.00 83.31 353 GLN A C 1
ATOM 2733 O O . GLN A 1 353 ? 18.636 14.684 -8.700 1.00 83.31 353 GLN A O 1
ATOM 2738 N N . LEU A 1 354 ? 17.880 15.932 -7.008 1.00 82.00 354 LEU A N 1
ATOM 2739 C CA . LEU A 1 354 ? 18.893 16.969 -7.183 1.00 82.00 354 LEU A CA 1
ATOM 2740 C C . LEU A 1 354 ? 20.313 16.471 -6.871 1.00 82.00 354 LEU A C 1
ATOM 2742 O O . LEU A 1 354 ? 21.265 16.873 -7.540 1.00 82.00 354 LEU A O 1
ATOM 2746 N N . ARG A 1 355 ? 20.480 15.635 -5.837 1.00 83.19 355 ARG A N 1
ATOM 2747 C CA . ARG A 1 355 ? 21.803 15.175 -5.375 1.00 83.19 355 ARG A CA 1
ATOM 2748 C C . ARG A 1 355 ? 22.312 13.953 -6.123 1.00 83.19 355 ARG A C 1
ATOM 2750 O O . ARG A 1 355 ? 23.509 13.877 -6.392 1.00 83.19 355 ARG A O 1
ATOM 2757 N N . TYR A 1 356 ? 21.429 13.005 -6.401 1.00 78.88 356 TYR A N 1
ATOM 2758 C CA . TYR A 1 356 ? 21.787 11.674 -6.887 1.00 78.88 356 TYR A CA 1
ATOM 2759 C C . TYR A 1 356 ? 21.192 11.366 -8.260 1.00 78.88 356 TYR A C 1
ATOM 2761 O O . TYR A 1 356 ? 21.555 10.355 -8.848 1.00 78.88 356 TYR A O 1
ATOM 2769 N N . SER A 1 357 ? 20.361 12.263 -8.813 1.00 76.00 357 SER A N 1
ATOM 2770 C CA . SER A 1 357 ? 19.616 12.014 -10.058 1.00 76.00 357 SER A CA 1
ATOM 2771 C C . SER A 1 357 ? 18.741 10.763 -9.972 1.00 76.00 357 SER A C 1
ATOM 2773 O O . SER A 1 357 ? 18.517 10.097 -10.980 1.00 76.00 357 SER A O 1
ATOM 2775 N N . ASP A 1 358 ? 18.253 10.453 -8.766 1.00 81.12 358 ASP A N 1
ATOM 2776 C CA . ASP A 1 358 ? 17.332 9.342 -8.557 1.00 81.12 358 ASP A CA 1
ATOM 2777 C C . ASP A 1 358 ? 16.025 9.587 -9.335 1.00 81.12 358 ASP A C 1
ATOM 2779 O O . ASP A 1 358 ? 15.582 10.738 -9.455 1.00 81.12 358 ASP A O 1
ATOM 2783 N N . PRO A 1 359 ? 15.386 8.533 -9.868 1.00 84.75 359 PRO A N 1
ATOM 2784 C CA . PRO A 1 359 ? 14.087 8.668 -10.511 1.00 84.75 359 PRO A CA 1
ATOM 2785 C C . PRO A 1 359 ? 13.008 9.063 -9.493 1.00 84.75 359 PRO A C 1
ATOM 2787 O O . PRO A 1 359 ? 13.148 8.857 -8.284 1.00 84.75 359 PRO A O 1
ATOM 2790 N N . VAL A 1 360 ? 11.915 9.644 -9.995 1.00 90.56 360 VAL A N 1
ATOM 2791 C CA . VAL A 1 360 ? 10.738 9.938 -9.170 1.00 90.56 360 VAL A CA 1
ATOM 2792 C C . VAL A 1 360 ? 10.144 8.609 -8.674 1.00 90.56 360 VAL A C 1
ATOM 2794 O O . VAL A 1 360 ? 9.864 7.757 -9.514 1.00 90.56 360 VAL A O 1
ATOM 2797 N N . PRO A 1 361 ? 9.946 8.402 -7.358 1.00 95.12 361 PRO A N 1
ATOM 2798 C CA . PRO A 1 361 ? 9.402 7.154 -6.833 1.00 95.12 361 PRO A CA 1
ATOM 2799 C C . PRO A 1 361 ? 7.944 6.898 -7.233 1.00 95.12 361 PRO A C 1
ATOM 2801 O O . PRO A 1 361 ? 7.151 7.833 -7.361 1.00 95.12 361 PRO A O 1
ATOM 2804 N N . LEU A 1 362 ? 7.577 5.619 -7.300 1.00 96.75 362 LEU A N 1
ATOM 2805 C CA . LEU A 1 362 ? 6.190 5.165 -7.233 1.00 96.75 362 LEU A CA 1
ATOM 2806 C C . LEU A 1 362 ? 5.732 5.179 -5.768 1.00 96.75 362 LEU A C 1
ATOM 2808 O O . LEU A 1 362 ? 6.402 4.623 -4.896 1.00 96.75 362 LEU A O 1
ATOM 2812 N N . TYR A 1 363 ? 4.577 5.773 -5.485 1.00 96.44 363 TYR A N 1
ATOM 2813 C CA . TYR A 1 363 ? 3.984 5.765 -4.149 1.00 96.44 363 TYR A CA 1
ATOM 2814 C C . TYR A 1 363 ? 2.795 4.810 -4.072 1.00 96.44 363 TYR A C 1
ATOM 2816 O O . TYR A 1 363 ? 1.883 4.876 -4.889 1.00 96.44 363 TYR A O 1
ATOM 2824 N N . ILE A 1 364 ? 2.764 3.968 -3.041 1.00 97.50 364 ILE A N 1
ATOM 2825 C CA . ILE A 1 364 ? 1.621 3.115 -2.704 1.00 97.50 364 ILE A CA 1
ATOM 2826 C C . ILE A 1 364 ? 1.044 3.622 -1.385 1.00 97.50 364 ILE A C 1
ATOM 2828 O O . ILE A 1 364 ? 1.670 3.473 -0.338 1.00 97.50 364 ILE A O 1
ATOM 2832 N N . PHE A 1 365 ? -0.135 4.233 -1.422 1.00 94.06 365 PHE A N 1
ATOM 2833 C CA . PHE A 1 365 ? -0.839 4.740 -0.249 1.00 94.06 365 PHE A CA 1
ATOM 2834 C C . PHE A 1 365 ? -1.938 3.777 0.179 1.00 94.06 365 PHE A C 1
ATOM 2836 O O . PHE A 1 365 ? -2.985 3.678 -0.452 1.00 94.06 365 PHE A O 1
ATOM 2843 N N . ILE A 1 366 ? -1.723 3.104 1.297 1.00 94.00 366 ILE A N 1
ATOM 2844 C CA . ILE A 1 366 ? -2.736 2.310 1.981 1.00 94.00 366 ILE A CA 1
ATOM 2845 C C . ILE A 1 366 ? -3.470 3.252 2.935 1.00 94.00 366 ILE A C 1
ATOM 2847 O O . ILE A 1 366 ? -2.824 3.838 3.800 1.00 94.00 366 ILE A O 1
ATOM 2851 N N . SER A 1 367 ? -4.781 3.435 2.766 1.00 87.31 367 SER A N 1
ATOM 2852 C CA . SER A 1 367 ? -5.586 4.382 3.549 1.00 87.31 367 SER A CA 1
ATOM 2853 C C . SER A 1 367 ? -7.053 3.964 3.624 1.00 87.31 367 SER A C 1
ATOM 2855 O O . SER A 1 367 ? -7.689 3.755 2.593 1.00 87.31 367 SER A O 1
ATOM 2857 N N . ASP A 1 368 ? -7.592 3.944 4.842 1.00 75.38 368 ASP A N 1
ATOM 2858 C CA . ASP A 1 368 ? -8.999 3.711 5.207 1.00 75.38 368 ASP A CA 1
ATOM 2859 C C . ASP A 1 368 ? -9.799 5.016 5.382 1.00 75.38 368 ASP A C 1
ATOM 2861 O O . ASP A 1 368 ? -10.916 5.014 5.890 1.00 75.38 368 ASP A O 1
ATOM 2865 N N . SER A 1 369 ? -9.217 6.166 5.030 1.00 73.56 369 SER A N 1
ATOM 2866 C CA . SER A 1 369 ? -9.868 7.459 5.241 1.00 73.56 369 SER A CA 1
ATOM 2867 C C . SER A 1 369 ? -11.161 7.580 4.443 1.00 73.56 369 SER A C 1
ATOM 2869 O O . SER A 1 369 ? -11.106 7.560 3.231 1.00 73.56 369 SER A O 1
ATOM 2871 N N . GLU A 1 370 ? -12.288 7.862 5.095 1.00 70.12 370 GLU A N 1
ATOM 2872 C CA . GLU A 1 370 ? -13.519 8.312 4.411 1.00 70.12 370 GLU A CA 1
ATOM 2873 C C . GLU A 1 370 ? -13.556 9.825 4.128 1.00 70.12 370 GLU A C 1
ATOM 2875 O O . GLU A 1 370 ? -14.559 10.376 3.678 1.00 70.12 370 GLU A O 1
ATOM 2880 N N . ASP A 1 371 ? -12.464 10.525 4.421 1.00 69.81 371 ASP A N 1
ATOM 2881 C CA . ASP A 1 371 ? -12.338 11.965 4.245 1.00 69.81 371 ASP A CA 1
ATOM 2882 C C . ASP A 1 371 ? -11.393 12.280 3.082 1.00 69.81 371 ASP A C 1
ATOM 2884 O O . ASP A 1 371 ? -10.192 11.983 3.141 1.00 69.81 371 ASP A O 1
ATOM 2888 N N . SER A 1 372 ? -11.939 12.906 2.034 1.00 69.00 372 SER A N 1
ATOM 2889 C CA . SER A 1 372 ? -11.185 13.331 0.854 1.00 69.00 372 SER A CA 1
ATOM 2890 C C . SER A 1 372 ? -10.045 14.296 1.195 1.00 69.00 372 SER A C 1
ATOM 2892 O O . SER A 1 372 ? -9.019 14.284 0.515 1.00 69.00 372 SER A O 1
ATOM 2894 N N . GLU A 1 373 ? -10.171 15.095 2.265 1.00 69.12 373 GLU A N 1
ATOM 2895 C CA . GLU A 1 373 ? -9.133 16.052 2.673 1.00 69.12 373 GLU A CA 1
ATOM 2896 C C . GLU A 1 373 ? -7.823 15.353 3.058 1.00 69.12 373 GLU A C 1
ATOM 2898 O O . GLU A 1 373 ? -6.729 15.873 2.817 1.00 69.12 373 GLU A O 1
ATOM 2903 N N . ARG A 1 374 ? -7.901 14.122 3.580 1.00 73.19 374 ARG A N 1
ATOM 2904 C CA . ARG A 1 374 ? -6.709 13.337 3.941 1.00 73.19 374 ARG A CA 1
ATOM 2905 C C . ARG A 1 374 ? -5.907 12.876 2.726 1.00 73.19 374 ARG A C 1
ATOM 2907 O O . ARG A 1 374 ? -4.717 12.589 2.857 1.00 73.19 374 ARG A O 1
ATOM 2914 N N . TYR A 1 375 ? -6.520 12.862 1.544 1.00 79.56 375 TYR A N 1
ATOM 2915 C CA . TYR A 1 375 ? -5.854 12.535 0.285 1.00 79.56 375 TYR A CA 1
ATOM 2916 C C . TYR A 1 375 ? -5.226 13.765 -0.395 1.00 79.56 375 TYR A C 1
ATOM 2918 O O . TYR A 1 375 ? -4.443 13.609 -1.330 1.00 79.56 375 TYR A O 1
ATOM 2926 N N . GLU A 1 376 ? -5.473 14.996 0.076 1.00 79.94 376 GLU A N 1
ATOM 2927 C CA . GLU A 1 376 ? -4.906 16.216 -0.532 1.00 79.94 376 GLU A CA 1
ATOM 2928 C C . GLU A 1 376 ? -3.373 16.244 -0.486 1.00 79.94 376 GLU A C 1
ATOM 2930 O O . GLU A 1 376 ? -2.725 16.712 -1.423 1.00 79.94 376 GLU A O 1
ATOM 2935 N N . GLY A 1 377 ? -2.768 15.675 0.564 1.00 79.62 377 GLY A N 1
ATOM 2936 C CA . GLY A 1 377 ? -1.314 15.499 0.629 1.00 79.62 377 GLY A CA 1
ATOM 2937 C C . GLY A 1 377 ? -0.773 14.642 -0.523 1.00 79.62 377 GLY A C 1
ATOM 2938 O O . GLY A 1 377 ? 0.323 14.889 -1.019 1.00 79.62 377 GLY A O 1
ATOM 2939 N N . MET A 1 378 ? -1.555 13.680 -1.015 1.00 82.62 378 MET A N 1
ATOM 2940 C CA . MET A 1 378 ? -1.158 12.823 -2.136 1.00 82.62 378 MET A CA 1
ATOM 2941 C C . MET A 1 378 ? -1.165 13.590 -3.464 1.00 82.62 378 MET A C 1
ATOM 2943 O O . MET A 1 378 ? -0.290 13.359 -4.299 1.00 82.62 378 MET A O 1
ATOM 2947 N N . LYS A 1 379 ? -2.069 14.570 -3.633 1.00 84.94 379 LYS A N 1
ATOM 2948 C CA . LYS A 1 379 ? -2.065 15.459 -4.809 1.00 84.94 379 LYS A CA 1
ATOM 2949 C C . LYS A 1 379 ? -0.755 16.223 -4.935 1.00 84.94 379 LYS A C 1
ATOM 2951 O O . LYS A 1 379 ? -0.222 16.341 -6.033 1.00 84.94 379 LYS A O 1
ATOM 2956 N N . LEU A 1 380 ? -0.220 16.717 -3.814 1.00 87.88 380 LEU A N 1
ATOM 2957 C CA . LEU A 1 380 ? 1.062 17.425 -3.795 1.00 87.88 380 LEU A CA 1
ATOM 2958 C C . LEU A 1 380 ? 2.178 16.565 -4.393 1.00 87.88 380 LEU A C 1
ATOM 2960 O O . LEU A 1 380 ? 2.939 17.047 -5.225 1.00 87.88 380 LEU A O 1
ATOM 2964 N N . ILE A 1 381 ? 2.245 15.294 -4.001 1.00 90.25 381 ILE A N 1
ATOM 2965 C CA . ILE A 1 381 ? 3.243 14.346 -4.506 1.00 90.25 381 ILE A CA 1
ATOM 2966 C C . ILE A 1 381 ? 3.068 14.135 -6.020 1.00 90.25 381 ILE A C 1
ATOM 2968 O O . ILE A 1 381 ? 4.049 14.181 -6.762 1.00 90.25 381 ILE A O 1
ATOM 2972 N N . GLY A 1 382 ? 1.823 14.020 -6.492 1.00 88.75 382 GLY A N 1
ATOM 2973 C CA . GLY A 1 382 ? 1.508 13.910 -7.919 1.00 88.75 382 GLY A CA 1
ATOM 2974 C C . GLY A 1 382 ? 1.869 15.143 -8.754 1.00 88.75 382 GLY A C 1
ATOM 2975 O O . GLY A 1 382 ? 2.351 14.998 -9.873 1.00 88.75 382 GLY A O 1
ATOM 2976 N N . ILE A 1 383 ? 1.736 16.358 -8.206 1.00 90.00 383 ILE A N 1
ATOM 2977 C CA . ILE A 1 383 ? 2.140 17.608 -8.885 1.00 90.00 383 ILE A CA 1
ATOM 2978 C C . ILE A 1 383 ? 3.631 17.593 -9.259 1.00 90.00 383 ILE A C 1
ATOM 2980 O O . ILE A 1 383 ? 4.020 18.171 -10.274 1.00 90.00 383 ILE A O 1
ATOM 2984 N N . TYR A 1 384 ? 4.464 16.913 -8.469 1.00 88.38 384 TYR A N 1
ATOM 2985 C CA . TYR A 1 384 ? 5.893 16.748 -8.746 1.00 88.38 384 TYR A CA 1
ATOM 2986 C C . TYR A 1 384 ? 6.217 15.529 -9.628 1.00 88.38 384 TYR A C 1
ATOM 2988 O O . TYR A 1 384 ? 7.387 15.190 -9.792 1.00 88.38 384 TYR A O 1
ATOM 2996 N N . GLY A 1 385 ? 5.201 14.907 -10.236 1.00 87.12 385 GLY A N 1
ATOM 2997 C CA . GLY A 1 385 ? 5.348 13.866 -11.254 1.00 87.12 385 GLY A CA 1
ATOM 2998 C C . GLY A 1 385 ? 5.485 12.444 -10.715 1.00 87.12 385 GLY A C 1
ATOM 2999 O O . GLY A 1 385 ? 5.904 11.565 -11.461 1.00 87.12 385 GLY A O 1
ATOM 3000 N N . ALA A 1 386 ? 5.185 12.208 -9.437 1.00 91.44 386 ALA A N 1
ATOM 3001 C CA . ALA A 1 386 ? 5.256 10.872 -8.852 1.00 91.44 386 ALA A CA 1
ATOM 3002 C C . ALA A 1 386 ? 3.964 10.102 -9.092 1.00 91.44 386 ALA A C 1
ATOM 3004 O O . ALA A 1 386 ? 2.915 10.580 -8.672 1.00 91.44 386 ALA A O 1
ATOM 3005 N N . ASN A 1 387 ? 4.040 8.912 -9.692 1.00 92.94 387 ASN A N 1
ATOM 3006 C CA . ASN A 1 387 ? 2.894 8.010 -9.831 1.00 92.94 387 ASN A CA 1
ATOM 3007 C C . ASN A 1 387 ? 2.461 7.465 -8.463 1.00 92.94 387 ASN A C 1
ATOM 3009 O O . ASN A 1 387 ? 3.267 7.316 -7.539 1.00 92.94 387 ASN A O 1
ATOM 3013 N N . ARG A 1 388 ? 1.166 7.196 -8.319 1.00 93.69 388 ARG A N 1
ATOM 3014 C CA . ARG A 1 388 ? 0.485 6.907 -7.060 1.00 93.69 388 ARG A CA 1
ATOM 3015 C C . ARG A 1 388 ? -0.539 5.796 -7.278 1.00 93.69 388 ARG A C 1
ATOM 3017 O O . ARG A 1 388 ? -1.375 5.855 -8.176 1.00 93.69 388 ARG A O 1
ATOM 3024 N N . ILE A 1 389 ? -0.502 4.815 -6.389 1.00 95.62 389 ILE A N 1
ATOM 3025 C CA . ILE A 1 389 ? -1.522 3.781 -6.231 1.00 95.62 389 ILE A CA 1
ATOM 3026 C C . ILE A 1 389 ? -2.151 3.989 -4.858 1.00 95.62 389 ILE A C 1
ATOM 3028 O O . ILE A 1 389 ? -1.429 4.145 -3.874 1.00 95.62 389 ILE A O 1
ATOM 3032 N N . ILE A 1 390 ? -3.477 3.983 -4.768 1.00 94.06 390 ILE A N 1
ATOM 3033 C CA . ILE A 1 390 ? -4.199 4.022 -3.491 1.00 94.06 390 ILE A CA 1
ATOM 3034 C C . ILE A 1 390 ? -4.866 2.671 -3.244 1.00 94.06 390 ILE A C 1
ATOM 3036 O O . ILE A 1 390 ? -5.506 2.133 -4.140 1.00 94.06 390 ILE A O 1
ATOM 3040 N N . ILE A 1 391 ? -4.758 2.143 -2.025 1.00 94.56 391 ILE A N 1
ATOM 3041 C CA . ILE A 1 391 ? -5.445 0.930 -1.562 1.00 94.56 391 ILE A CA 1
ATOM 3042 C C . ILE A 1 391 ? -6.331 1.297 -0.369 1.00 94.56 391 ILE A C 1
ATOM 3044 O O . ILE A 1 391 ? -5.863 1.930 0.576 1.00 94.56 391 ILE A O 1
ATOM 3048 N N . GLY A 1 392 ? -7.610 0.924 -0.426 1.00 89.06 392 GLY A N 1
ATOM 3049 C CA . GLY A 1 392 ? -8.660 1.356 0.501 1.00 89.06 392 GLY A CA 1
ATOM 3050 C C . GLY A 1 392 ? -9.479 2.490 -0.108 1.00 89.06 392 GLY A C 1
ATOM 3051 O O . GLY A 1 392 ? -10.622 2.275 -0.494 1.00 89.06 392 GLY A O 1
ATOM 3052 N N . GLY A 1 393 ? -8.873 3.669 -0.285 1.00 76.88 393 GLY A N 1
ATOM 3053 C CA . GLY A 1 393 ? -9.433 4.755 -1.107 1.00 76.88 393 GLY A CA 1
ATOM 3054 C C . GLY A 1 393 ? -10.835 5.238 -0.712 1.00 76.88 393 GLY A C 1
ATOM 3055 O O . GLY A 1 393 ? -11.532 5.774 -1.577 1.00 76.88 393 GLY A O 1
ATOM 3056 N N . GLY A 1 394 ? -11.241 5.036 0.548 1.00 72.12 394 GLY A N 1
ATOM 3057 C CA . GLY A 1 394 ? -12.496 5.550 1.106 1.00 72.12 394 GLY A CA 1
ATOM 3058 C C . GLY A 1 394 ? -12.640 7.059 0.879 1.00 72.12 394 GLY A C 1
ATOM 3059 O O . GLY A 1 394 ? -11.666 7.755 0.591 1.00 72.12 394 GLY A O 1
ATOM 3060 N N . GLY A 1 395 ? -13.859 7.593 0.919 1.00 68.81 395 GLY A N 1
ATOM 3061 C CA . GLY A 1 395 ? -14.105 9.037 0.774 1.00 68.81 395 GLY A CA 1
ATOM 3062 C C . GLY A 1 395 ? -13.784 9.676 -0.589 1.00 68.81 395 GLY A C 1
ATOM 3063 O O . GLY A 1 395 ? -14.220 10.799 -0.850 1.00 68.81 395 GLY A O 1
ATOM 3064 N N . ILE A 1 396 ? -13.060 8.999 -1.487 1.00 76.81 396 ILE A N 1
ATOM 3065 C CA . ILE A 1 396 ? -12.840 9.455 -2.862 1.00 76.81 396 ILE A CA 1
ATOM 3066 C C . ILE A 1 396 ? -14.115 9.166 -3.652 1.00 76.81 396 ILE A C 1
ATOM 3068 O O . ILE A 1 396 ? -14.402 8.012 -3.977 1.00 76.81 396 ILE A O 1
ATOM 3072 N N . GLY A 1 397 ? -14.884 10.212 -3.956 1.00 68.50 397 GLY A N 1
ATOM 3073 C CA . GLY A 1 397 ? -16.091 10.093 -4.773 1.00 68.50 397 GLY A CA 1
ATOM 3074 C C . GLY A 1 397 ? -15.794 9.588 -6.188 1.00 68.50 397 GLY A C 1
ATOM 3075 O O . GLY A 1 397 ? -14.719 9.852 -6.728 1.00 68.50 397 GLY A O 1
ATOM 3076 N N . GLU A 1 398 ? -16.762 8.892 -6.788 1.00 69.56 398 GLU A N 1
ATOM 3077 C CA . GLU A 1 398 ? -16.666 8.442 -8.181 1.00 69.56 398 GLU A CA 1
ATOM 3078 C C . GLU A 1 398 ? -16.355 9.614 -9.124 1.00 69.56 398 GLU A C 1
ATOM 3080 O O . GLU A 1 398 ? -16.995 10.669 -9.080 1.00 69.56 398 GLU A O 1
ATOM 3085 N N . GLY A 1 399 ? -15.370 9.421 -9.999 1.00 71.62 399 GLY A N 1
ATOM 3086 C CA . GLY A 1 399 ? -14.906 10.421 -10.957 1.00 71.62 399 GLY A CA 1
ATOM 3087 C C . GLY A 1 399 ? -13.897 11.419 -10.385 1.00 71.62 399 GLY A C 1
ATOM 3088 O O . GLY A 1 399 ? -13.438 12.291 -11.122 1.00 71.62 399 GLY A O 1
ATOM 3089 N N . ALA A 1 400 ? -13.535 11.318 -9.101 1.00 76.44 400 ALA A N 1
ATOM 3090 C CA . ALA A 1 400 ? -12.487 12.135 -8.492 1.00 76.44 400 ALA A CA 1
ATOM 3091 C C . ALA A 1 400 ? -11.137 11.408 -8.384 1.00 76.44 400 ALA A C 1
ATOM 3093 O O . ALA A 1 400 ? -10.146 12.057 -8.046 1.00 76.44 400 ALA A O 1
ATOM 3094 N N . GLU A 1 401 ? -11.083 10.104 -8.676 1.00 78.69 401 GLU A N 1
ATOM 3095 C CA . GLU A 1 401 ? -9.912 9.235 -8.505 1.00 78.69 401 GLU A CA 1
ATOM 3096 C C . GLU A 1 401 ? -8.660 9.777 -9.199 1.00 78.69 401 GLU A C 1
ATOM 3098 O O . GLU A 1 401 ? -7.607 9.863 -8.568 1.00 78.69 401 GLU A O 1
ATOM 3103 N N . GLU A 1 402 ? -8.801 10.229 -10.449 1.00 73.94 402 GLU A N 1
ATOM 3104 C CA . GLU A 1 402 ? -7.698 10.739 -11.279 1.00 73.94 402 GLU A CA 1
ATOM 3105 C C . GLU A 1 402 ? -6.973 11.932 -10.639 1.00 73.94 402 GLU A C 1
ATOM 3107 O O . GLU A 1 402 ? -5.795 12.170 -10.903 1.00 73.94 402 GLU A O 1
ATOM 3112 N N . ASN A 1 403 ? -7.649 12.680 -9.758 1.00 77.69 403 ASN A N 1
ATOM 3113 C CA . ASN A 1 403 ? -7.022 13.796 -9.056 1.00 77.69 403 ASN A CA 1
ATOM 3114 C C . ASN A 1 403 ? -6.057 13.330 -7.962 1.00 77.69 403 ASN A C 1
ATOM 3116 O O . ASN A 1 403 ? -5.176 14.093 -7.572 1.00 77.69 403 ASN A O 1
ATOM 3120 N N . TYR A 1 404 ? -6.246 12.122 -7.429 1.00 82.38 404 TYR A N 1
ATOM 3121 C CA . TYR A 1 404 ? -5.524 11.616 -6.264 1.00 82.38 404 TYR A CA 1
ATOM 3122 C C . TYR A 1 404 ? -4.508 10.539 -6.633 1.00 82.38 404 TYR A C 1
ATOM 3124 O O . TYR A 1 404 ? -3.416 10.540 -6.066 1.00 82.38 404 TYR A O 1
ATOM 3132 N N . ALA A 1 405 ? -4.816 9.664 -7.591 1.00 87.06 405 ALA A N 1
ATOM 3133 C CA . ALA A 1 405 ? -3.947 8.563 -7.995 1.00 87.06 405 ALA A CA 1
ATOM 3134 C C . ALA A 1 405 ? -4.268 8.049 -9.401 1.00 87.06 405 ALA A C 1
ATOM 3136 O O . ALA A 1 405 ? -5.392 8.165 -9.879 1.00 87.06 405 ALA A O 1
ATOM 3137 N N . GLU A 1 406 ? -3.274 7.439 -10.041 1.00 89.50 406 GLU A N 1
ATOM 3138 C CA . GLU A 1 406 ? -3.418 6.787 -11.342 1.00 89.50 406 GLU A CA 1
ATOM 3139 C C . GLU A 1 406 ? -4.220 5.480 -11.216 1.00 89.50 406 GLU A C 1
ATOM 3141 O O . GLU A 1 406 ? -4.942 5.092 -12.135 1.00 89.50 406 GLU A O 1
ATOM 3146 N N . ILE A 1 407 ? -4.127 4.811 -10.058 1.00 92.44 407 ILE A N 1
ATOM 3147 C CA . ILE A 1 407 ? -4.871 3.585 -9.749 1.00 92.44 407 ILE A CA 1
ATOM 3148 C C . ILE A 1 407 ? -5.424 3.665 -8.325 1.00 92.44 407 ILE A C 1
ATOM 3150 O O . ILE A 1 407 ? -4.699 3.977 -7.379 1.00 92.44 407 ILE A O 1
ATOM 3154 N N . VAL A 1 408 ? -6.704 3.329 -8.160 1.00 92.00 408 VAL A N 1
ATOM 3155 C CA . VAL A 1 408 ? -7.359 3.226 -6.852 1.00 92.00 408 VAL A CA 1
ATOM 3156 C C . VAL A 1 408 ? -7.972 1.835 -6.706 1.00 92.00 408 VAL A C 1
ATOM 3158 O O . VAL A 1 408 ? -8.793 1.421 -7.520 1.00 92.00 408 VAL A O 1
ATOM 3161 N N . ILE A 1 409 ? -7.568 1.119 -5.661 1.00 92.56 409 ILE A N 1
ATOM 3162 C CA . ILE A 1 409 ? -8.061 -0.202 -5.280 1.00 92.56 409 ILE A CA 1
ATOM 3163 C C . ILE A 1 409 ? -9.049 -0.024 -4.130 1.00 92.56 409 ILE A C 1
ATOM 3165 O O . ILE A 1 409 ? -8.655 0.266 -2.998 1.00 92.56 409 ILE A O 1
ATOM 3169 N N . LYS A 1 410 ? -10.335 -0.196 -4.434 1.00 89.12 410 LYS A N 1
ATOM 3170 C CA . LYS A 1 410 ? -11.444 -0.169 -3.473 1.00 89.12 410 LYS A CA 1
ATOM 3171 C C . LYS A 1 410 ? -12.044 -1.565 -3.350 1.00 89.12 410 LYS A C 1
ATOM 3173 O O . LYS A 1 410 ? -11.933 -2.374 -4.273 1.00 89.12 410 LYS A O 1
ATOM 3178 N N . SER A 1 411 ? -12.709 -1.822 -2.228 1.00 88.75 411 SER A N 1
ATOM 3179 C CA . SER A 1 411 ? -13.556 -3.006 -2.120 1.00 88.75 411 SER A CA 1
ATOM 3180 C C . SER A 1 411 ? -14.769 -2.870 -3.047 1.00 88.75 411 SER A C 1
ATOM 3182 O O . SER A 1 411 ? -15.388 -1.806 -3.090 1.00 88.75 411 SER A O 1
ATOM 3184 N N . ILE A 1 412 ? -15.123 -3.929 -3.779 1.00 84.12 412 ILE A N 1
ATOM 3185 C CA . ILE A 1 412 ? -16.415 -4.011 -4.471 1.00 84.12 412 ILE A CA 1
ATOM 3186 C C . ILE A 1 412 ? -17.442 -4.357 -3.393 1.00 84.12 412 ILE A C 1
ATOM 3188 O O . ILE A 1 412 ? -17.422 -5.468 -2.876 1.00 84.12 412 ILE A O 1
ATOM 3192 N N . GLU A 1 413 ? -18.288 -3.401 -3.005 1.00 66.25 413 GLU A N 1
ATOM 3193 C CA . GLU A 1 413 ? -19.218 -3.530 -1.874 1.00 66.25 413 GLU A CA 1
ATOM 3194 C C . GLU A 1 413 ? -19.969 -4.876 -1.849 1.00 66.25 413 GLU A C 1
ATOM 3196 O O . GLU A 1 413 ? -20.966 -5.079 -2.545 1.00 66.25 413 GLU A O 1
ATOM 3201 N N . GLN A 1 414 ? -19.508 -5.791 -0.993 1.00 49.41 414 GLN A N 1
ATOM 3202 C CA . GLN A 1 414 ? -20.192 -7.032 -0.644 1.00 49.41 414 GLN A CA 1
ATOM 3203 C C . GLN A 1 414 ? -19.953 -7.344 0.837 1.00 49.41 414 GLN A C 1
ATOM 3205 O O . GLN A 1 414 ? -19.012 -8.043 1.185 1.00 49.41 414 GLN A O 1
ATOM 3210 N N . GLY A 1 415 ? -20.827 -6.822 1.704 1.00 49.94 415 GLY A N 1
ATOM 3211 C CA . GLY A 1 415 ? -21.019 -7.282 3.087 1.00 49.94 415 GLY A CA 1
ATOM 3212 C C . GLY A 1 415 ? -19.828 -7.156 4.058 1.00 49.94 415 GLY A C 1
ATOM 3213 O O . GLY A 1 415 ? -18.826 -7.854 3.948 1.00 49.94 415 GLY A O 1
ATOM 3214 N N . GLY A 1 416 ? -20.022 -6.374 5.125 1.00 57.88 416 GLY A N 1
ATOM 3215 C CA . GLY A 1 416 ?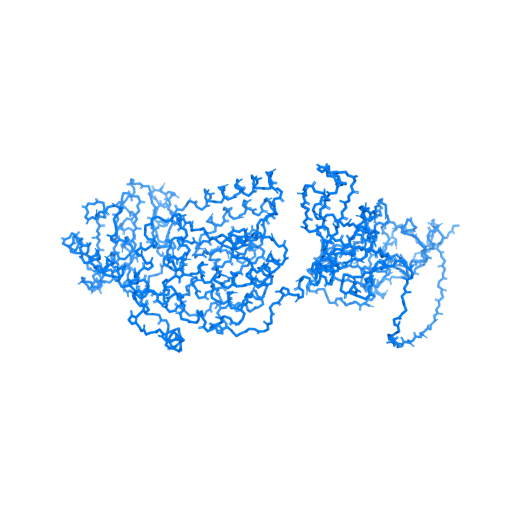 -19.082 -6.271 6.249 1.00 57.88 416 GLY A CA 1
ATOM 3216 C C . GLY A 1 416 ? -17.880 -5.357 5.987 1.00 57.88 416 GLY A C 1
ATOM 3217 O O . GLY A 1 416 ? -17.565 -5.019 4.851 1.00 57.88 416 GLY A O 1
ATOM 3218 N N . GLU A 1 417 ? -17.221 -4.932 7.065 1.00 68.12 417 GLU A N 1
ATOM 3219 C CA . GLU A 1 417 ? -16.027 -4.084 7.004 1.00 68.12 417 GLU A CA 1
ATOM 3220 C C . GLU A 1 417 ? -14.827 -4.908 6.503 1.00 68.12 417 GLU A C 1
ATOM 3222 O O . GLU A 1 417 ? -14.450 -5.929 7.095 1.00 68.12 417 GLU A O 1
ATOM 3227 N N . LYS A 1 418 ? -14.245 -4.487 5.377 1.00 86.00 418 LYS A N 1
ATOM 3228 C CA . LYS A 1 418 ? -13.053 -5.104 4.786 1.00 86.00 418 LYS A CA 1
ATOM 3229 C C . LYS A 1 418 ? -11.812 -4.356 5.254 1.00 86.00 418 LYS A C 1
ATOM 3231 O O . LYS A 1 418 ? -11.768 -3.131 5.202 1.00 86.00 418 LYS A O 1
ATOM 3236 N N . THR A 1 419 ? -10.807 -5.095 5.707 1.00 91.94 419 THR A N 1
ATOM 3237 C CA . THR A 1 419 ? -9.571 -4.504 6.226 1.00 91.94 419 THR A CA 1
ATOM 3238 C C . THR A 1 419 ? -8.628 -4.083 5.103 1.00 91.94 419 THR A C 1
ATOM 3240 O O . THR A 1 419 ? -8.638 -4.644 4.003 1.00 91.94 419 THR A O 1
ATOM 3243 N N . LEU A 1 420 ? -7.752 -3.119 5.391 1.00 94.50 420 LEU A N 1
ATOM 3244 C CA . LEU A 1 420 ? -6.690 -2.700 4.477 1.00 94.50 420 LEU A CA 1
ATOM 3245 C C . LEU A 1 420 ? -5.752 -3.859 4.155 1.00 94.50 420 LEU A C 1
ATOM 3247 O O . LEU A 1 420 ? -5.237 -3.935 3.040 1.00 94.50 420 LEU A O 1
ATOM 3251 N N . THR A 1 421 ? -5.551 -4.770 5.110 1.00 97.25 421 THR A N 1
ATOM 3252 C CA . THR A 1 421 ? -4.776 -5.993 4.909 1.00 97.25 421 THR A CA 1
ATOM 3253 C C . THR A 1 421 ? -5.393 -6.878 3.840 1.00 97.25 421 THR A C 1
ATOM 3255 O O . THR A 1 421 ? -4.661 -7.321 2.963 1.00 97.25 421 THR A O 1
ATOM 3258 N N . ALA A 1 422 ? -6.710 -7.105 3.856 1.00 95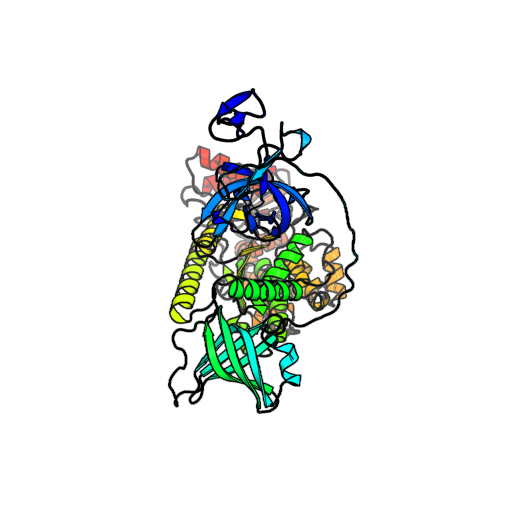.81 422 ALA A N 1
ATOM 3259 C CA . ALA A 1 422 ? -7.369 -7.937 2.851 1.00 95.81 422 ALA A CA 1
ATOM 3260 C C . ALA A 1 422 ? -7.188 -7.365 1.434 1.00 95.81 422 ALA A C 1
ATOM 3262 O O . ALA A 1 422 ? -6.740 -8.067 0.529 1.00 95.81 422 ALA A O 1
ATOM 3263 N N . LEU A 1 423 ? -7.429 -6.060 1.263 1.00 96.19 423 LEU A N 1
ATOM 3264 C CA . LEU A 1 423 ? -7.230 -5.372 -0.019 1.00 96.19 423 LEU A CA 1
ATOM 3265 C C . LEU A 1 423 ? -5.761 -5.392 -0.464 1.00 96.19 423 LEU A C 1
ATOM 3267 O O . LEU A 1 423 ? -5.452 -5.596 -1.637 1.00 96.19 423 LEU A O 1
ATOM 3271 N N . SER A 1 424 ? -4.844 -5.187 0.480 1.00 98.19 424 SER A N 1
ATOM 3272 C CA . SER A 1 424 ? -3.405 -5.193 0.211 1.00 98.19 424 SER A CA 1
ATOM 3273 C C . SER A 1 424 ? -2.899 -6.581 -0.155 1.00 98.19 424 SER A C 1
ATOM 3275 O O . SER A 1 424 ? -1.996 -6.698 -0.978 1.00 98.19 424 SER A O 1
ATOM 3277 N N . ALA A 1 425 ? -3.491 -7.629 0.416 1.00 97.69 425 ALA A N 1
ATOM 3278 C CA . ALA A 1 425 ? -3.149 -9.007 0.121 1.00 97.69 425 ALA A CA 1
ATOM 3279 C C . ALA A 1 425 ? -3.565 -9.405 -1.308 1.00 97.69 425 ALA A C 1
ATOM 3281 O O . ALA A 1 425 ? -2.779 -10.058 -1.986 1.00 97.69 425 ALA A O 1
ATOM 3282 N N . GLU A 1 426 ? -4.707 -8.927 -1.821 1.00 96.81 426 GLU A N 1
ATOM 3283 C CA . GLU A 1 426 ? -5.078 -9.101 -3.241 1.00 96.81 426 GLU A CA 1
ATOM 3284 C C . GLU A 1 426 ? -4.031 -8.499 -4.187 1.00 96.81 426 GLU A C 1
ATOM 3286 O O . GLU A 1 426 ? -3.550 -9.163 -5.106 1.00 96.81 426 GLU A O 1
ATOM 3291 N N . VAL A 1 427 ? -3.617 -7.253 -3.933 1.00 98.19 427 VAL A N 1
ATOM 3292 C CA . VAL A 1 427 ? -2.580 -6.591 -4.740 1.00 98.19 427 VAL A CA 1
ATOM 3293 C C . VAL A 1 427 ? -1.236 -7.309 -4.592 1.00 98.19 427 VAL A C 1
ATOM 3295 O O . VAL A 1 427 ? -0.531 -7.504 -5.577 1.00 98.19 427 VAL A O 1
ATOM 3298 N N . ALA A 1 428 ? -0.876 -7.743 -3.384 1.00 98.38 428 ALA A N 1
ATOM 3299 C CA . ALA A 1 428 ? 0.370 -8.458 -3.116 1.00 98.38 428 ALA A CA 1
ATOM 3300 C C . ALA A 1 428 ? 0.436 -9.827 -3.817 1.00 98.38 428 ALA A C 1
ATOM 3302 O O . ALA A 1 428 ? 1.511 -10.222 -4.276 1.00 98.38 428 ALA A O 1
ATOM 3303 N N . VAL A 1 429 ? -0.695 -10.530 -3.940 1.00 98.12 429 VAL A N 1
ATOM 3304 C CA . VAL A 1 429 ? -0.810 -11.760 -4.738 1.00 98.12 429 VAL A CA 1
ATOM 3305 C C . VAL A 1 429 ? -0.721 -11.451 -6.228 1.00 98.12 429 VAL A C 1
ATOM 3307 O O . VAL A 1 429 ? -0.031 -12.165 -6.946 1.00 98.12 429 VAL A O 1
ATOM 3310 N N . ALA A 1 430 ? -1.349 -10.376 -6.702 1.00 97.88 430 ALA A N 1
ATOM 3311 C CA . ALA A 1 430 ? -1.235 -9.963 -8.098 1.00 97.88 430 ALA A CA 1
ATOM 3312 C C . ALA A 1 430 ? 0.214 -9.594 -8.474 1.00 97.88 430 ALA A C 1
ATOM 3314 O O . ALA A 1 430 ? 0.690 -9.967 -9.544 1.00 97.88 430 ALA A O 1
ATOM 3315 N N . VAL A 1 431 ? 0.940 -8.897 -7.589 1.00 98.19 431 VAL A N 1
ATOM 3316 C CA . VAL A 1 431 ? 2.368 -8.573 -7.768 1.00 98.19 431 VAL A CA 1
ATOM 3317 C C . VAL A 1 431 ? 3.196 -9.848 -7.862 1.00 98.19 431 VAL A C 1
ATOM 3319 O O . VAL A 1 431 ? 4.077 -9.949 -8.717 1.00 98.19 431 VAL A O 1
ATOM 3322 N N . ASP A 1 432 ? 2.911 -10.818 -6.996 1.00 96.81 432 ASP A N 1
ATOM 3323 C CA . ASP A 1 432 ? 3.707 -12.028 -6.886 1.00 96.81 432 ASP A CA 1
ATOM 3324 C C . ASP A 1 432 ? 2.854 -13.293 -6.664 1.00 96.81 432 ASP A C 1
ATOM 3326 O O . ASP A 1 432 ? 2.743 -13.792 -5.536 1.00 96.81 432 ASP A O 1
ATOM 3330 N N . PRO A 1 433 ? 2.267 -13.865 -7.737 1.00 95.88 433 PRO A N 1
ATOM 3331 C CA . PRO A 1 433 ? 1.281 -14.945 -7.616 1.00 95.88 433 PRO A CA 1
ATOM 3332 C C . PRO A 1 433 ? 1.816 -16.190 -6.902 1.00 95.88 433 PRO A C 1
ATOM 3334 O O . PRO A 1 433 ? 1.083 -16.889 -6.201 1.00 95.88 433 PRO A O 1
ATOM 3337 N N . GLY A 1 434 ? 3.123 -16.451 -7.016 1.00 94.25 434 GLY A N 1
ATOM 3338 C CA . GLY A 1 434 ? 3.777 -17.585 -6.365 1.00 94.25 434 GLY A CA 1
ATOM 3339 C C . GLY A 1 434 ? 3.909 -17.466 -4.841 1.00 94.25 434 GLY A C 1
ATOM 3340 O O . GLY A 1 434 ? 4.421 -18.402 -4.232 1.00 94.25 434 GLY A O 1
ATOM 3341 N N . ARG A 1 435 ? 3.492 -16.349 -4.227 1.00 92.44 435 ARG A N 1
ATOM 3342 C CA . ARG A 1 435 ? 3.489 -16.147 -2.768 1.00 92.44 435 ARG A CA 1
ATOM 3343 C C . ARG A 1 435 ? 2.132 -16.264 -2.108 1.00 92.44 435 ARG A C 1
ATOM 3345 O O . ARG A 1 435 ? 2.064 -16.145 -0.893 1.00 92.44 435 ARG A O 1
ATOM 3352 N N . ARG A 1 436 ? 1.063 -16.549 -2.853 1.00 95.25 436 ARG A N 1
ATOM 3353 C CA . ARG A 1 436 ? -0.301 -16.606 -2.303 1.00 95.25 436 ARG A CA 1
ATOM 3354 C C . ARG A 1 436 ? -0.396 -17.364 -0.974 1.00 95.25 436 ARG A C 1
ATOM 3356 O O . ARG A 1 436 ? -0.919 -16.822 -0.008 1.00 95.25 436 ARG A O 1
ATOM 3363 N N . ASN A 1 437 ? 0.182 -18.562 -0.896 1.00 94.06 437 ASN A N 1
ATOM 3364 C CA . ASN A 1 437 ? 0.134 -19.406 0.306 1.00 94.06 437 ASN A CA 1
ATOM 3365 C C . ASN A 1 437 ? 0.840 -18.798 1.534 1.00 94.06 437 ASN A C 1
ATOM 3367 O O . ASN A 1 437 ? 0.531 -19.188 2.652 1.00 94.06 437 ASN A O 1
ATOM 3371 N N . GLU A 1 438 ? 1.764 -17.854 1.341 1.00 95.00 438 GLU A N 1
ATOM 3372 C CA . GLU A 1 438 ? 2.424 -17.102 2.418 1.00 95.00 438 GLU A CA 1
ATOM 3373 C C . GLU A 1 438 ? 1.593 -15.892 2.886 1.00 95.00 438 GLU A C 1
ATOM 3375 O O . GLU A 1 438 ? 2.001 -15.211 3.821 1.00 95.00 438 GLU A O 1
ATOM 3380 N N . LEU A 1 439 ? 0.471 -15.573 2.228 1.00 96.75 439 LEU A N 1
ATOM 3381 C CA . LEU A 1 439 ? -0.313 -14.355 2.477 1.00 96.75 439 LEU A CA 1
ATOM 3382 C C . LEU A 1 439 ? -1.752 -14.634 2.937 1.00 96.75 439 LEU A C 1
ATOM 3384 O O . LEU A 1 439 ? -2.372 -13.765 3.551 1.00 96.75 439 LEU A O 1
ATOM 3388 N N . ILE A 1 440 ? -2.296 -15.824 2.657 1.00 96.12 440 ILE A N 1
ATOM 3389 C CA . ILE A 1 440 ? -3.719 -16.142 2.874 1.00 96.12 440 ILE A CA 1
ATOM 3390 C C . ILE A 1 440 ? -4.183 -16.049 4.339 1.00 96.12 440 ILE A C 1
ATOM 3392 O O . ILE A 1 440 ? -5.371 -15.866 4.591 1.00 96.12 440 ILE A O 1
ATOM 3396 N N . HIS A 1 441 ? -3.274 -16.143 5.315 1.00 95.44 441 HIS A N 1
ATOM 3397 C CA . HIS A 1 441 ? -3.592 -16.030 6.744 1.00 95.44 441 HIS A CA 1
ATOM 3398 C C . HIS A 1 441 ? -3.652 -14.586 7.251 1.00 95.44 441 HIS A C 1
ATOM 3400 O O . HIS A 1 441 ? -4.262 -14.319 8.289 1.00 95.44 441 HIS A O 1
ATOM 3406 N N . LEU A 1 442 ? -3.023 -13.646 6.542 1.00 97.19 442 LEU A N 1
ATOM 3407 C CA . LEU A 1 442 ? -2.856 -12.264 6.997 1.00 97.19 442 LEU A CA 1
ATOM 3408 C C . LEU A 1 442 ? -4.184 -11.514 7.175 1.00 97.19 442 LEU A C 1
ATOM 3410 O O . LEU A 1 442 ? -4.319 -10.823 8.192 1.00 97.19 442 LEU A O 1
ATOM 3414 N N . PRO A 1 443 ? -5.193 -11.659 6.285 1.00 96.38 443 PRO A N 1
ATOM 3415 C CA . PRO A 1 443 ? -6.492 -11.031 6.495 1.00 96.38 443 PRO A CA 1
ATOM 3416 C C . PRO A 1 443 ? -7.111 -11.408 7.843 1.00 96.38 443 PRO A C 1
ATOM 3418 O O . PRO A 1 443 ? -7.590 -10.523 8.544 1.00 96.38 443 PRO A O 1
ATOM 3421 N N . ALA A 1 444 ? -7.015 -12.668 8.283 1.00 95.62 444 ALA A N 1
ATOM 3422 C CA . ALA A 1 444 ? -7.549 -13.089 9.581 1.00 95.62 444 ALA A CA 1
ATOM 3423 C C . ALA A 1 444 ? -6.860 -12.381 10.760 1.00 95.62 444 ALA A C 1
ATOM 3425 O O . ALA A 1 444 ? -7.528 -11.972 11.709 1.00 95.62 444 ALA A O 1
ATOM 3426 N N . ILE A 1 445 ? -5.539 -12.181 10.681 1.00 95.75 445 ILE A N 1
ATOM 3427 C CA . ILE A 1 445 ? -4.747 -11.487 11.711 1.00 95.75 445 ILE A CA 1
ATOM 3428 C C . ILE A 1 445 ? -5.155 -10.019 11.831 1.00 95.75 445 ILE A C 1
ATOM 3430 O O . ILE A 1 445 ? -5.089 -9.460 12.922 1.00 95.75 445 ILE A O 1
ATOM 3434 N N . SER A 1 446 ? -5.596 -9.378 10.748 1.00 94.50 446 SER A N 1
ATOM 3435 C CA . SER A 1 446 ? -5.937 -7.950 10.763 1.00 94.50 446 SER A CA 1
ATOM 3436 C C . SER A 1 446 ? -7.165 -7.595 11.614 1.00 94.50 446 SER A C 1
ATOM 3438 O O . SER A 1 446 ? -7.258 -6.473 12.119 1.00 94.50 446 SER A O 1
ATOM 3440 N N . TYR A 1 447 ? -8.067 -8.549 11.862 1.00 91.44 447 TYR A N 1
ATOM 3441 C CA . TYR A 1 447 ? -9.260 -8.335 12.682 1.00 91.44 447 TYR A CA 1
ATOM 3442 C C . TYR A 1 447 ? -8.947 -8.466 14.177 1.00 91.44 447 TYR A C 1
ATOM 3444 O O . TYR A 1 447 ? -8.341 -9.438 14.621 1.00 91.44 447 TYR A O 1
ATOM 3452 N N . TRP A 1 448 ? -9.417 -7.508 14.985 1.00 86.69 448 TRP A N 1
ATOM 3453 C CA . TRP A 1 448 ? -9.321 -7.596 16.452 1.00 86.69 448 TRP A CA 1
ATOM 3454 C C . TRP A 1 448 ? -10.130 -8.781 17.002 1.00 86.69 448 TRP A C 1
ATOM 3456 O O . TRP A 1 448 ? -9.660 -9.527 17.862 1.00 86.69 448 TRP A O 1
ATOM 3466 N N . LYS A 1 449 ? -11.359 -8.942 16.496 1.00 83.19 449 LYS A N 1
ATOM 3467 C CA . LYS A 1 449 ? -12.307 -10.019 16.806 1.00 83.19 449 LYS A CA 1
ATOM 3468 C C . LYS A 1 449 ? -13.191 -10.297 15.596 1.00 83.19 449 LYS A C 1
ATOM 3470 O O . LYS A 1 449 ? -13.323 -9.438 14.732 1.00 83.19 449 LYS A O 1
ATOM 3475 N N . ASN A 1 450 ? -13.839 -11.464 15.598 1.00 84.62 450 ASN A N 1
ATOM 3476 C CA . ASN A 1 450 ? -14.840 -11.858 14.602 1.00 84.62 450 ASN A CA 1
ATOM 3477 C C . ASN A 1 450 ? -14.325 -11.741 13.159 1.00 84.62 450 ASN A C 1
ATOM 3479 O O . ASN A 1 450 ? -15.032 -11.233 12.290 1.00 84.62 450 ASN A O 1
ATOM 3483 N N . ALA A 1 451 ? -13.089 -12.192 12.918 1.00 90.31 451 ALA A N 1
ATOM 3484 C CA . ALA A 1 451 ? -12.595 -12.355 11.557 1.00 90.31 451 ALA A CA 1
ATOM 3485 C C . ALA A 1 451 ? -13.589 -13.226 10.760 1.00 90.31 451 ALA A C 1
ATOM 3487 O O . ALA A 1 451 ? -14.066 -14.223 11.313 1.00 90.31 451 ALA A O 1
ATOM 3488 N N . PRO A 1 452 ? -13.907 -12.873 9.501 1.00 91.50 452 PRO A N 1
ATOM 3489 C CA . PRO A 1 452 ? -14.745 -13.696 8.637 1.00 91.50 452 PRO A CA 1
ATOM 3490 C C . PRO A 1 452 ? -14.297 -15.162 8.613 1.00 91.50 452 PRO A C 1
ATOM 3492 O O . PRO A 1 452 ? -13.098 -15.442 8.530 1.00 91.50 452 PRO A O 1
ATOM 3495 N N . ASP A 1 453 ? -15.260 -16.089 8.645 1.00 91.94 453 ASP A N 1
ATOM 3496 C CA . ASP A 1 453 ? -14.988 -17.534 8.682 1.00 91.94 453 ASP A CA 1
ATOM 3497 C C . ASP A 1 453 ? -14.095 -17.977 7.512 1.00 91.94 453 ASP A C 1
ATOM 3499 O O . ASP A 1 453 ? -13.189 -18.783 7.701 1.00 91.94 453 ASP A O 1
ATOM 3503 N N . THR A 1 454 ? -14.269 -17.373 6.334 1.00 92.50 454 THR A N 1
ATOM 3504 C CA . THR A 1 454 ? -13.440 -17.622 5.145 1.00 92.50 454 THR A CA 1
ATOM 3505 C C . THR A 1 454 ? -11.958 -17.335 5.391 1.00 92.50 454 THR A C 1
ATOM 3507 O O . THR A 1 454 ? -11.103 -18.151 5.056 1.00 92.50 454 THR A O 1
ATOM 3510 N N . TYR A 1 455 ? -11.622 -16.210 6.026 1.00 94.69 455 TYR A N 1
ATOM 3511 C CA . TYR A 1 455 ? -10.233 -15.891 6.361 1.00 94.69 455 TYR A CA 1
ATOM 3512 C C . TYR A 1 455 ? -9.696 -16.780 7.480 1.00 94.69 455 TYR A C 1
ATOM 3514 O O . TYR A 1 455 ? -8.518 -17.131 7.471 1.00 94.69 455 TYR A O 1
ATOM 3522 N N . MET A 1 456 ? -10.542 -17.170 8.435 1.00 94.94 456 MET A N 1
ATOM 3523 C CA . MET A 1 456 ? -10.156 -18.110 9.489 1.00 94.94 456 MET A CA 1
ATOM 3524 C C . MET A 1 456 ? -9.837 -19.501 8.928 1.00 94.94 456 MET A C 1
ATOM 3526 O O . MET A 1 456 ? -8.883 -20.137 9.379 1.00 94.94 456 MET A O 1
ATOM 3530 N N . GLU A 1 457 ? -10.600 -19.966 7.938 1.00 95.19 457 GLU A N 1
ATOM 3531 C CA . GLU A 1 457 ? -10.339 -21.215 7.218 1.00 95.19 457 GLU A CA 1
ATOM 3532 C C . GLU A 1 457 ? -9.017 -21.144 6.448 1.00 95.19 457 GLU A C 1
ATOM 3534 O O . GLU A 1 457 ? -8.161 -22.006 6.643 1.00 95.19 457 GLU A O 1
ATOM 3539 N N . LEU A 1 458 ? -8.793 -20.073 5.681 1.00 95.88 458 LEU A N 1
ATOM 3540 C CA . LEU A 1 458 ? -7.532 -19.840 4.967 1.00 95.88 458 LEU A CA 1
ATOM 3541 C C . LEU A 1 458 ? -6.321 -19.768 5.908 1.00 95.88 458 LEU A C 1
ATOM 3543 O O . LEU A 1 458 ? -5.272 -20.354 5.636 1.00 95.88 458 LEU A O 1
ATOM 3547 N N . ALA A 1 459 ? -6.460 -19.092 7.050 1.00 95.12 459 ALA A N 1
ATOM 3548 C CA . ALA A 1 459 ? -5.397 -19.028 8.044 1.00 95.12 459 ALA A CA 1
ATOM 3549 C C . ALA A 1 459 ? -5.069 -20.412 8.617 1.00 95.12 459 ALA A C 1
ATOM 3551 O O . ALA A 1 459 ? -3.897 -20.766 8.756 1.00 95.12 459 ALA A O 1
ATOM 3552 N N . LYS A 1 460 ? -6.093 -21.231 8.874 1.00 95.12 460 LYS A N 1
ATOM 3553 C CA . LYS A 1 460 ? -5.919 -22.609 9.332 1.00 95.12 460 LYS A CA 1
ATOM 3554 C C . LYS A 1 460 ? -5.249 -23.491 8.278 1.00 95.12 460 LYS A C 1
ATOM 3556 O O . LYS A 1 460 ? -4.394 -24.301 8.630 1.00 95.12 460 LYS A O 1
ATOM 3561 N N . GLU A 1 461 ? -5.596 -23.334 7.002 1.00 93.69 461 GLU A N 1
ATOM 3562 C CA . GLU A 1 461 ? -4.931 -24.027 5.889 1.00 93.69 461 GLU A CA 1
ATOM 3563 C C . GLU A 1 461 ? -3.439 -23.677 5.799 1.00 93.69 461 GLU A C 1
ATOM 3565 O O . GLU A 1 461 ? -2.616 -24.558 5.547 1.00 93.69 461 GLU A O 1
ATOM 3570 N N . ALA A 1 462 ? -3.081 -22.426 6.099 1.00 92.75 462 ALA A N 1
ATOM 3571 C CA . ALA A 1 462 ? -1.695 -21.971 6.215 1.00 92.75 462 ALA A CA 1
ATOM 3572 C C . ALA A 1 462 ? -0.998 -22.387 7.530 1.00 92.75 462 ALA A C 1
ATOM 3574 O O . ALA A 1 462 ? 0.175 -22.079 7.725 1.00 92.75 462 ALA A O 1
ATOM 3575 N N . GLY A 1 463 ? -1.686 -23.088 8.440 1.00 91.94 463 GLY A N 1
ATOM 3576 C CA . GLY A 1 463 ? -1.127 -23.559 9.713 1.00 91.94 463 GLY A CA 1
ATOM 3577 C C . GLY A 1 463 ? -1.217 -22.564 10.876 1.00 91.94 463 GLY A C 1
ATOM 3578 O O . GLY A 1 463 ? -0.602 -22.791 11.920 1.00 91.94 463 GLY A O 1
ATOM 3579 N N . TYR A 1 464 ? -1.991 -21.485 10.737 1.00 92.06 464 TYR A N 1
ATOM 3580 C CA . TYR A 1 464 ? -2.208 -20.484 11.781 1.00 92.06 464 TYR A CA 1
ATOM 3581 C C . TYR A 1 464 ? -3.526 -20.743 12.517 1.00 92.06 464 TYR A C 1
ATOM 3583 O O . TYR A 1 464 ? -4.617 -20.466 12.025 1.00 92.06 464 TYR A O 1
ATOM 3591 N N . GLU A 1 465 ? -3.421 -21.258 13.740 1.00 91.00 465 GLU A N 1
ATOM 3592 C CA . GLU A 1 465 ? -4.569 -21.466 14.627 1.00 91.00 465 GLU A CA 1
ATOM 3593 C C . GLU A 1 465 ? -5.018 -20.158 15.306 1.00 91.00 465 GLU A C 1
ATOM 3595 O O . GLU A 1 465 ? -4.234 -19.221 15.480 1.00 91.00 465 GLU A O 1
ATOM 3600 N N . LEU A 1 466 ? -6.271 -20.117 15.776 1.00 91.25 466 LEU A N 1
ATOM 3601 C CA . LEU A 1 466 ? -6.903 -18.927 16.373 1.00 91.25 466 LEU A CA 1
ATOM 3602 C C . LEU A 1 466 ? -6.078 -18.274 17.500 1.00 91.25 466 LEU A C 1
ATOM 3604 O O . LEU A 1 466 ? -6.012 -17.048 17.589 1.00 91.25 466 LEU A O 1
ATOM 3608 N N . ASP A 1 467 ? -5.443 -19.077 18.361 1.00 92.12 467 ASP A N 1
ATOM 3609 C CA . ASP A 1 467 ? -4.594 -18.556 19.444 1.00 92.12 467 ASP A CA 1
ATOM 3610 C C . ASP A 1 467 ? -3.382 -17.789 18.894 1.00 92.12 467 ASP A C 1
ATOM 3612 O O . ASP A 1 467 ? -3.096 -16.676 19.340 1.00 92.12 467 ASP A O 1
ATOM 3616 N N . MET A 1 468 ? -2.716 -18.347 17.877 1.00 92.56 468 MET A N 1
ATOM 3617 C CA . MET A 1 468 ? -1.559 -17.727 17.234 1.00 92.56 468 MET A CA 1
ATOM 3618 C C . MET A 1 468 ? -1.954 -16.438 16.509 1.00 92.56 468 MET A C 1
ATOM 3620 O O . MET A 1 468 ? -1.302 -15.415 16.701 1.00 92.56 468 MET A O 1
ATOM 3624 N N . ILE A 1 469 ? -3.066 -16.447 15.763 1.00 94.25 469 ILE A N 1
ATOM 3625 C CA . ILE A 1 469 ? -3.618 -15.257 15.088 1.00 94.25 469 ILE A CA 1
ATOM 3626 C C . ILE A 1 469 ? -3.808 -14.111 16.092 1.00 94.25 469 ILE A C 1
ATOM 3628 O O . ILE A 1 469 ? -3.312 -13.000 15.889 1.00 94.25 469 ILE A O 1
ATOM 3632 N N . GLY A 1 470 ? -4.458 -14.394 17.226 1.00 94.00 470 GLY A N 1
ATOM 3633 C CA . GLY A 1 470 ? -4.680 -13.398 18.272 1.00 94.00 470 GLY A CA 1
ATOM 3634 C C . GLY A 1 470 ? -3.386 -12.900 18.922 1.00 94.00 470 GLY A C 1
ATOM 3635 O O . GLY A 1 470 ? -3.276 -11.716 19.246 1.00 94.00 470 GLY A O 1
ATOM 3636 N N . LYS A 1 471 ? -2.392 -13.775 19.119 1.00 95.56 471 LYS A N 1
ATOM 3637 C CA . LYS A 1 471 ? -1.079 -13.396 19.666 1.00 95.56 471 LYS A CA 1
ATOM 3638 C C . LYS A 1 471 ? -0.305 -12.492 18.714 1.00 95.56 471 LYS A C 1
ATOM 3640 O O . LYS A 1 471 ? 0.227 -11.483 19.172 1.00 95.56 471 LYS A O 1
ATOM 3645 N N . ILE A 1 472 ? -0.297 -12.801 17.416 1.00 95.69 472 ILE A N 1
ATOM 3646 C CA . ILE A 1 472 ? 0.343 -11.962 16.396 1.00 95.69 472 ILE A CA 1
ATOM 3647 C C . ILE A 1 472 ? -0.320 -10.581 16.365 1.00 95.69 472 ILE A C 1
ATOM 3649 O O . ILE A 1 472 ? 0.379 -9.574 16.469 1.00 95.69 472 ILE A O 1
ATOM 3653 N N . HIS A 1 473 ? -1.657 -10.509 16.322 1.00 95.75 473 HIS A N 1
ATOM 3654 C CA . HIS A 1 473 ? -2.374 -9.228 16.341 1.00 95.75 473 HIS A CA 1
ATOM 3655 C C . HIS A 1 473 ? -1.977 -8.377 17.555 1.00 95.75 473 HIS A C 1
ATOM 3657 O O . HIS A 1 473 ? -1.646 -7.196 17.428 1.00 95.75 473 HIS A O 1
ATOM 3663 N N . ARG A 1 474 ? -1.976 -8.976 18.753 1.00 95.94 474 ARG A N 1
ATOM 3664 C CA . ARG A 1 474 ? -1.600 -8.290 20.000 1.00 95.94 474 ARG A CA 1
ATOM 3665 C C . ARG A 1 474 ? -0.132 -7.870 20.014 1.00 95.94 474 ARG A C 1
ATOM 3667 O O . ARG A 1 474 ? 0.174 -6.776 20.484 1.00 95.94 474 ARG A O 1
ATOM 3674 N N . ALA A 1 475 ? 0.766 -8.689 19.476 1.00 95.19 475 ALA A N 1
ATOM 3675 C CA . ALA A 1 475 ? 2.175 -8.337 19.349 1.00 95.19 475 ALA A CA 1
ATOM 3676 C C . ALA A 1 475 ? 2.365 -7.114 18.436 1.00 95.19 475 ALA A C 1
ATOM 3678 O O . ALA A 1 475 ? 3.015 -6.142 18.827 1.00 95.19 475 ALA A O 1
ATOM 3679 N N . ILE A 1 476 ? 1.701 -7.103 17.276 1.00 95.00 476 ILE A N 1
ATOM 3680 C CA . ILE A 1 476 ? 1.724 -5.967 16.348 1.00 95.00 476 ILE A CA 1
ATOM 3681 C C . ILE A 1 476 ? 1.055 -4.737 16.965 1.00 95.00 476 ILE A C 1
ATOM 3683 O O . ILE A 1 476 ? 1.512 -3.628 16.724 1.00 95.00 476 ILE A O 1
ATOM 3687 N N . ALA A 1 477 ? 0.032 -4.884 17.810 1.00 94.44 477 ALA A N 1
ATOM 3688 C CA . ALA A 1 477 ? -0.576 -3.759 18.526 1.00 94.44 477 ALA A CA 1
ATOM 3689 C C . ALA A 1 477 ? 0.408 -3.033 19.457 1.00 94.44 477 ALA A C 1
ATOM 3691 O O . ALA A 1 477 ? 0.399 -1.799 19.520 1.00 94.44 477 ALA A O 1
ATOM 3692 N N . VAL A 1 478 ? 1.273 -3.778 20.152 1.00 93.56 478 VAL A N 1
ATOM 3693 C CA . VAL A 1 478 ? 2.344 -3.198 20.978 1.00 93.56 478 VAL A CA 1
ATOM 3694 C C . VAL A 1 478 ? 3.346 -2.462 20.095 1.00 93.56 478 VAL A C 1
ATOM 3696 O O . VAL A 1 478 ? 3.693 -1.309 20.372 1.00 93.56 478 VAL A O 1
ATOM 3699 N N . GLU A 1 479 ? 3.769 -3.089 18.997 1.00 90.62 479 GLU A N 1
ATOM 3700 C CA . GLU A 1 479 ? 4.711 -2.470 18.071 1.00 90.62 479 GLU A CA 1
ATOM 3701 C C . GLU A 1 479 ? 4.118 -1.236 17.386 1.00 90.62 479 GLU A C 1
ATOM 3703 O O . GLU A 1 479 ? 4.751 -0.187 17.376 1.00 90.62 479 GLU A O 1
ATOM 3708 N N . ALA A 1 480 ? 2.888 -1.280 16.890 1.00 89.62 480 ALA A N 1
ATOM 3709 C CA . ALA A 1 480 ? 2.238 -0.137 16.256 1.00 89.62 480 ALA A CA 1
ATOM 3710 C C . ALA A 1 480 ? 2.075 1.050 17.223 1.00 89.62 480 ALA A C 1
ATOM 3712 O O . ALA A 1 480 ? 2.056 2.204 16.794 1.00 89.62 480 ALA A O 1
ATOM 3713 N N . PHE A 1 481 ? 1.990 0.801 18.536 1.00 88.94 481 PHE A N 1
ATOM 3714 C CA . PHE A 1 481 ? 1.862 1.863 19.531 1.00 88.94 481 PHE A CA 1
ATOM 3715 C C . PHE A 1 481 ? 3.163 2.651 19.748 1.00 88.94 481 PHE A C 1
ATOM 3717 O O . PHE A 1 481 ? 3.118 3.887 19.831 1.00 88.94 481 PHE A O 1
ATOM 3724 N N . TYR A 1 482 ? 4.304 1.963 19.847 1.00 86.19 482 TYR A N 1
ATOM 3725 C CA . TYR A 1 482 ? 5.614 2.569 20.111 1.00 86.19 482 TYR A CA 1
ATOM 3726 C C . TYR A 1 482 ? 6.353 2.927 18.820 1.00 86.19 482 TYR A C 1
ATOM 3728 O O . TYR A 1 482 ? 6.299 2.195 17.851 1.00 86.19 482 TYR A O 1
ATOM 3736 N N . GLN A 1 483 ? 7.113 4.027 18.794 1.00 77.69 483 GLN A N 1
ATOM 3737 C CA . GLN A 1 483 ? 7.854 4.466 17.593 1.00 77.69 483 GLN A CA 1
ATOM 3738 C C . GLN A 1 483 ? 7.001 4.494 16.306 1.00 77.69 483 GLN A C 1
ATOM 3740 O O . GLN A 1 483 ? 7.420 4.001 15.264 1.00 77.69 483 GLN A O 1
ATOM 3745 N N . ARG A 1 484 ? 5.825 5.129 16.363 1.00 75.56 484 ARG A N 1
ATOM 3746 C CA . ARG A 1 484 ? 4.810 5.163 15.286 1.00 75.56 484 ARG A CA 1
ATOM 3747 C C . ARG A 1 484 ? 5.284 5.654 13.910 1.00 75.56 484 ARG A C 1
ATOM 3749 O O . ARG A 1 484 ? 4.560 5.509 12.937 1.00 75.56 484 ARG A O 1
ATOM 3756 N N . ASN A 1 485 ? 6.465 6.265 13.836 1.00 73.25 485 ASN A N 1
ATOM 3757 C CA . ASN A 1 485 ? 7.053 6.783 12.598 1.00 73.25 485 ASN A CA 1
ATOM 3758 C C . ASN A 1 485 ? 8.103 5.826 11.992 1.00 73.25 485 ASN A C 1
ATOM 3760 O O . ASN A 1 485 ? 8.679 6.139 10.954 1.00 73.25 485 ASN A O 1
ATOM 3764 N N . SER A 1 486 ? 8.392 4.700 12.652 1.00 83.25 486 SER A N 1
ATOM 3765 C CA . SER A 1 486 ? 9.338 3.676 12.205 1.00 83.25 486 SER A CA 1
ATOM 3766 C C . SER A 1 486 ? 8.581 2.485 11.635 1.00 83.25 486 SER A C 1
ATOM 3768 O O . SER A 1 486 ? 7.623 2.018 12.242 1.00 83.25 486 SER A O 1
ATOM 3770 N N . SER A 1 487 ? 9.026 1.969 10.491 1.00 79.81 487 SER A N 1
ATOM 3771 C CA . SER A 1 487 ? 8.402 0.811 9.843 1.00 79.81 487 SER A CA 1
ATOM 3772 C C . SER A 1 487 ? 8.641 -0.500 10.572 1.00 79.81 487 SER A C 1
ATOM 3774 O O . SER A 1 487 ? 7.820 -1.413 10.463 1.00 79.81 487 SER A O 1
ATOM 3776 N N . LYS A 1 488 ? 9.762 -0.594 11.302 1.00 87.25 488 LYS A N 1
ATOM 3777 C CA . LYS A 1 488 ? 10.171 -1.789 12.054 1.00 87.25 488 LYS A CA 1
ATOM 3778 C C . LY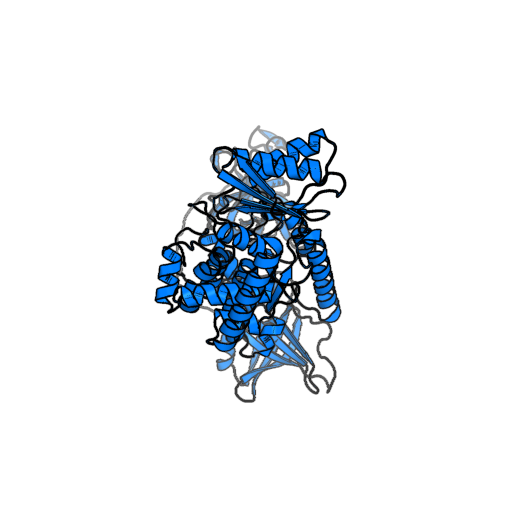S A 1 488 ? 10.157 -3.051 11.190 1.00 87.25 488 LYS A C 1
ATOM 3780 O O . LYS A 1 488 ? 9.731 -4.104 11.651 1.00 87.25 488 LYS A O 1
ATOM 3785 N N . ARG A 1 489 ? 10.592 -2.906 9.930 1.00 90.62 489 ARG A N 1
ATOM 3786 C CA . ARG A 1 489 ? 10.529 -3.924 8.869 1.00 90.62 489 ARG A CA 1
ATOM 3787 C C . ARG A 1 489 ? 10.799 -5.335 9.377 1.00 90.62 489 ARG A C 1
ATOM 3789 O O . ARG A 1 489 ? 9.890 -6.151 9.338 1.00 90.62 489 ARG A O 1
ATOM 3796 N N . GLU A 1 490 ? 11.995 -5.570 9.909 1.00 90.06 490 GLU A N 1
ATOM 3797 C CA . GLU A 1 490 ? 12.414 -6.908 10.341 1.00 90.06 490 GLU A CA 1
ATOM 3798 C C . GLU A 1 490 ? 11.537 -7.458 11.470 1.00 90.06 490 GLU A C 1
ATOM 3800 O O . GLU A 1 490 ? 11.097 -8.592 11.396 1.00 90.06 490 GLU A O 1
ATOM 3805 N N . MET A 1 491 ? 11.186 -6.645 12.472 1.00 91.19 491 MET A N 1
ATOM 3806 C CA . MET A 1 491 ? 10.352 -7.108 13.589 1.00 91.19 491 MET A CA 1
ATOM 3807 C C . MET A 1 491 ? 8.929 -7.460 13.148 1.00 91.19 491 MET A C 1
ATOM 3809 O O . MET A 1 491 ? 8.379 -8.458 13.599 1.00 91.19 491 MET A O 1
ATOM 3813 N N . ILE A 1 492 ? 8.323 -6.642 12.282 1.00 93.62 492 ILE A N 1
ATOM 3814 C CA . ILE A 1 492 ? 6.978 -6.917 11.757 1.00 93.62 492 ILE A CA 1
ATOM 3815 C C . ILE A 1 492 ? 7.011 -8.140 10.834 1.00 93.62 492 ILE A C 1
ATOM 3817 O O . ILE A 1 492 ? 6.132 -8.991 10.927 1.00 93.62 492 ILE A O 1
ATOM 3821 N N . SER A 1 493 ? 8.043 -8.259 9.994 1.00 92.06 493 SER A N 1
ATOM 3822 C CA . SER A 1 493 ? 8.254 -9.427 9.135 1.00 92.06 493 SER A CA 1
ATOM 3823 C C . SER A 1 493 ? 8.418 -10.708 9.961 1.00 92.06 493 SER A C 1
ATOM 3825 O O . SER A 1 493 ? 7.726 -11.693 9.718 1.00 92.06 493 SER A O 1
ATOM 3827 N N . ASP A 1 494 ? 9.238 -10.665 11.014 1.00 92.00 494 ASP A N 1
ATOM 3828 C CA . ASP A 1 494 ? 9.461 -11.778 11.939 1.00 92.00 494 ASP A CA 1
ATOM 3829 C C . ASP A 1 494 ? 8.187 -12.221 12.669 1.00 92.00 494 ASP A C 1
ATOM 3831 O O . ASP A 1 494 ? 8.088 -13.380 13.050 1.00 92.00 494 ASP A O 1
ATOM 3835 N N . MET A 1 495 ? 7.223 -11.320 12.889 1.00 93.62 495 MET A N 1
ATOM 3836 C CA . MET A 1 495 ? 5.939 -11.651 13.520 1.00 93.62 495 MET A CA 1
ATOM 3837 C C . MET A 1 495 ? 4.916 -12.239 12.539 1.00 93.62 495 MET A C 1
ATOM 3839 O O . MET A 1 495 ? 4.065 -13.026 12.949 1.00 93.62 495 MET A O 1
ATOM 3843 N N . LEU A 1 496 ? 4.948 -11.815 11.272 1.00 93.81 496 LEU A N 1
ATOM 3844 C CA . LEU A 1 496 ? 3.959 -12.199 10.256 1.00 93.81 496 LEU A CA 1
ATOM 3845 C C . LEU A 1 496 ? 4.369 -13.438 9.458 1.00 93.81 496 LEU A C 1
ATOM 3847 O O . LEU A 1 496 ? 3.530 -14.297 9.175 1.00 93.81 496 LEU A O 1
ATOM 3851 N N . PHE A 1 497 ? 5.652 -13.508 9.110 1.00 90.31 497 PHE A N 1
ATOM 3852 C CA . PHE A 1 497 ? 6.240 -14.495 8.204 1.00 90.31 497 PHE A CA 1
ATOM 3853 C C . PHE A 1 497 ? 7.348 -15.311 8.872 1.00 90.31 497 PHE A C 1
ATOM 3855 O O . PHE A 1 497 ? 7.601 -16.449 8.483 1.00 90.31 497 PHE A O 1
ATOM 3862 N N . GLY A 1 498 ? 8.023 -14.736 9.870 1.00 71.75 498 GLY A N 1
ATOM 3863 C CA . GLY A 1 498 ? 9.026 -15.441 10.656 1.00 71.75 498 GLY A CA 1
ATOM 3864 C C . GLY A 1 498 ? 8.386 -16.374 11.680 1.00 71.75 498 GLY A C 1
ATOM 3865 O O . GLY A 1 498 ? 7.417 -16.041 12.354 1.00 71.75 498 GLY A O 1
ATOM 3866 N N . GLU A 1 499 ? 8.970 -17.550 11.881 1.00 67.38 499 GLU A N 1
ATOM 3867 C CA . GLU A 1 499 ? 8.592 -18.446 12.982 1.00 67.38 499 GLU A CA 1
ATOM 3868 C C . GLU A 1 499 ? 9.127 -17.937 14.344 1.00 67.38 499 GLU A C 1
ATOM 3870 O O . GLU A 1 499 ? 9.446 -18.728 15.232 1.00 67.38 499 GLU A O 1
ATOM 3875 N N . ASN A 1 500 ? 9.280 -16.616 14.537 1.00 82.50 500 ASN A N 1
ATOM 3876 C CA . ASN A 1 500 ? 9.838 -16.034 15.760 1.00 82.50 500 ASN A CA 1
ATOM 3877 C C . ASN A 1 500 ? 8.787 -15.983 16.878 1.00 82.50 500 ASN A C 1
ATOM 3879 O O . ASN A 1 500 ? 8.314 -14.928 17.312 1.00 82.50 500 ASN A O 1
ATOM 3883 N N . THR A 1 501 ? 8.423 -17.166 17.364 1.00 86.38 501 THR A N 1
ATOM 3884 C CA . THR A 1 501 ? 7.416 -17.341 18.411 1.00 86.38 501 THR A CA 1
ATOM 3885 C C . THR A 1 501 ? 7.815 -16.672 19.725 1.00 86.38 501 THR A C 1
ATOM 3887 O O . THR A 1 501 ? 6.943 -16.257 20.477 1.00 86.38 501 THR A O 1
ATOM 3890 N N . GLU A 1 502 ? 9.114 -16.531 20.017 1.00 92.81 502 GLU A N 1
ATOM 3891 C CA . GLU A 1 502 ? 9.587 -15.889 21.252 1.00 92.81 502 GLU A CA 1
ATOM 3892 C C . GLU A 1 502 ? 9.237 -14.395 21.284 1.00 92.81 502 GLU A C 1
ATOM 3894 O O . GLU A 1 502 ? 8.674 -13.919 22.272 1.00 92.81 502 GLU A O 1
ATOM 3899 N N . LEU A 1 503 ? 9.493 -13.674 20.186 1.00 92.50 503 LEU A N 1
ATOM 3900 C CA . LEU A 1 503 ? 9.128 -12.262 20.057 1.00 92.50 503 LEU A CA 1
ATOM 3901 C C . LEU A 1 503 ? 7.610 -12.066 20.179 1.00 92.50 503 LEU A C 1
ATOM 3903 O O . LEU A 1 503 ? 7.151 -11.187 20.913 1.00 92.50 503 LEU A O 1
ATOM 3907 N N . ILE A 1 504 ? 6.832 -12.912 19.498 1.00 94.69 504 ILE A N 1
ATOM 3908 C CA . ILE A 1 504 ? 5.366 -12.876 19.542 1.00 94.69 504 ILE A CA 1
ATOM 3909 C C . ILE A 1 504 ? 4.868 -13.095 20.975 1.00 94.69 504 ILE A C 1
ATOM 3911 O O . ILE A 1 504 ? 4.051 -12.314 21.463 1.00 94.69 504 ILE A O 1
ATOM 3915 N N . GLU A 1 505 ? 5.379 -14.106 21.681 1.00 95.31 505 GLU A N 1
ATOM 3916 C CA . GLU A 1 505 ? 4.960 -14.414 23.053 1.00 95.31 505 GLU A CA 1
ATOM 3917 C C . GLU A 1 505 ? 5.358 -13.323 24.050 1.00 95.31 505 GLU A C 1
ATOM 3919 O O . GLU A 1 505 ? 4.568 -12.976 24.936 1.00 95.31 505 GLU A O 1
ATOM 3924 N N . GLN A 1 506 ? 6.547 -12.734 23.902 1.00 95.81 506 GLN A N 1
ATOM 3925 C CA . GLN A 1 506 ? 6.992 -11.639 24.761 1.00 95.81 506 GLN A CA 1
ATOM 3926 C C . GLN A 1 506 ? 6.112 -10.395 24.580 1.00 95.81 506 GLN A C 1
ATOM 3928 O O . GLN A 1 506 ? 5.628 -9.832 25.569 1.00 95.81 506 GLN A O 1
ATOM 3933 N N . CYS A 1 507 ? 5.858 -9.982 23.335 1.00 95.44 507 CYS A N 1
ATOM 3934 C CA . CYS A 1 507 ? 4.995 -8.837 23.046 1.00 95.44 507 CYS A CA 1
ATOM 3935 C C . CYS A 1 507 ? 3.540 -9.106 23.452 1.00 95.44 507 CYS A C 1
ATOM 3937 O O . CYS A 1 507 ? 2.895 -8.234 24.033 1.00 95.44 507 CYS A O 1
ATOM 3939 N N . ASN A 1 508 ? 3.035 -10.322 23.234 1.00 95.88 508 ASN A N 1
ATOM 3940 C CA . ASN A 1 508 ? 1.710 -10.739 23.687 1.00 95.88 508 ASN A CA 1
ATOM 3941 C C . ASN A 1 508 ? 1.583 -10.697 25.220 1.00 95.88 508 ASN A C 1
ATOM 3943 O O . ASN A 1 508 ? 0.602 -10.172 25.743 1.00 95.88 508 ASN A O 1
ATOM 3947 N N . SER A 1 509 ? 2.581 -11.194 25.953 1.00 97.12 509 SER A N 1
ATOM 3948 C CA . SER A 1 509 ? 2.585 -11.149 27.421 1.00 97.12 509 SER A CA 1
ATOM 3949 C C . SER A 1 509 ? 2.562 -9.707 27.931 1.00 97.12 509 SER A C 1
ATOM 3951 O O . SER A 1 509 ? 1.761 -9.369 28.804 1.00 97.12 509 SER A O 1
ATOM 3953 N N . TYR A 1 510 ? 3.378 -8.835 27.329 1.00 96.88 510 TYR A N 1
ATOM 3954 C CA . TYR A 1 510 ? 3.380 -7.407 27.641 1.00 96.88 510 TYR A CA 1
ATOM 3955 C C . TYR A 1 510 ? 2.030 -6.742 27.334 1.00 96.88 510 TYR A C 1
ATOM 3957 O O . TYR A 1 510 ? 1.543 -5.947 28.143 1.00 96.88 510 TYR A O 1
ATOM 3965 N N . PHE A 1 511 ? 1.410 -7.078 26.195 1.00 96.81 511 PHE A N 1
ATOM 3966 C CA . PHE A 1 511 ? 0.078 -6.600 25.826 1.00 96.81 511 PHE A CA 1
ATOM 3967 C C . PHE A 1 511 ? -0.940 -6.951 26.912 1.00 96.81 511 PHE A C 1
ATOM 3969 O O . PHE A 1 511 ? -1.641 -6.066 27.397 1.00 96.81 511 PHE A O 1
ATOM 3976 N N . VAL A 1 512 ? -1.007 -8.229 27.303 1.00 96.75 512 VAL A N 1
ATOM 3977 C CA . VAL A 1 512 ? -1.988 -8.735 28.274 1.00 96.75 512 VAL A CA 1
ATOM 3978 C C . VAL A 1 512 ? -1.802 -8.067 29.635 1.00 96.75 512 VAL A C 1
ATOM 3980 O O . VAL A 1 512 ? -2.766 -7.531 30.179 1.00 96.75 512 VAL A O 1
ATOM 3983 N N . GLU A 1 513 ? -0.571 -8.019 30.155 1.00 97.25 513 GLU A N 1
ATOM 3984 C CA . GLU A 1 513 ? -0.278 -7.397 31.454 1.00 97.25 513 GLU A CA 1
ATOM 3985 C C . GLU A 1 513 ? -0.614 -5.896 31.461 1.00 97.25 513 GLU A C 1
ATOM 3987 O O . GLU A 1 513 ? -1.179 -5.364 32.421 1.00 97.25 513 GLU A O 1
ATOM 3992 N N . SER A 1 514 ? -0.274 -5.195 30.381 1.00 96.81 514 SER A N 1
ATOM 3993 C CA . SER A 1 514 ? -0.528 -3.758 30.266 1.00 96.81 514 SER A CA 1
ATOM 3994 C C . SER A 1 514 ? -2.018 -3.455 30.112 1.00 96.81 514 SER A C 1
ATOM 3996 O O . SER A 1 514 ? -2.519 -2.520 30.738 1.00 96.81 514 SER A O 1
ATOM 3998 N N . MET A 1 515 ? -2.741 -4.264 29.329 1.00 96.62 515 MET A N 1
ATOM 3999 C CA . MET A 1 515 ? -4.197 -4.183 29.213 1.00 96.62 515 MET A CA 1
ATOM 4000 C C . MET A 1 515 ? -4.873 -4.398 30.562 1.00 96.62 515 MET A C 1
ATOM 4002 O O . MET A 1 515 ? -5.708 -3.587 30.953 1.00 96.62 515 MET A O 1
ATOM 4006 N N . GLU A 1 516 ? -4.487 -5.440 31.303 1.00 96.19 516 GLU A N 1
ATOM 4007 C CA . GLU A 1 516 ? -5.041 -5.723 32.627 1.00 96.19 516 GLU A CA 1
ATOM 4008 C C . GLU A 1 516 ? -4.863 -4.526 33.570 1.00 96.19 516 GLU A C 1
ATOM 4010 O O . GLU A 1 516 ? -5.839 -4.053 34.154 1.00 96.19 516 GLU A O 1
ATOM 4015 N N . LYS A 1 517 ? -3.647 -3.968 33.655 1.00 95.62 517 LYS A N 1
ATOM 4016 C CA . LYS A 1 517 ? -3.359 -2.775 34.469 1.00 95.62 517 LYS A CA 1
ATOM 4017 C C . LYS A 1 517 ? -4.175 -1.559 34.035 1.00 95.62 517 LYS A C 1
ATOM 4019 O O . LYS A 1 517 ? -4.744 -0.874 34.889 1.00 95.62 517 LYS A O 1
ATOM 4024 N N . GLY A 1 518 ? -4.239 -1.287 32.731 1.00 95.75 518 GLY A N 1
ATOM 4025 C CA . GLY A 1 518 ? -4.991 -0.161 32.176 1.00 95.75 518 GLY A CA 1
ATOM 4026 C C . GLY A 1 518 ? -6.480 -0.265 32.495 1.00 95.75 518 GLY A C 1
ATOM 4027 O O . GLY A 1 518 ? -7.073 0.673 33.026 1.00 95.75 518 GLY A O 1
ATOM 4028 N N . ILE A 1 519 ? -7.064 -1.441 32.272 1.00 96.50 519 ILE A N 1
ATOM 4029 C CA . ILE A 1 519 ? -8.470 -1.722 32.556 1.00 96.50 519 ILE A CA 1
ATOM 4030 C C . ILE A 1 519 ? -8.759 -1.654 34.063 1.00 96.50 519 ILE A C 1
ATOM 4032 O O . ILE A 1 519 ? -9.777 -1.091 34.458 1.00 96.50 519 ILE A O 1
ATOM 4036 N N . LEU A 1 520 ? -7.901 -2.209 34.930 1.00 95.31 520 LEU A N 1
ATOM 4037 C CA . LEU A 1 520 ? -8.060 -2.109 36.391 1.00 95.31 520 LEU A CA 1
ATOM 4038 C C . LEU A 1 520 ? -8.010 -0.664 36.892 1.00 95.31 520 LEU A C 1
ATOM 4040 O O . LEU A 1 520 ? -8.718 -0.334 37.840 1.00 95.31 520 LEU A O 1
ATOM 4044 N N . THR A 1 521 ? -7.195 0.174 36.256 1.00 94.81 521 THR A N 1
ATOM 4045 C CA . THR A 1 521 ? -7.060 1.594 36.599 1.00 94.81 521 THR A CA 1
ATOM 4046 C C . THR A 1 521 ? -8.283 2.390 36.145 1.00 94.81 521 THR A C 1
ATOM 4048 O O . THR A 1 521 ? -8.800 3.192 36.912 1.00 94.81 521 THR A O 1
ATOM 4051 N N . ALA A 1 522 ? -8.773 2.153 34.926 1.00 95.88 522 ALA A N 1
ATOM 4052 C CA . ALA A 1 522 ? -9.852 2.930 34.316 1.00 95.88 522 ALA A CA 1
ATOM 4053 C C . ALA A 1 522 ? -11.261 2.530 34.799 1.00 95.88 522 ALA A C 1
ATOM 4055 O O . ALA A 1 522 ? -12.109 3.390 35.017 1.00 95.88 522 ALA A O 1
ATOM 4056 N N . SER A 1 523 ? -11.507 1.230 34.991 1.00 96.00 523 SER A N 1
ATOM 4057 C CA . SER A 1 523 ? -12.824 0.643 35.307 1.00 96.00 523 SER A CA 1
ATOM 4058 C C . SER A 1 523 ? -13.566 1.299 36.491 1.00 96.00 523 SER A C 1
ATOM 4060 O O . SER A 1 523 ? -14.744 1.620 36.333 1.00 96.00 523 SER A O 1
ATOM 4062 N N . PRO A 1 524 ? -12.925 1.602 37.641 1.00 96.50 524 PRO A N 1
ATOM 4063 C CA . PRO A 1 524 ? -13.597 2.258 38.770 1.00 96.50 524 PRO A CA 1
ATOM 4064 C C . PRO A 1 524 ? -14.054 3.699 38.509 1.00 96.50 524 PRO A C 1
ATOM 4066 O O . PRO A 1 524 ? -14.762 4.268 39.339 1.00 96.50 524 PRO A O 1
ATOM 4069 N N . HIS A 1 525 ? -13.606 4.306 37.410 1.00 96.38 525 HIS A N 1
ATOM 4070 C CA . HIS A 1 525 ? -13.836 5.709 37.071 1.00 96.38 525 HIS A CA 1
ATOM 4071 C C . HIS A 1 525 ? -14.769 5.887 35.869 1.00 96.38 525 HIS A C 1
ATOM 4073 O O . HIS A 1 525 ? -14.811 6.965 35.283 1.00 96.38 525 HIS A O 1
ATOM 4079 N N . LEU A 1 526 ? -15.488 4.828 35.493 1.00 96.25 526 LEU A N 1
ATOM 4080 C CA . LEU A 1 526 ? -16.507 4.885 34.455 1.00 96.25 526 LEU A CA 1
ATOM 4081 C C . LEU A 1 526 ? -17.795 5.504 34.993 1.00 96.25 526 LEU A C 1
ATOM 4083 O O . LEU A 1 526 ? -18.374 5.005 35.963 1.00 96.25 526 LEU A O 1
ATOM 4087 N N . ASP A 1 527 ? -18.282 6.525 34.300 1.00 94.19 527 ASP A N 1
ATOM 4088 C CA . ASP A 1 527 ? -19.626 7.051 34.495 1.00 94.19 527 ASP A CA 1
ATOM 4089 C C . ASP A 1 527 ? -20.597 6.264 33.609 1.00 94.19 527 ASP A C 1
ATOM 4091 O O . ASP A 1 527 ? -20.349 6.052 32.424 1.00 94.19 527 ASP A O 1
ATOM 4095 N N . ARG A 1 528 ? -21.694 5.771 34.190 1.00 92.69 528 ARG A N 1
ATOM 4096 C CA . ARG A 1 528 ? -22.617 4.834 33.530 1.00 92.69 528 ARG A CA 1
ATOM 4097 C C . ARG A 1 528 ? -23.942 5.506 33.199 1.00 92.69 528 ARG A C 1
ATOM 4099 O O . ARG A 1 528 ? -24.543 6.174 34.041 1.00 92.69 528 ARG A O 1
ATOM 4106 N N . LEU A 1 529 ? -24.422 5.261 31.988 1.00 87.75 529 LEU A N 1
ATOM 4107 C CA . LEU A 1 529 ? -25.688 5.750 31.460 1.00 87.75 529 LEU A CA 1
ATOM 4108 C C . LEU A 1 529 ? -26.495 4.556 30.952 1.00 87.75 529 LEU A C 1
ATOM 4110 O O . LEU A 1 529 ? -26.011 3.766 30.147 1.00 87.75 529 LEU A O 1
ATOM 4114 N N . VAL A 1 530 ? -27.734 4.410 31.420 1.00 83.00 530 VAL A N 1
ATOM 4115 C CA . VAL A 1 530 ? -28.635 3.345 30.956 1.00 83.00 530 VAL A CA 1
ATOM 4116 C C . VAL A 1 530 ? -29.661 3.950 30.017 1.00 83.00 530 VAL A C 1
ATOM 4118 O O . VAL A 1 530 ? -30.450 4.797 30.438 1.00 83.00 530 VAL A O 1
ATOM 4121 N N . VAL A 1 531 ? -29.694 3.481 28.769 1.00 72.69 531 VAL A N 1
ATOM 4122 C CA . VAL A 1 531 ? -30.689 3.912 27.785 1.00 72.69 531 VAL A CA 1
ATOM 4123 C C . VAL A 1 531 ? -31.272 2.717 27.044 1.00 72.69 531 VAL A C 1
ATOM 4125 O O . VAL A 1 531 ? -30.552 1.817 26.631 1.00 72.69 531 VAL A O 1
ATOM 4128 N N . ASN A 1 532 ? -32.604 2.660 26.937 1.00 70.75 532 ASN A N 1
ATOM 4129 C CA . ASN A 1 532 ? -33.341 1.549 26.315 1.00 70.75 532 ASN A CA 1
ATOM 4130 C C . ASN A 1 532 ? -32.961 0.148 26.850 1.00 70.75 532 ASN A C 1
ATOM 4132 O O . ASN A 1 532 ? -33.104 -0.856 26.158 1.00 70.75 532 ASN A O 1
ATOM 4136 N N . GLY A 1 533 ? -32.485 0.065 28.098 1.00 74.25 533 GLY A N 1
ATOM 4137 C CA . GLY A 1 533 ? -32.024 -1.185 28.714 1.00 74.25 533 GLY A CA 1
ATOM 4138 C C . GLY A 1 533 ? -30.605 -1.617 28.321 1.00 74.25 533 GLY A C 1
ATOM 4139 O O . GLY A 1 533 ? -30.164 -2.669 28.775 1.00 74.25 533 GLY A O 1
ATOM 4140 N N . LYS A 1 534 ? -29.886 -0.815 27.527 1.00 80.12 534 LYS A N 1
ATOM 4141 C CA . LYS A 1 534 ? -28.458 -0.969 27.232 1.00 80.12 534 LYS A CA 1
ATOM 4142 C C . LYS A 1 534 ? -27.651 0.031 28.059 1.00 80.12 534 LYS A C 1
ATOM 4144 O O . LYS A 1 534 ? -28.047 1.182 28.226 1.00 80.12 534 LYS A O 1
ATOM 4149 N N . GLU A 1 535 ? -26.534 -0.424 28.608 1.00 89.69 535 GLU A N 1
ATOM 4150 C CA . GLU A 1 535 ? -25.638 0.403 29.415 1.00 89.69 535 GLU A CA 1
ATOM 4151 C C . GLU A 1 535 ? -24.495 0.927 28.542 1.00 89.69 535 GLU A C 1
ATOM 4153 O O . GLU A 1 535 ? -23.873 0.159 27.812 1.00 89.69 535 GLU A O 1
ATOM 4158 N N . ILE A 1 536 ? -24.235 2.229 28.598 1.00 91.81 536 ILE A N 1
ATOM 4159 C CA . ILE A 1 536 ? -23.108 2.909 27.957 1.00 91.81 536 ILE A CA 1
ATOM 4160 C C . ILE A 1 536 ? -22.248 3.485 29.076 1.00 91.81 536 ILE A C 1
ATOM 4162 O O . ILE A 1 536 ? -22.779 3.992 30.066 1.00 91.81 536 ILE A O 1
ATOM 4166 N N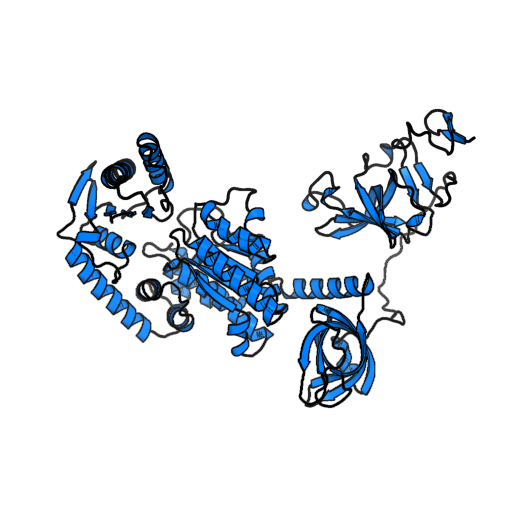 . ALA A 1 537 ? -20.929 3.427 28.927 1.00 94.81 537 ALA A N 1
ATOM 4167 C CA . ALA A 1 537 ? -20.011 4.042 29.875 1.00 94.81 537 ALA A CA 1
ATOM 4168 C C . ALA A 1 537 ? -19.238 5.203 29.244 1.00 94.81 537 ALA A C 1
ATOM 4170 O O . ALA A 1 537 ? -18.922 5.180 28.056 1.00 94.81 537 ALA A O 1
ATOM 4171 N N . THR A 1 538 ? -18.893 6.208 30.040 1.00 95.44 538 THR A N 1
ATOM 4172 C CA . THR A 1 538 ? -18.018 7.309 29.637 1.00 95.44 538 THR A CA 1
ATOM 4173 C C . THR A 1 538 ? -16.822 7.412 30.580 1.00 95.44 538 THR A C 1
ATOM 4175 O O . THR A 1 538 ? -16.884 6.994 31.738 1.00 95.44 538 THR A O 1
ATOM 4178 N N . ILE A 1 539 ? -15.692 7.914 30.077 1.00 95.62 539 ILE A N 1
ATOM 4179 C CA . ILE A 1 539 ? -14.474 8.096 30.876 1.00 95.62 539 ILE A CA 1
ATOM 4180 C C . ILE A 1 539 ? -13.678 9.327 30.437 1.00 95.62 539 ILE A C 1
ATOM 4182 O O . ILE A 1 539 ? -13.501 9.586 29.247 1.00 95.62 539 ILE A O 1
ATOM 4186 N N . ASP A 1 540 ? -13.148 10.070 31.410 1.00 94.94 540 ASP A N 1
ATOM 4187 C CA . ASP A 1 540 ? -12.162 11.130 31.180 1.00 94.94 540 ASP A CA 1
ATOM 4188 C C . ASP A 1 540 ? -10.749 10.526 31.120 1.00 94.94 540 ASP A C 1
ATOM 4190 O O . ASP A 1 540 ? -10.118 10.237 32.143 1.00 94.94 540 ASP A O 1
ATOM 4194 N N . LEU A 1 541 ? -10.249 10.321 29.903 1.00 94.62 541 LEU A N 1
ATOM 4195 C CA . LEU A 1 541 ? -8.967 9.674 29.632 1.00 94.62 541 LEU A CA 1
ATOM 4196 C C . LEU A 1 541 ? -7.797 10.446 30.248 1.00 94.62 541 LEU A C 1
ATOM 4198 O O . LEU A 1 541 ? -6.826 9.838 30.695 1.00 94.62 541 LEU A O 1
ATOM 4202 N N . ASP A 1 542 ? -7.893 11.770 30.344 1.00 91.88 542 ASP A N 1
ATOM 4203 C CA . ASP A 1 542 ? -6.812 12.603 30.879 1.00 91.88 542 ASP A CA 1
ATOM 4204 C C . ASP A 1 542 ? -6.616 12.448 32.377 1.00 91.88 542 ASP A C 1
ATOM 4206 O O . ASP A 1 542 ? -5.509 12.629 32.887 1.00 91.88 542 ASP A O 1
ATOM 4210 N N . LYS A 1 543 ? -7.702 12.128 33.081 1.00 93.12 543 LYS A N 1
ATOM 4211 C CA . LYS A 1 543 ? -7.699 11.963 34.533 1.00 93.12 543 LYS A CA 1
ATOM 4212 C C . LYS A 1 543 ? -7.397 10.532 34.943 1.00 93.12 543 LYS A C 1
ATOM 4214 O O . LYS A 1 543 ? -6.753 10.326 35.969 1.00 93.12 543 LYS A O 1
ATOM 4219 N N . PHE A 1 544 ? -7.875 9.563 34.166 1.00 94.44 544 PHE A N 1
ATOM 4220 C CA . PHE A 1 544 ? -7.952 8.167 34.599 1.00 94.44 544 PHE A CA 1
ATOM 4221 C C . PHE A 1 544 ? -7.122 7.203 33.747 1.00 94.44 544 PHE A C 1
ATOM 4223 O O . PHE A 1 544 ? -7.219 5.990 33.922 1.00 94.44 544 PHE A O 1
ATOM 4230 N N . THR A 1 545 ? -6.275 7.722 32.851 1.00 91.00 545 THR A N 1
ATOM 4231 C CA . THR A 1 545 ? -5.329 6.912 32.072 1.00 91.00 545 THR A CA 1
ATOM 4232 C C . THR A 1 545 ? -3.938 7.542 32.023 1.00 91.00 545 THR A C 1
ATOM 4234 O O . THR A 1 545 ? -3.749 8.735 32.271 1.00 91.00 545 THR A O 1
ATOM 4237 N N . HIS A 1 546 ? -2.928 6.734 31.697 1.00 84.44 546 HIS A N 1
ATOM 4238 C CA . HIS A 1 546 ? -1.567 7.218 31.487 1.00 84.44 546 HIS A CA 1
ATOM 4239 C C . HIS A 1 546 ? -1.344 7.570 30.017 1.00 84.44 546 HIS A C 1
ATOM 4241 O O . HIS A 1 546 ? -1.141 6.697 29.172 1.00 84.44 546 HIS A O 1
ATOM 4247 N N . ARG A 1 547 ? -1.316 8.874 29.715 1.00 74.25 547 ARG A N 1
ATOM 4248 C CA . ARG A 1 547 ? -0.928 9.365 28.386 1.00 74.25 547 ARG A CA 1
ATOM 4249 C C . ARG A 1 547 ? 0.458 8.814 28.010 1.00 74.25 547 ARG A C 1
ATOM 4251 O O . ARG A 1 547 ? 1.375 8.811 28.831 1.00 74.25 547 ARG A O 1
ATOM 4258 N N . TYR A 1 548 ? 0.606 8.384 26.756 1.00 81.94 548 TYR A N 1
ATOM 4259 C CA . TYR A 1 548 ? 1.848 7.855 26.159 1.00 81.94 548 TYR A CA 1
ATOM 4260 C C . TYR A 1 548 ? 2.309 6.466 26.631 1.00 81.94 548 TYR A C 1
ATOM 4262 O O . TYR A 1 548 ? 3.395 6.030 26.246 1.00 81.94 548 TYR A O 1
ATOM 4270 N N . GLN A 1 549 ? 1.507 5.752 27.420 1.00 88.75 549 GLN A N 1
ATOM 4271 C CA . GLN A 1 549 ? 1.771 4.357 27.776 1.00 88.75 549 GLN A CA 1
ATOM 4272 C C . GLN A 1 549 ? 0.771 3.433 27.091 1.00 88.75 549 GLN A C 1
ATOM 4274 O O . GLN A 1 549 ? -0.362 3.826 26.829 1.00 88.75 549 GLN A O 1
ATOM 4279 N N . PHE A 1 550 ? 1.209 2.214 26.782 1.00 91.12 550 PHE A N 1
ATOM 4280 C CA . PHE A 1 550 ? 0.305 1.166 26.334 1.00 91.12 550 PHE A CA 1
ATOM 4281 C C . PHE A 1 550 ? -0.597 0.751 27.520 1.00 91.12 550 PHE A C 1
ATOM 4283 O O . PHE A 1 550 ? -0.091 0.686 28.645 1.00 91.12 550 PHE A O 1
ATOM 4290 N N . PRO A 1 551 ? -1.901 0.473 27.327 1.00 93.44 551 PRO A N 1
ATOM 4291 C CA . PRO A 1 551 ? -2.603 0.254 26.059 1.00 93.44 551 PRO A CA 1
ATOM 4292 C C . PRO A 1 551 ? -2.966 1.508 25.265 1.00 93.44 551 PRO A C 1
ATOM 4294 O O . PRO A 1 551 ? -3.219 2.575 25.815 1.00 93.44 551 PRO A O 1
ATOM 4297 N N . ALA A 1 552 ? -3.040 1.357 23.939 1.00 90.44 552 ALA A N 1
ATOM 4298 C CA . ALA A 1 552 ? -3.631 2.384 23.084 1.00 90.44 552 ALA A CA 1
ATOM 4299 C C . ALA A 1 552 ? -5.106 2.601 23.454 1.00 90.44 552 ALA A C 1
ATOM 4301 O O . ALA A 1 552 ? -5.798 1.635 23.775 1.00 90.44 552 ALA A O 1
ATOM 4302 N N . THR A 1 553 ? -5.595 3.841 23.336 1.00 91.50 553 THR A N 1
ATOM 4303 C CA . THR A 1 553 ? -6.968 4.221 23.711 1.00 91.50 553 THR A CA 1
ATOM 4304 C C . THR A 1 553 ? -8.014 3.260 23.151 1.00 91.50 553 THR A C 1
ATOM 4306 O O . THR A 1 553 ? -8.799 2.726 23.922 1.00 91.50 553 THR A O 1
ATOM 4309 N N . LYS A 1 554 ? -7.961 2.956 21.846 1.00 90.00 554 LYS A N 1
ATOM 4310 C CA . LYS A 1 554 ? -8.866 1.999 21.189 1.00 90.00 554 LYS A CA 1
ATOM 4311 C C . LYS A 1 554 ? -8.932 0.650 21.918 1.00 90.00 554 LYS A C 1
ATOM 4313 O O . LYS A 1 554 ? -10.006 0.218 22.321 1.00 90.00 554 LYS A O 1
ATOM 4318 N N . PHE A 1 555 ? -7.784 0.014 22.162 1.00 92.62 555 PHE A N 1
ATOM 4319 C CA . PHE A 1 555 ? -7.743 -1.279 22.856 1.00 92.62 555 PHE A CA 1
ATOM 4320 C C . PHE A 1 555 ? -8.232 -1.181 24.300 1.00 92.62 555 PHE A C 1
ATOM 4322 O O . PHE A 1 555 ? -8.947 -2.070 24.751 1.00 92.62 555 PHE A O 1
ATOM 4329 N N . LEU A 1 556 ? -7.896 -0.101 25.013 1.00 95.06 556 LEU A N 1
ATOM 4330 C CA . LEU A 1 556 ? -8.383 0.119 26.374 1.00 95.06 556 LEU A CA 1
ATOM 4331 C C . LEU A 1 556 ? -9.914 0.185 26.418 1.00 95.06 556 LEU A C 1
ATOM 4333 O O . LEU A 1 556 ? -10.518 -0.488 27.250 1.00 95.06 556 LEU A O 1
ATOM 4337 N N . LEU A 1 557 ? -10.533 0.964 25.526 1.00 94.75 557 LEU A N 1
ATOM 4338 C CA . LEU A 1 557 ? -11.990 1.098 25.466 1.00 94.75 557 LEU A CA 1
ATOM 4339 C C . LEU A 1 557 ? -12.659 -0.238 25.111 1.00 94.75 557 LEU A C 1
ATOM 4341 O O . LEU A 1 557 ? -13.586 -0.644 25.807 1.00 94.75 557 LEU A O 1
ATOM 4345 N N . LEU A 1 558 ? -12.131 -0.974 24.125 1.00 92.81 558 LEU A N 1
ATOM 4346 C CA . LEU A 1 558 ? -12.598 -2.327 23.789 1.00 92.81 558 LEU A CA 1
ATOM 4347 C C . LEU A 1 558 ? -12.491 -3.293 24.983 1.00 92.81 558 LEU A C 1
ATOM 4349 O O . LEU A 1 558 ? -13.419 -4.045 25.271 1.00 92.81 558 LEU A O 1
ATOM 4353 N N . GLY A 1 559 ? -11.393 -3.235 25.738 1.00 94.56 559 GLY A N 1
ATOM 4354 C CA . GLY A 1 559 ? -11.225 -4.034 26.951 1.00 94.56 559 GLY A CA 1
ATOM 4355 C C . GLY A 1 559 ? -12.202 -3.664 28.075 1.00 94.56 559 GLY A C 1
ATOM 4356 O O . GLY A 1 559 ? -12.656 -4.542 28.811 1.00 94.56 559 GLY A O 1
ATOM 4357 N N . LEU A 1 560 ? -12.557 -2.381 28.205 1.00 96.00 560 LEU A N 1
ATOM 4358 C CA . LEU A 1 560 ? -13.552 -1.911 29.176 1.00 96.00 560 LEU A CA 1
ATOM 4359 C C . LEU A 1 560 ? -14.968 -2.372 28.808 1.00 96.00 560 LEU A C 1
ATOM 4361 O O . LEU A 1 560 ? -15.695 -2.800 29.701 1.00 96.00 560 LEU A O 1
ATOM 4365 N N . ILE A 1 561 ? -15.328 -2.366 27.519 1.00 94.38 561 ILE A N 1
ATOM 4366 C CA . ILE A 1 561 ? -16.595 -2.927 27.014 1.00 94.38 561 ILE A CA 1
ATOM 4367 C C . ILE A 1 561 ? -16.754 -4.375 27.482 1.00 94.38 561 ILE A C 1
ATOM 4369 O O . ILE A 1 561 ? -17.771 -4.741 28.068 1.00 94.38 561 ILE A O 1
ATOM 4373 N N . GLU A 1 562 ? -15.718 -5.189 27.283 1.00 92.56 562 GLU A N 1
ATOM 4374 C CA . GLU A 1 562 ? -15.741 -6.611 27.630 1.00 92.56 562 GLU A CA 1
ATOM 4375 C C . GLU A 1 562 ? -15.800 -6.860 29.135 1.00 92.56 562 GLU A C 1
ATOM 4377 O O . GLU A 1 562 ? -16.568 -7.706 29.600 1.00 92.56 562 GLU A O 1
ATOM 4382 N N . LYS A 1 563 ? -14.990 -6.136 29.913 1.00 95.00 563 LYS A N 1
ATOM 4383 C CA . LYS A 1 563 ? -14.948 -6.316 31.366 1.00 95.00 563 LYS A CA 1
ATOM 4384 C C . LYS A 1 563 ? -16.249 -5.878 32.030 1.00 95.00 563 LYS A C 1
ATOM 4386 O O . LYS A 1 563 ? -16.731 -6.563 32.928 1.00 95.00 563 LYS A O 1
ATOM 4391 N N . GLU A 1 564 ? -16.783 -4.735 31.617 1.00 94.75 564 GLU A N 1
ATOM 4392 C CA . GLU A 1 564 ? -17.940 -4.111 32.263 1.00 94.75 564 GLU A CA 1
ATOM 4393 C C . GLU A 1 564 ? -19.272 -4.555 31.657 1.00 94.75 564 GLU A C 1
ATOM 4395 O O . GLU A 1 564 ? -20.315 -4.260 32.235 1.00 94.75 564 GLU A O 1
ATOM 4400 N N . GLN A 1 565 ? -19.241 -5.294 30.540 1.00 92.62 565 GLN A N 1
ATOM 4401 C CA . GLN A 1 565 ? -20.423 -5.806 29.837 1.00 92.62 565 GLN A CA 1
ATOM 4402 C C . GLN A 1 565 ? -21.382 -4.682 29.408 1.00 92.62 565 GLN A C 1
ATOM 4404 O O . GLN A 1 565 ? -22.604 -4.823 29.465 1.00 92.62 565 GLN A O 1
ATOM 4409 N N . VAL A 1 566 ? -20.809 -3.555 28.979 1.00 92.44 566 VAL A N 1
ATOM 4410 C CA . VAL A 1 566 ? -21.539 -2.392 28.454 1.00 92.44 566 VAL A CA 1
ATOM 4411 C C . VAL A 1 566 ? -21.618 -2.456 26.929 1.00 92.44 566 VAL A C 1
ATOM 4413 O O . VAL A 1 566 ? -20.801 -3.101 26.281 1.00 92.44 566 VAL A O 1
ATOM 4416 N N . ALA A 1 567 ? -22.603 -1.793 26.329 1.00 90.44 567 ALA A N 1
ATOM 4417 C CA . ALA A 1 567 ? -22.793 -1.777 24.880 1.00 90.44 567 ALA A CA 1
ATOM 4418 C C . ALA A 1 567 ? -21.737 -0.925 24.154 1.00 90.44 567 ALA A C 1
ATOM 4420 O O . ALA A 1 567 ? -21.321 -1.274 23.048 1.00 90.44 567 ALA A O 1
ATOM 4421 N N . ALA A 1 568 ? -21.301 0.172 24.777 1.00 92.50 568 ALA A N 1
ATOM 4422 C CA . ALA A 1 568 ? -20.290 1.081 24.248 1.00 92.50 568 ALA A CA 1
ATOM 4423 C C . ALA A 1 568 ? -19.534 1.796 25.374 1.00 92.50 568 ALA A C 1
ATOM 4425 O O . ALA A 1 568 ? -20.063 1.969 26.478 1.00 92.50 568 ALA A O 1
ATOM 4426 N N . VAL A 1 569 ? -18.308 2.234 25.079 1.00 94.75 569 VAL A N 1
ATOM 4427 C CA . VAL A 1 569 ? -17.522 3.112 25.952 1.00 94.75 569 VAL A CA 1
ATOM 4428 C C . VAL A 1 569 ? -17.085 4.347 25.165 1.00 94.75 569 VAL A C 1
ATOM 4430 O O . VAL A 1 569 ? -16.478 4.234 24.101 1.00 94.75 569 VAL A O 1
ATOM 4433 N N . VAL A 1 570 ? -17.359 5.530 25.718 1.00 94.38 570 VAL A N 1
ATOM 4434 C CA . VAL A 1 570 ? -16.950 6.828 25.168 1.00 94.38 570 VAL A CA 1
ATOM 4435 C C . VAL A 1 570 ? -15.830 7.412 26.025 1.00 94.38 570 VAL A C 1
ATOM 4437 O O . VAL A 1 570 ? -16.047 7.875 27.146 1.00 94.38 570 VAL A O 1
ATOM 4440 N N . GLY A 1 571 ? -14.606 7.386 25.508 1.00 94.38 571 GLY A N 1
ATOM 4441 C CA . GLY A 1 571 ? -13.456 8.012 26.156 1.00 94.38 571 GLY A CA 1
ATOM 4442 C C . GLY A 1 571 ? -13.273 9.440 25.667 1.00 94.38 571 GLY A C 1
ATOM 4443 O O . GLY A 1 571 ? -13.251 9.668 24.467 1.00 94.38 571 GLY A O 1
ATOM 4444 N N . SER A 1 572 ? -13.091 10.407 26.558 1.00 93.31 572 SER A N 1
ATOM 4445 C CA . SER A 1 572 ? -12.813 11.795 26.173 1.00 93.31 572 SER A CA 1
ATOM 4446 C C . SER A 1 572 ? -11.491 12.283 26.752 1.00 93.31 572 SER A C 1
ATOM 4448 O O . SER A 1 572 ? -11.181 12.034 27.914 1.00 93.31 572 SER A O 1
ATOM 4450 N N . ASP A 1 573 ? -10.720 12.995 25.942 1.00 91.44 573 ASP A N 1
ATOM 4451 C CA . ASP A 1 573 ? -9.578 13.803 26.356 1.00 91.44 573 ASP A CA 1
ATOM 4452 C C . ASP A 1 573 ? -9.882 15.300 26.143 1.00 91.44 573 ASP A C 1
ATOM 4454 O O . ASP A 1 573 ? -11.012 15.696 25.848 1.00 91.44 573 ASP A O 1
ATOM 4458 N N . THR A 1 574 ? -8.884 16.159 26.348 1.00 89.12 574 THR A N 1
ATOM 4459 C CA . THR A 1 574 ? -9.015 17.620 26.244 1.00 89.12 574 THR A CA 1
ATOM 4460 C C . THR A 1 574 ? -9.541 18.096 24.878 1.00 89.12 574 THR A C 1
ATOM 4462 O O . THR A 1 574 ? -10.186 19.141 24.814 1.00 89.12 574 THR A O 1
ATOM 4465 N N . THR A 1 575 ? -9.248 17.378 23.791 1.00 87.81 575 THR A N 1
ATOM 4466 C CA . THR A 1 575 ? -9.511 17.818 22.405 1.00 87.81 575 THR A CA 1
ATOM 4467 C C . THR A 1 575 ? -10.100 16.724 21.517 1.00 87.81 575 THR A C 1
ATOM 4469 O O . THR A 1 575 ? -10.205 16.887 20.300 1.00 87.81 575 THR A O 1
ATOM 4472 N N . SER A 1 576 ? -10.372 15.543 22.063 1.00 89.06 576 SER A N 1
ATOM 4473 C CA . SER A 1 576 ? -10.844 14.399 21.298 1.00 89.06 576 SER A CA 1
ATOM 4474 C C . SER A 1 576 ? -11.747 13.480 22.110 1.00 89.06 5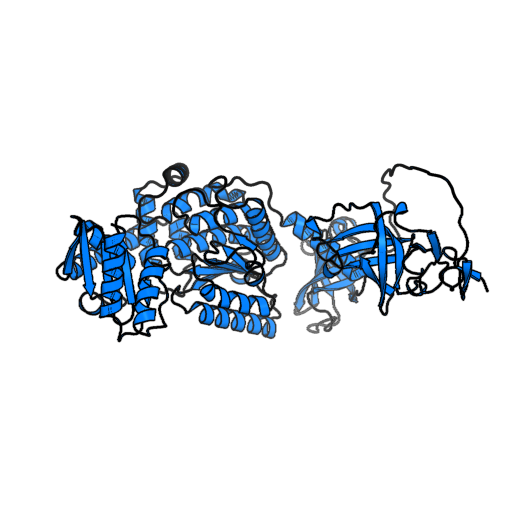76 SER A C 1
ATOM 4476 O O . SER A 1 576 ? -11.561 13.285 23.307 1.00 89.06 576 SER A O 1
ATOM 4478 N N . ILE A 1 577 ? -12.720 12.889 21.429 1.00 90.56 577 ILE A N 1
ATOM 4479 C CA . ILE A 1 577 ? -13.600 11.838 21.926 1.00 90.56 577 ILE A CA 1
ATOM 4480 C C . ILE A 1 577 ? -13.350 10.596 21.080 1.00 90.56 577 ILE A C 1
ATOM 4482 O O . ILE A 1 577 ? -13.221 10.678 19.863 1.00 90.56 577 ILE A O 1
ATOM 4486 N N . TYR A 1 578 ? -13.263 9.452 21.736 1.00 91.06 578 TYR A N 1
ATOM 4487 C CA . TYR A 1 578 ? -13.053 8.142 21.147 1.00 91.06 578 TYR A CA 1
ATOM 4488 C C . TYR A 1 578 ? -14.272 7.292 21.473 1.00 91.06 578 TYR A C 1
ATOM 4490 O O . TYR A 1 578 ? -14.682 7.216 22.635 1.00 91.06 578 TYR A O 1
ATOM 4498 N N . VAL A 1 579 ? -14.836 6.664 20.452 1.00 89.50 579 VAL A N 1
ATOM 4499 C CA . VAL A 1 579 ? -16.028 5.830 20.560 1.00 89.50 579 VAL A CA 1
ATOM 4500 C C . VAL A 1 579 ? -15.664 4.414 20.159 1.00 89.50 579 VAL A C 1
ATOM 4502 O O . VAL A 1 579 ? -15.191 4.187 19.051 1.00 89.50 579 VAL A O 1
ATOM 4505 N N . GLU A 1 580 ? -15.915 3.464 21.053 1.00 91.12 580 GLU A N 1
ATOM 4506 C CA . GLU A 1 580 ? -15.842 2.038 20.745 1.00 91.12 580 GLU A CA 1
ATOM 4507 C C . GLU A 1 580 ? -17.124 1.356 21.235 1.00 91.12 580 GLU A C 1
ATOM 4509 O O . GLU A 1 580 ? -17.680 1.723 22.278 1.00 91.12 580 GLU A O 1
ATOM 4514 N N . ALA A 1 581 ? -17.592 0.347 20.498 1.00 87.81 581 ALA A N 1
ATOM 4515 C CA . ALA A 1 581 ? -18.793 -0.412 20.833 1.00 87.81 581 ALA A CA 1
ATOM 4516 C C . ALA A 1 581 ? -18.623 -1.914 20.618 1.00 87.81 581 ALA A C 1
ATOM 4518 O O . ALA A 1 581 ? -17.839 -2.362 19.787 1.00 87.81 581 ALA A O 1
ATOM 4519 N N . GLY A 1 582 ? -19.383 -2.699 21.387 1.00 79.56 582 GLY A N 1
ATOM 4520 C CA . GLY A 1 582 ? -19.460 -4.152 21.215 1.00 79.56 582 GLY A CA 1
ATOM 4521 C C . GLY A 1 582 ? -20.332 -4.579 20.027 1.00 79.56 582 GLY A C 1
ATOM 4522 O O . GLY A 1 582 ? -20.326 -5.751 19.657 1.00 79.56 582 GLY A O 1
ATOM 4523 N N . GLY A 1 583 ? -21.089 -3.642 19.449 1.00 77.38 583 GLY A N 1
ATOM 4524 C CA . GLY A 1 583 ? -21.889 -3.814 18.237 1.00 77.38 583 GLY A CA 1
ATOM 4525 C C . GLY A 1 583 ? -21.484 -2.824 17.143 1.00 77.38 583 GLY A C 1
ATOM 4526 O O . GLY A 1 583 ? -20.572 -2.023 17.326 1.00 77.38 583 GLY A O 1
ATOM 4527 N N . ILE A 1 584 ? -22.180 -2.880 16.008 1.00 73.56 584 ILE A N 1
ATOM 4528 C CA . ILE A 1 584 ? -21.934 -1.987 14.869 1.00 73.56 584 ILE A CA 1
ATOM 4529 C C . ILE A 1 584 ? -22.493 -0.597 15.198 1.00 73.56 584 ILE A C 1
ATOM 4531 O O . ILE A 1 584 ? -23.668 -0.479 15.539 1.00 73.56 584 ILE A O 1
ATOM 4535 N N . ILE A 1 585 ? -21.647 0.427 15.084 1.00 77.44 585 ILE A N 1
ATOM 4536 C CA . ILE A 1 585 ? -22.029 1.844 15.101 1.00 77.44 585 ILE A CA 1
ATOM 4537 C C . ILE A 1 585 ? -21.800 2.395 13.697 1.00 77.44 585 ILE A C 1
ATOM 4539 O O . ILE A 1 585 ? -20.721 2.224 13.130 1.00 77.44 585 ILE A O 1
ATOM 4543 N N . ASP A 1 586 ? -22.799 3.082 13.154 1.00 79.69 586 ASP A N 1
ATOM 4544 C CA . ASP A 1 586 ? -22.664 3.849 11.926 1.00 79.69 586 ASP A CA 1
ATOM 4545 C C . ASP A 1 586 ? -21.925 5.162 12.235 1.00 79.69 586 ASP A C 1
ATOM 4547 O O . ASP A 1 586 ? -22.479 6.132 12.769 1.00 79.69 586 ASP A O 1
ATOM 4551 N N . LEU A 1 587 ? -20.626 5.174 11.920 1.00 77.38 587 LEU A N 1
ATOM 4552 C CA . LEU A 1 587 ? -19.757 6.337 12.105 1.00 77.38 587 LEU A CA 1
ATOM 4553 C C . LEU A 1 587 ? -20.134 7.508 11.190 1.00 77.38 587 LEU A C 1
ATOM 4555 O O . LEU A 1 587 ? -19.823 8.656 11.514 1.00 77.38 587 LEU A O 1
ATOM 4559 N N . LYS A 1 588 ? -20.801 7.248 10.060 1.00 75.06 588 LYS A N 1
ATOM 4560 C CA . LYS A 1 588 ? -21.263 8.294 9.148 1.00 75.06 588 LYS A CA 1
ATOM 4561 C C . LYS A 1 588 ? -22.471 9.006 9.743 1.00 75.06 588 LYS A C 1
ATOM 4563 O O . LYS A 1 588 ? -22.449 10.231 9.839 1.00 75.06 588 LYS A O 1
ATOM 4568 N N . GLU A 1 589 ? -23.457 8.251 10.226 1.00 80.75 589 GLU A N 1
ATOM 4569 C CA . GLU A 1 589 ? -24.607 8.808 10.949 1.00 80.75 589 GLU A CA 1
ATOM 4570 C C . GLU A 1 589 ? -24.154 9.572 12.203 1.00 80.75 589 GLU A C 1
ATOM 4572 O O . GLU A 1 589 ? -24.576 10.710 12.420 1.00 80.75 589 GLU A O 1
ATOM 4577 N N . LEU A 1 590 ? -23.221 8.999 12.975 1.00 83.56 590 LEU A N 1
ATOM 4578 C CA . LEU A 1 590 ? -22.602 9.666 14.124 1.00 83.56 590 LEU A CA 1
ATOM 4579 C C . LEU A 1 590 ? -21.960 11.001 13.715 1.00 83.56 590 LEU A C 1
ATOM 4581 O O . LEU A 1 590 ? -22.121 12.016 14.391 1.00 83.56 590 LEU A O 1
ATOM 4585 N N . GLY A 1 591 ? -21.245 11.017 12.589 1.00 79.44 591 GLY A N 1
ATOM 4586 C CA . GLY A 1 591 ? -20.612 12.221 12.067 1.00 79.44 591 GLY A CA 1
ATOM 4587 C C . GLY A 1 591 ? -21.586 13.312 11.662 1.00 79.44 591 GLY A C 1
ATOM 4588 O O . GLY A 1 591 ? -21.364 14.480 11.987 1.00 79.44 591 GLY A O 1
ATOM 4589 N N . ASP A 1 592 ? -22.656 12.938 10.969 1.00 79.81 592 ASP A N 1
ATOM 4590 C CA . ASP A 1 592 ? -23.687 13.865 10.513 1.00 79.81 592 ASP A CA 1
ATOM 4591 C C . ASP A 1 592 ? -24.451 14.479 11.700 1.00 79.81 592 ASP A C 1
ATOM 4593 O O . ASP A 1 592 ? -24.684 15.695 11.726 1.00 79.81 592 ASP A O 1
ATOM 4597 N N . ASP A 1 593 ? -24.755 13.676 12.725 1.00 81.94 593 ASP A N 1
ATOM 4598 C CA . ASP A 1 593 ? -25.366 14.132 13.979 1.00 81.94 593 ASP A CA 1
ATOM 4599 C C . ASP A 1 593 ? -24.486 15.176 14.690 1.00 81.94 593 ASP A C 1
ATOM 4601 O O . ASP A 1 593 ? -24.953 16.269 15.036 1.00 81.94 593 ASP A O 1
ATOM 4605 N N . ILE A 1 594 ? -23.194 14.879 14.866 1.00 81.88 594 ILE A N 1
ATOM 4606 C CA . ILE A 1 594 ? -22.254 15.767 15.567 1.00 81.88 594 ILE A CA 1
ATOM 4607 C C . ILE A 1 594 ? -22.036 17.063 14.775 1.00 81.88 594 ILE A C 1
ATOM 4609 O O . ILE A 1 594 ? -22.092 18.153 15.351 1.00 81.88 594 ILE A O 1
ATOM 4613 N N . LYS A 1 595 ? -21.845 16.978 13.450 1.00 79.44 595 LYS A N 1
ATOM 4614 C CA . LYS A 1 595 ? -21.696 18.156 12.574 1.00 79.44 595 LYS A CA 1
ATOM 4615 C C . LYS A 1 595 ? -22.923 19.067 12.639 1.00 79.44 595 LYS A C 1
ATOM 4617 O O . LYS A 1 595 ? -22.779 20.287 12.686 1.00 79.44 595 LYS A O 1
ATOM 4622 N N . SER A 1 596 ? -24.125 18.491 12.683 1.00 79.56 596 SER A N 1
ATOM 4623 C CA . SER A 1 596 ? -25.380 19.240 12.820 1.00 79.56 596 SER A CA 1
ATOM 4624 C C . SER A 1 596 ? -25.456 20.023 14.135 1.00 79.56 596 SER A C 1
ATOM 4626 O O . SER A 1 596 ? -25.936 21.160 14.155 1.00 79.56 596 SER A O 1
ATOM 4628 N N . ILE A 1 597 ? -24.971 19.445 15.237 1.00 74.25 597 ILE A N 1
ATOM 4629 C CA . ILE A 1 597 ? -24.961 20.094 16.556 1.00 74.25 597 ILE A CA 1
ATOM 4630 C C . ILE A 1 597 ? -23.903 21.197 16.613 1.00 74.25 597 ILE A C 1
ATOM 4632 O O . ILE A 1 597 ? -24.213 22.331 16.972 1.00 74.25 597 ILE A O 1
ATOM 4636 N N . ALA A 1 598 ? -22.686 20.915 16.165 1.00 72.88 598 ALA A N 1
ATOM 4637 C CA . ALA A 1 598 ? -21.609 21.895 16.152 1.00 72.88 598 ALA A CA 1
ATOM 4638 C C . ALA A 1 598 ? -21.898 23.107 15.260 1.00 72.88 598 ALA A C 1
ATOM 4640 O O . ALA A 1 598 ? -21.654 24.244 15.669 1.00 72.88 598 ALA A O 1
ATOM 4641 N N . ALA A 1 599 ? -22.535 22.893 14.103 1.00 73.69 599 ALA A N 1
ATOM 4642 C CA . ALA A 1 599 ? -22.983 23.977 13.234 1.00 73.69 599 ALA A CA 1
ATOM 4643 C C . ALA A 1 599 ? -23.968 24.934 13.936 1.00 73.69 599 ALA A C 1
ATOM 4645 O O . ALA A 1 599 ? -23.947 26.136 13.668 1.00 73.69 599 ALA A O 1
ATOM 4646 N N . LYS A 1 600 ? -24.811 24.435 14.854 1.00 72.56 600 LYS A N 1
ATOM 4647 C CA . LYS A 1 600 ? -25.737 25.276 15.640 1.00 72.56 600 LYS A CA 1
ATOM 4648 C C . LYS A 1 600 ? -25.013 26.129 16.678 1.00 72.56 600 LYS A C 1
ATOM 4650 O O . LYS A 1 600 ? -25.460 27.243 16.944 1.00 72.56 600 LYS A O 1
ATOM 4655 N N . ASN A 1 601 ? -23.900 25.634 17.213 1.00 65.75 601 ASN A N 1
ATOM 4656 C CA . ASN A 1 601 ? -23.136 26.302 18.267 1.00 65.75 601 ASN A CA 1
ATOM 4657 C C . ASN A 1 601 ? -21.971 27.146 17.718 1.00 65.75 601 ASN A C 1
ATOM 4659 O O . ASN A 1 601 ? -21.279 27.822 18.473 1.00 65.75 601 ASN A O 1
ATOM 4663 N N . GLY A 1 602 ? -21.785 27.171 16.392 1.00 59.75 602 GLY A N 1
ATOM 4664 C CA . GLY A 1 602 ? -20.706 27.912 15.738 1.00 59.75 602 GLY A CA 1
ATOM 4665 C C . GLY A 1 602 ? -19.340 27.227 15.836 1.00 59.75 602 GLY A C 1
ATOM 4666 O O . GLY A 1 602 ? -18.327 27.872 15.565 1.00 59.75 602 GLY A O 1
ATOM 4667 N N . SER A 1 603 ? -19.313 25.941 16.197 1.00 60.94 603 SER A N 1
ATOM 4668 C CA . SER A 1 603 ? -18.115 25.106 16.175 1.00 60.94 603 SER A CA 1
ATOM 4669 C C . SER A 1 603 ? -17.948 24.520 14.772 1.00 60.94 603 SER A C 1
ATOM 4671 O O . SER A 1 603 ? -18.848 23.868 14.243 1.00 60.94 603 SER A O 1
ATOM 4673 N N . ILE A 1 604 ? -16.831 24.846 14.121 1.00 54.31 604 ILE A N 1
ATOM 4674 C CA . ILE A 1 604 ? -16.608 24.590 12.683 1.00 54.31 604 ILE A CA 1
ATOM 4675 C C . ILE A 1 604 ? -15.541 23.502 12.470 1.00 54.31 604 ILE A C 1
ATOM 4677 O O . ILE A 1 604 ? -15.421 22.966 11.374 1.00 54.31 604 ILE A O 1
ATOM 4681 N N . ASP A 1 605 ? -14.785 23.151 13.511 1.00 60.75 605 ASP A N 1
ATOM 4682 C CA . ASP A 1 605 ? -13.605 22.290 13.404 1.00 60.75 605 ASP A CA 1
ATOM 4683 C C . ASP A 1 605 ? -13.853 20.937 14.082 1.00 60.75 605 ASP A C 1
ATOM 4685 O O . ASP A 1 605 ? -13.479 20.716 15.237 1.00 60.75 605 ASP A O 1
ATOM 4689 N N . ILE A 1 606 ? -14.556 20.054 13.363 1.00 62.22 606 ILE A N 1
ATOM 4690 C CA . ILE A 1 606 ? -14.735 18.651 13.744 1.00 62.22 606 ILE A CA 1
ATOM 4691 C C . ILE A 1 606 ? -14.115 17.750 12.688 1.00 62.22 606 ILE A C 1
ATOM 4693 O O . ILE A 1 606 ? -14.521 17.775 11.527 1.00 62.22 606 ILE A O 1
ATOM 4697 N N . GLY A 1 607 ? -13.201 16.883 13.119 1.00 65.06 607 GLY A N 1
ATOM 4698 C CA . GLY A 1 607 ? -12.521 15.921 12.251 1.00 65.06 607 GLY A CA 1
ATOM 4699 C C . GLY A 1 607 ? -12.400 14.531 12.871 1.00 65.06 607 GLY A C 1
ATOM 4700 O O . GLY A 1 607 ? -12.657 14.334 14.054 1.00 65.06 607 GLY A O 1
ATOM 4701 N N . GLY A 1 608 ? -11.993 13.551 12.060 1.00 60.19 608 GLY A N 1
ATOM 4702 C CA . GLY A 1 608 ? -11.608 12.204 12.515 1.00 60.19 608 GLY A CA 1
ATOM 4703 C C . GLY A 1 608 ? -12.733 11.192 12.759 1.00 60.19 608 GLY A C 1
ATOM 4704 O O . GLY A 1 608 ? -12.452 10.038 13.096 1.00 60.19 608 GLY A O 1
ATOM 4705 N N . ILE A 1 609 ? -13.982 11.591 12.529 1.00 62.09 609 ILE A N 1
ATOM 4706 C CA . ILE A 1 609 ? -15.193 10.807 12.810 1.00 62.09 609 ILE A CA 1
ATOM 4707 C C . ILE A 1 609 ? -15.141 9.404 12.173 1.00 62.09 609 ILE A C 1
ATOM 4709 O O . ILE A 1 609 ? -15.464 8.421 12.834 1.00 62.09 609 ILE A O 1
ATOM 4713 N N . SER A 1 610 ? -14.624 9.290 10.946 1.00 57.97 610 SER A N 1
ATOM 4714 C CA . SER A 1 610 ? -14.474 8.022 10.211 1.00 57.97 610 SER A CA 1
ATOM 4715 C C . SER A 1 610 ? -13.587 6.976 10.892 1.00 57.97 610 SER A C 1
ATOM 4717 O O . SER A 1 610 ? -13.665 5.803 10.565 1.00 57.97 610 SER A O 1
ATOM 4719 N N . SER A 1 611 ? -12.764 7.382 11.862 1.00 62.53 611 SER A N 1
ATOM 4720 C CA . SER A 1 611 ? -11.874 6.493 12.621 1.00 62.53 611 SER A CA 1
ATOM 4721 C C . SER A 1 611 ? -12.364 6.201 14.046 1.00 62.53 611 SER A C 1
ATOM 4723 O O . SER A 1 611 ? -11.601 5.686 14.863 1.00 62.53 611 SER A O 1
ATOM 4725 N N . GLY A 1 612 ? -13.596 6.607 14.384 1.00 70.56 612 GLY A N 1
ATOM 4726 C CA . GLY A 1 612 ? -14.130 6.555 15.752 1.00 70.56 612 GLY A CA 1
ATOM 4727 C C . GLY A 1 612 ? -13.516 7.597 16.698 1.00 70.56 612 GLY A C 1
ATOM 4728 O O . GLY A 1 612 ? -13.806 7.594 17.894 1.00 70.56 612 GLY A O 1
ATOM 4729 N N . LYS A 1 613 ? -12.675 8.505 16.180 1.00 83.31 613 LYS A N 1
ATOM 4730 C CA . LYS A 1 613 ? -12.034 9.596 16.924 1.00 83.31 613 LYS A CA 1
ATOM 4731 C C . LYS A 1 613 ? -12.572 10.950 16.473 1.00 83.31 613 LYS A C 1
ATOM 4733 O O . LYS A 1 613 ? -12.149 11.473 15.454 1.00 83.31 613 LYS A O 1
ATOM 4738 N N . ILE A 1 614 ? -13.398 11.592 17.277 1.00 84.44 614 ILE A N 1
ATOM 4739 C CA . ILE A 1 614 ? -13.901 12.939 17.007 1.00 84.44 614 ILE A CA 1
ATOM 4740 C C . ILE A 1 614 ? -12.950 13.965 17.623 1.00 84.44 614 ILE A C 1
ATOM 4742 O O . ILE A 1 614 ? -12.773 13.986 18.835 1.00 84.44 614 ILE A O 1
ATOM 4746 N N . SER A 1 615 ? -12.328 14.813 16.810 1.00 81.12 615 SER A N 1
ATOM 4747 C CA . SER A 1 615 ? -11.548 15.974 17.259 1.00 81.12 615 SER A CA 1
ATOM 4748 C C . SER A 1 615 ? -12.419 17.227 17.286 1.00 81.12 615 SER A C 1
ATOM 4750 O O . SER A 1 615 ? -13.273 17.377 16.423 1.00 81.12 615 SER A O 1
ATOM 4752 N N . PHE A 1 616 ? -12.217 18.091 18.282 1.00 81.69 616 PHE A N 1
ATOM 4753 C CA . PHE A 1 616 ? -12.988 19.321 18.493 1.00 81.69 616 PHE A CA 1
ATOM 4754 C C . PHE A 1 616 ? -12.147 20.380 19.219 1.00 81.69 616 PHE A C 1
ATOM 4756 O O . PHE A 1 616 ? -11.109 20.082 19.824 1.00 81.69 616 PHE A O 1
ATOM 4763 N N . VAL A 1 617 ? -12.616 21.628 19.212 1.00 82.44 617 VAL A N 1
ATOM 4764 C CA . VAL A 1 617 ? -12.023 22.711 20.006 1.00 82.44 617 VAL A CA 1
ATOM 4765 C C . VAL A 1 617 ? -12.346 22.497 21.484 1.00 82.44 617 VAL A C 1
ATOM 4767 O O . VAL A 1 617 ? -13.502 22.329 21.849 1.00 82.44 617 VAL A O 1
ATOM 4770 N N . SER A 1 618 ? -11.345 22.564 22.367 1.00 83.06 618 SER A N 1
ATOM 4771 C CA . SER A 1 618 ? -11.482 22.197 23.791 1.00 83.06 618 SER A CA 1
ATOM 4772 C C . SER A 1 618 ? -12.626 22.880 24.560 1.00 83.06 618 SER A C 1
ATOM 4774 O O . SER A 1 618 ? -13.034 22.374 25.601 1.00 83.06 618 SER A O 1
ATOM 4776 N N . GLY A 1 619 ? -13.105 24.041 24.095 1.00 82.94 619 GLY A N 1
ATOM 4777 C CA . GLY A 1 619 ? -14.236 24.763 24.690 1.00 82.94 619 GLY A CA 1
ATOM 4778 C C . GLY A 1 619 ? -15.589 24.069 24.507 1.00 82.94 619 GLY A C 1
ATOM 4779 O O . GLY A 1 619 ? -16.464 24.253 25.345 1.00 82.94 619 GLY A O 1
ATOM 4780 N N . ASP A 1 620 ? -15.717 23.217 23.490 1.00 83.69 620 ASP A N 1
ATOM 4781 C CA . ASP A 1 620 ? -16.979 22.577 23.100 1.00 83.69 620 ASP A CA 1
ATOM 4782 C C . ASP A 1 620 ? -17.092 21.144 23.651 1.00 83.69 620 ASP A C 1
ATOM 4784 O O . ASP A 1 620 ? -18.003 20.399 23.300 1.00 83.69 620 ASP A O 1
ATOM 4788 N N . ARG A 1 621 ? -16.150 20.725 24.512 1.00 86.19 621 ARG A N 1
ATOM 4789 C CA . ARG A 1 621 ? -16.006 19.331 24.966 1.00 86.19 621 ARG A CA 1
ATOM 4790 C C . ARG A 1 621 ? -17.301 18.737 25.517 1.00 86.19 621 ARG A C 1
ATOM 4792 O O . ARG A 1 621 ? -17.628 17.611 25.163 1.00 86.19 621 ARG A O 1
ATOM 4799 N N . GLU A 1 622 ? -17.981 19.450 26.414 1.00 84.81 622 GLU A N 1
ATOM 4800 C CA . GLU A 1 622 ? -19.201 18.947 27.062 1.00 84.81 622 GLU A CA 1
ATOM 4801 C C . GLU A 1 622 ? -20.333 18.780 26.043 1.00 84.81 622 GLU A C 1
ATOM 4803 O O . GLU A 1 622 ? -20.920 17.707 25.952 1.00 84.81 622 GLU A O 1
ATOM 4808 N N . GLU A 1 623 ? -20.560 19.788 25.199 1.00 84.06 623 GLU A N 1
ATOM 4809 C CA . GLU A 1 623 ? -21.618 19.764 24.184 1.00 84.06 623 GLU A CA 1
ATOM 4810 C C . GLU A 1 623 ? -21.398 18.661 23.138 1.00 84.06 623 GLU A C 1
ATOM 4812 O O . GLU A 1 623 ? -22.341 17.968 22.753 1.00 84.06 623 GLU A O 1
ATOM 4817 N N . ILE A 1 624 ? -20.152 18.465 22.690 1.00 86.69 624 ILE A N 1
ATOM 4818 C CA . ILE A 1 624 ? -19.812 17.400 21.739 1.00 86.69 624 ILE A CA 1
ATOM 4819 C C . ILE A 1 624 ? -19.898 16.023 22.405 1.00 86.69 624 ILE A C 1
ATOM 4821 O O . ILE A 1 624 ? -20.343 15.072 21.767 1.00 86.69 624 ILE A O 1
ATOM 4825 N N . LEU A 1 625 ? -19.506 15.889 23.676 1.00 87.75 625 LEU A N 1
ATOM 4826 C CA . LEU A 1 625 ? -19.648 14.627 24.404 1.00 87.75 625 LEU A CA 1
ATOM 4827 C C . LEU A 1 625 ? -21.118 14.222 24.531 1.00 87.75 625 LEU A C 1
ATOM 4829 O O . LEU A 1 625 ? -21.449 13.074 24.233 1.00 87.75 625 LEU A O 1
ATOM 4833 N N . ASP A 1 626 ? -21.988 15.159 24.903 1.00 85.12 626 ASP A N 1
ATOM 4834 C CA . ASP A 1 626 ? -23.428 14.921 24.996 1.00 85.12 626 ASP A CA 1
ATOM 4835 C C . ASP A 1 626 ? -24.004 14.520 23.630 1.00 85.12 626 ASP A C 1
ATOM 4837 O O . ASP A 1 626 ? -24.706 13.514 23.528 1.00 85.12 626 ASP A O 1
ATOM 4841 N N . ALA A 1 627 ? -23.625 15.225 22.558 1.00 86.44 627 ALA A N 1
ATOM 4842 C CA . ALA A 1 627 ? -24.017 14.900 21.185 1.00 86.44 627 ALA A CA 1
ATOM 4843 C C . ALA A 1 627 ? -23.615 13.477 20.761 1.00 86.44 627 ALA A C 1
ATOM 4845 O O . ALA A 1 627 ? -24.412 12.744 20.172 1.00 86.44 627 ALA A O 1
ATOM 4846 N N . VAL A 1 628 ? -22.374 13.083 21.063 1.00 88.69 628 VAL A N 1
ATOM 4847 C CA . VAL A 1 628 ? -21.847 11.745 20.765 1.00 88.69 628 VAL A CA 1
ATOM 4848 C C . VAL A 1 628 ? -22.645 10.685 21.511 1.00 88.69 628 VAL A C 1
ATOM 4850 O O . VAL A 1 628 ? -23.090 9.710 20.908 1.00 88.69 628 VAL A O 1
ATOM 4853 N N . VAL A 1 629 ? -22.851 10.878 22.814 1.00 87.56 629 VAL A N 1
ATOM 4854 C CA . VAL A 1 629 ? -23.611 9.941 23.644 1.00 87.56 629 VAL A CA 1
ATOM 4855 C C . VAL A 1 629 ? -25.049 9.824 23.139 1.00 87.56 629 VAL A C 1
ATOM 4857 O O . VAL A 1 629 ? -25.533 8.708 22.967 1.00 87.56 629 VAL A O 1
ATOM 4860 N N . GLU A 1 630 ? -25.718 10.940 22.840 1.00 85.75 630 GLU A N 1
ATOM 4861 C CA . GLU A 1 630 ? -27.074 10.943 22.283 1.00 85.75 630 GLU A CA 1
ATOM 4862 C C . GLU A 1 630 ? -27.162 10.197 20.947 1.00 85.75 630 GLU A C 1
ATOM 4864 O O . GLU A 1 630 ? -28.116 9.452 20.728 1.00 85.75 630 GLU A O 1
ATOM 4869 N N . SER A 1 631 ? -26.184 10.368 20.055 1.00 87.69 631 SER A N 1
ATOM 4870 C CA . SER A 1 631 ? -26.174 9.681 18.761 1.00 87.69 631 SER A CA 1
ATOM 4871 C C . SER A 1 631 ? -25.962 8.172 18.919 1.00 87.69 631 SER A C 1
ATOM 4873 O O . SER A 1 631 ? -26.740 7.384 18.382 1.00 87.69 631 SER A O 1
ATOM 4875 N N . ILE A 1 632 ? -25.004 7.749 19.754 1.00 86.88 632 ILE A N 1
ATOM 4876 C CA . ILE A 1 632 ? -24.782 6.325 20.070 1.00 86.88 632 ILE A CA 1
ATOM 4877 C C . ILE A 1 632 ? -26.051 5.700 20.659 1.00 86.88 632 ILE A C 1
ATOM 4879 O O . ILE A 1 632 ? -26.437 4.592 20.297 1.00 86.88 632 ILE A O 1
ATOM 4883 N N . VAL A 1 633 ? -26.733 6.428 21.541 1.00 84.62 633 VAL A N 1
ATOM 4884 C CA . VAL A 1 633 ? -28.001 6.011 22.145 1.00 84.62 633 VAL A CA 1
ATOM 4885 C C . VAL A 1 633 ? -29.108 5.785 21.112 1.00 84.62 633 VAL A C 1
ATOM 4887 O O . VAL A 1 633 ? -29.939 4.906 21.320 1.00 84.62 633 VAL A O 1
ATOM 4890 N N . LYS A 1 634 ? -29.163 6.559 20.021 1.00 84.31 634 LYS A N 1
ATOM 4891 C CA . LYS A 1 634 ? -30.164 6.352 18.958 1.00 84.31 634 LYS A CA 1
ATOM 4892 C C . LYS A 1 634 ? -29.899 5.079 18.155 1.00 84.31 634 LYS A C 1
ATOM 4894 O O . LYS A 1 634 ? -30.852 4.462 17.685 1.00 84.31 634 LYS A O 1
ATOM 4899 N N . GLN A 1 635 ? -28.626 4.728 17.974 1.00 84.69 635 GLN A N 1
ATOM 4900 C CA . GLN A 1 635 ? -28.201 3.590 17.155 1.00 84.69 635 GLN A CA 1
ATOM 4901 C C . GLN A 1 635 ? -28.256 2.249 17.912 1.00 84.69 635 GLN A C 1
ATOM 4903 O O . GLN A 1 635 ? -28.347 1.188 17.291 1.00 84.69 635 GLN A O 1
ATOM 4908 N N . LEU A 1 636 ? -28.212 2.285 19.250 1.00 78.00 636 LEU A N 1
ATOM 4909 C CA . LEU A 1 636 ? -28.329 1.124 20.141 1.00 78.00 636 LEU A CA 1
ATOM 4910 C C . LEU A 1 636 ? -29.786 0.822 20.513 1.00 78.00 636 LEU A C 1
ATOM 4912 O O . LEU A 1 636 ? -30.126 -0.387 20.474 1.00 78.00 636 LEU A O 1
#

Radius of gyration: 32.43 Å; chains: 1; bounding box: 76×54×102 Å

Secondary structure (DSSP, 8-state):
-EE-TTT--EESSSS-GGGTTS-EEEE--SSGGGSPTT-EEEEEEEEEETTEEEEEEETTEEEEEEGGG-SS-GGG----TT-EEEEEEEEE-TTS-EEEEE-S--SGGGSS-EEEE-SSS-EE-------------------TTPPPPGGGGGGGTTSEEEEEEEEEEEEE-SSSEEEEEE-SS-EEEEEE-SSTTPPS-TT--TT-EEEEEEEEEEETTEEEEEEEEEEE--THHHHHHHHHHHHHHHHHHSPPP---SSTTSB-HHHHHHHHHHHHHHHHTT--EEEEEESSHHHHHHHHHHHHHHHHHHHHHH--HHHHHHHEEEEEE-TTT-HHHHHHHHHHHHHHHHHHH-PPPPEEEEEE----GGGGHHHHHHHHTT--EEEEE-TT--TT-GGGT-SEEE-B---SSPPPHHHHHHHHHHHH-GGGGGGTTTHHHHH-SS---HHHHHHHHHTT--HHHHHHHHHHHHHHHHSSTT---HHHHHHHHTS--HHHHHHHHHHHHHHHHHHHHHHGGG-EEEEETTEEEEEEEHHHHS-TTSSSPHHHHHHHHHHHHT-SEEEEE-SSEEEEEESS---HHHHHHHHHHHHHHHT----B-GGGTEEE--GGGHHHHHHHHHHHHHHH-

Sequence (636 aa):
MDTCIICGIPTEGNICSTHAEDVFFKFGGNSSEQLTIGRYYQGVVEGIADFGVFVKLNGKVTGLLHRNELKQRLESLGWEIGDVVYVKVKGIQDKGKIDLGWSIRQDENEFRGALVDGGDGTESKNESGQDETSSWEVKTERKSGSGVPIGMLEKEIGNNIKMEGKVSDIRQTTGPTLFEIQDESGKIICSAFESPGKRVYPDIKVGEVVQIEGKVELRRGSIQVESDVIRPLSGENADAILEKISLVVYEKARPDKFESIEEGLVDYASAERAATEIRMAILESIPIIIRHPATVDGHIAGATIEHSIIRQVEEEYGQIQAIHRHVDRRPYQSNGQEMNAAILDTSRMLESQLRYSDPVPLYIFISDSEDSERYEGMKLIGIYGANRIIIGGGGIGEGAEENYAEIVIKSIEQGGEKTLTALSAEVAVAVDPGRRNELIHLPAISYWKNAPDTYMELAKEAGYELDMIGKIHRAIAVEAFYQRNSSKREMISDMLFGENTELIEQCNSYFVESMEKGILTASPHLDRLVVNGKEIATIDLDKFTHRYQFPATKFLLLGLIEKEQVAAVVGSDTTSIYVEAGGIIDLKELGDDIKSIAAKNGSIDIGGISSGKISFVSGDREEILDAVVESIVKQL

Foldseek 3Di:
DEAAPPPRHDDLANHDPVCQLLEAEQEQEQALLLDDAFGKAKFFFQDQDQQFTWTHSDPHAIATAGQVQDPDGSVPPPHDGGDIFMWGFHDQDPPGHTYTHHRPDGDNVSHPYYWYRNSPSHIDDDDDDDDDDDDDDDDDDDDPPAWDDPQCLVVQAFHKTKHKFFFQDWDDDQFWIWTWGDFLRGIAIETEGDDGRDHDPPVDDGGFMKMFTFHWHQDPNDIHTDTPDIGTDDDPVRVVRVVSNVVSLLVVQQFDDFDALDPQQWDLVLLRVLLSVLSSCLLSLAAEEEEFALALLRLLLSLLLLVLSQVSNCVNPVDPVSSVSRYDYWYDHPPPCLLVVLVVVQVVQVVCCVPPVHDLHAYEAQDLDLDPVSLVSQLVSVVVPHAYEYQNCHVQDPPNDVSRHPGYIHTPDDDDDFTSLSRSNRSSCSNPVVCNLLRLQSSLLSDQDDRDPSSQVSNVVSVHHPVLSNLLSQLSQQVSLPPVGDSVNVLNCCSRRNPPVVSSVVSSVVSVVLLVVLLVQFLVAWDWDAAPNFIETEGACVVRHDPSDDDDPQSNQVSNCVVVVGQKYWYDYQFKIAIDGPDDDDLVQLVVQLCVQCVVVVWDDWDDSSVRMTGGHSVCRVVSSVSNVVRVSVVD

pLDDT: mean 84.06, std 14.02, range [21.53, 98.38]